Protein AF-A0A932I182-F1 (afdb_monomer)

Structure (mmCIF, N/CA/C/O backbone):
data_AF-A0A932I182-F1
#
_entry.id   AF-A0A932I182-F1
#
loop_
_atom_site.group_PDB
_atom_site.id
_atom_site.type_symbol
_atom_site.label_atom_id
_atom_site.label_alt_id
_atom_site.label_comp_id
_atom_site.label_asym_id
_atom_site.label_entity_id
_atom_site.label_seq_id
_atom_site.pdbx_PDB_ins_code
_atom_site.Cartn_x
_atom_site.Cartn_y
_atom_site.Cartn_z
_atom_site.occupancy
_atom_site.B_iso_or_equiv
_atom_site.auth_seq_id
_atom_site.auth_comp_id
_atom_site.auth_asym_id
_atom_site.auth_atom_id
_atom_site.pdbx_PDB_model_num
ATOM 1 N N . MET A 1 1 ? -28.061 14.485 32.379 1.00 48.91 1 MET A N 1
ATOM 2 C CA . MET A 1 1 ? -26.841 14.836 31.616 1.00 48.91 1 MET A CA 1
ATOM 3 C C . MET A 1 1 ? -27.308 15.563 30.371 1.00 48.91 1 MET A C 1
ATOM 5 O O . MET A 1 1 ? -28.292 15.103 29.806 1.00 48.91 1 MET A O 1
ATOM 9 N N . SER A 1 2 ? -26.719 16.704 30.000 1.00 59.88 2 SER A N 1
ATOM 10 C CA . SER A 1 2 ? -27.112 17.368 28.750 1.00 59.88 2 SER A CA 1
ATOM 11 C C . SER A 1 2 ? -26.841 16.427 27.581 1.00 59.88 2 SER A C 1
ATOM 13 O O . SER A 1 2 ? -25.792 15.784 27.536 1.00 59.88 2 SER A O 1
ATOM 15 N N . GLU A 1 3 ? -27.801 16.318 26.674 1.00 83.50 3 GLU A N 1
ATOM 16 C CA . GLU A 1 3 ? -27.676 15.509 25.469 1.00 83.50 3 GLU A CA 1
ATOM 17 C C . GLU A 1 3 ? -26.519 16.045 24.608 1.00 83.50 3 GLU A C 1
ATOM 19 O O . GLU A 1 3 ? -26.387 17.255 24.415 1.00 83.50 3 GLU A O 1
ATOM 24 N N . MET A 1 4 ? -25.630 15.157 24.156 1.00 92.56 4 MET A N 1
ATOM 25 C CA . MET A 1 4 ? -24.469 15.543 23.351 1.00 92.56 4 MET A CA 1
ATOM 26 C C . MET A 1 4 ? -24.922 16.014 21.972 1.00 92.56 4 MET A C 1
ATOM 28 O O . MET A 1 4 ? -25.662 15.310 21.286 1.00 92.56 4 MET A O 1
ATOM 32 N N . SER A 1 5 ? -24.434 17.171 21.529 1.00 94.88 5 SER A N 1
ATOM 33 C CA . SER A 1 5 ? -24.735 17.649 20.177 1.00 94.88 5 SER A CA 1
ATOM 34 C C . SER A 1 5 ? -24.056 16.784 19.106 1.00 94.88 5 SER A C 1
ATOM 36 O O . SER A 1 5 ? -22.973 16.236 19.321 1.00 94.88 5 SER A O 1
ATOM 38 N N . LEU A 1 6 ? -24.642 16.719 17.904 1.00 94.19 6 LEU A N 1
ATOM 39 C CA . LEU A 1 6 ? -24.016 16.048 16.755 1.00 94.19 6 LEU A CA 1
ATOM 40 C C . LEU A 1 6 ? -22.620 16.618 16.452 1.00 94.19 6 LEU A C 1
ATOM 42 O O . LEU A 1 6 ? -21.694 15.866 16.149 1.00 94.19 6 LEU A O 1
ATOM 46 N N . HIS A 1 7 ? -22.466 17.940 16.566 1.00 94.56 7 HIS A N 1
ATOM 47 C CA . HIS A 1 7 ? -21.182 18.612 16.385 1.00 94.56 7 HIS A CA 1
ATOM 48 C C . HIS A 1 7 ? -20.142 18.088 17.383 1.00 94.56 7 HIS A C 1
ATOM 50 O O . HIS A 1 7 ? -19.068 17.643 16.983 1.00 94.56 7 HIS A O 1
ATOM 56 N N . GLU A 1 8 ? -20.477 18.056 18.674 1.00 94.56 8 GLU A N 1
ATOM 57 C CA . GLU A 1 8 ? -19.577 17.534 19.704 1.00 94.56 8 GLU A CA 1
ATOM 58 C C . GLU A 1 8 ? -19.232 16.059 19.457 1.00 94.56 8 GLU A C 1
ATOM 60 O O . GLU A 1 8 ? -18.060 15.677 19.550 1.00 94.56 8 GLU A O 1
ATOM 65 N N . ALA A 1 9 ? -20.215 15.233 19.083 1.00 94.88 9 ALA A N 1
ATOM 66 C CA . ALA A 1 9 ? -19.988 13.830 18.759 1.00 94.88 9 ALA A CA 1
ATOM 67 C C . ALA A 1 9 ? -18.971 13.683 17.616 1.00 94.88 9 ALA A C 1
ATOM 69 O O . ALA A 1 9 ? -17.981 12.974 17.780 1.00 94.88 9 ALA A O 1
ATOM 70 N N . ILE A 1 10 ? -19.146 14.399 16.500 1.00 95.69 10 ILE A N 1
ATOM 71 C CA . ILE A 1 10 ? -18.231 14.349 15.346 1.00 95.69 10 ILE A CA 1
ATOM 72 C C . ILE A 1 10 ? -16.825 14.843 15.716 1.00 95.69 10 ILE A C 1
ATOM 74 O O . ILE A 1 10 ? -15.834 14.206 15.356 1.00 95.69 10 ILE A O 1
ATOM 78 N N . HIS A 1 11 ? -16.719 15.953 16.449 1.00 94.31 11 HIS A N 1
ATOM 79 C CA . HIS A 1 11 ? -15.434 16.599 16.735 1.00 94.31 11 HIS A CA 1
ATOM 80 C C . HIS A 1 11 ? -14.613 15.892 17.824 1.00 94.31 11 HIS A C 1
ATOM 82 O O . HIS A 1 11 ? -13.381 16.015 17.849 1.00 94.31 11 HIS A O 1
ATOM 88 N N . THR A 1 12 ? -15.267 15.116 18.696 1.00 94.50 12 THR A N 1
ATOM 89 C CA . THR A 1 12 ? -14.616 14.403 19.808 1.00 94.50 12 THR A CA 1
ATOM 90 C C . THR A 1 12 ? -14.547 12.885 19.625 1.00 94.50 12 THR A C 1
ATOM 92 O O . THR A 1 12 ? -13.764 12.232 20.325 1.00 94.50 12 THR A O 1
ATOM 95 N N . GLN A 1 13 ? -15.303 12.294 18.686 1.00 94.31 13 GLN A N 1
ATOM 96 C CA . GLN A 1 13 ? -15.182 10.871 18.356 1.00 94.31 13 GLN A CA 1
ATOM 97 C C . GLN A 1 13 ? -13.752 10.569 17.902 1.00 94.31 13 GLN A C 1
ATOM 99 O O . GLN A 1 13 ? -13.168 11.235 17.046 1.00 94.31 13 GLN A O 1
ATOM 104 N N . ARG A 1 14 ? -13.158 9.538 18.504 1.00 92.62 14 ARG A N 1
ATOM 105 C CA . ARG A 1 14 ? -11.803 9.098 18.187 1.00 92.62 14 ARG A CA 1
ATOM 106 C C . ARG A 1 14 ? -11.660 7.601 18.383 1.00 92.62 14 ARG A C 1
ATOM 108 O O . ARG A 1 14 ? -12.409 6.986 19.129 1.00 92.62 14 ARG A O 1
ATOM 115 N N . ALA A 1 15 ? -10.631 7.038 17.763 1.00 92.88 15 ALA A N 1
ATOM 116 C CA . ALA A 1 15 ? -10.287 5.632 17.910 1.00 92.88 15 ALA A CA 1
ATOM 117 C C . ALA A 1 15 ? -9.775 5.316 19.330 1.00 92.88 15 ALA A C 1
ATOM 119 O O . ALA A 1 15 ? -8.600 5.554 19.634 1.00 92.88 15 ALA A O 1
ATOM 120 N N . ILE A 1 16 ? -10.643 4.763 20.180 1.00 93.19 16 ILE A N 1
ATOM 121 C CA . ILE A 1 16 ? -10.301 4.295 21.528 1.00 93.19 16 ILE A CA 1
ATOM 122 C C . ILE A 1 16 ? -9.774 2.863 21.453 1.00 93.19 16 ILE A C 1
ATOM 124 O O . ILE A 1 16 ? -10.413 1.992 20.882 1.00 93.19 16 ILE A O 1
ATOM 128 N N . ARG A 1 17 ? -8.595 2.614 22.028 1.00 93.25 17 ARG A N 1
ATOM 129 C CA . ARG A 1 17 ? -7.950 1.284 22.059 1.00 93.25 17 ARG A CA 1
ATOM 130 C C . ARG A 1 17 ? -7.637 0.800 23.477 1.00 93.25 17 ARG A C 1
ATOM 132 O O . ARG A 1 17 ? -6.933 -0.185 23.655 1.00 93.25 17 ARG A O 1
ATOM 139 N N . GLN A 1 18 ? -8.125 1.521 24.482 1.00 91.88 18 GLN A N 1
ATOM 140 C CA . GLN A 1 18 ? -7.931 1.215 25.893 1.00 91.88 18 GLN A CA 1
ATOM 141 C C . GLN A 1 18 ? -9.278 1.307 26.598 1.00 91.88 18 GLN A C 1
ATOM 143 O O . GLN A 1 18 ? -9.888 2.378 26.643 1.00 91.88 18 GLN A O 1
ATOM 148 N N . PHE A 1 19 ? -9.712 0.178 27.144 1.00 94.50 19 PHE A N 1
ATOM 149 C CA . PHE A 1 19 ? -11.036 -0.000 27.724 1.00 94.50 19 PHE A CA 1
ATOM 150 C C . PHE A 1 19 ? -10.918 -0.468 29.171 1.00 94.50 19 PHE A C 1
ATOM 152 O O . PHE A 1 19 ? -9.905 -1.070 29.557 1.00 94.50 19 PHE A O 1
ATOM 159 N N . THR A 1 20 ? -11.921 -0.154 29.981 1.00 93.69 20 THR A N 1
ATOM 160 C CA . THR A 1 20 ? -12.142 -0.833 31.260 1.00 93.69 20 THR A CA 1
ATOM 161 C C . THR A 1 20 ? -12.778 -2.204 31.002 1.00 93.69 20 THR A C 1
ATOM 163 O O . THR A 1 20 ? -13.162 -2.521 29.874 1.00 93.69 20 THR A O 1
ATOM 166 N N . GLU A 1 21 ? -12.863 -3.029 32.043 1.00 89.25 21 GLU A N 1
ATOM 167 C CA . GLU A 1 21 ? -13.557 -4.325 31.993 1.00 89.25 21 GLU A CA 1
ATOM 168 C C . GLU A 1 21 ? -15.055 -4.199 32.312 1.00 89.25 21 GLU A C 1
ATOM 170 O O . GLU A 1 21 ? -15.770 -5.197 32.359 1.00 89.25 21 GLU A O 1
ATOM 175 N N . GLU A 1 22 ? -15.540 -2.973 32.532 1.00 95.38 22 GLU A N 1
ATOM 176 C CA . GLU A 1 22 ? -16.947 -2.720 32.813 1.00 95.38 22 GLU A CA 1
ATOM 177 C C . GLU A 1 22 ? -17.811 -3.192 31.630 1.00 95.38 22 GLU A C 1
ATOM 179 O O . GLU A 1 22 ? -17.500 -2.885 30.470 1.00 95.38 22 GLU A O 1
ATOM 184 N N . PRO A 1 23 ? -18.888 -3.954 31.888 1.00 96.44 23 PRO A N 1
ATOM 185 C CA . PRO A 1 23 ? -19.726 -4.478 30.826 1.00 96.44 23 PRO A CA 1
ATOM 186 C C . PRO A 1 23 ? -20.444 -3.350 30.076 1.00 96.44 23 PRO A C 1
ATOM 188 O O . PRO A 1 23 ? -20.903 -2.368 30.656 1.00 96.44 23 PRO A O 1
ATOM 191 N N . VAL A 1 24 ? -20.602 -3.532 28.766 1.00 98.12 24 VAL A N 1
ATOM 192 C CA . VAL A 1 24 ? -21.490 -2.694 27.948 1.00 98.12 24 VAL A CA 1
ATOM 193 C C . VAL A 1 24 ? -22.897 -3.273 28.020 1.00 98.12 24 VAL A C 1
ATOM 195 O O . VAL A 1 24 ? -23.078 -4.481 27.813 1.00 98.12 24 VAL A O 1
ATOM 198 N N . SER A 1 25 ? -23.887 -2.429 28.306 1.00 98.06 25 SER A N 1
ATOM 199 C CA . SER A 1 25 ? -25.281 -2.849 28.458 1.00 98.06 25 SER A CA 1
ATOM 200 C C . SER A 1 25 ? -25.875 -3.367 27.136 1.00 98.06 25 SER A C 1
ATOM 202 O O . SER A 1 25 ? -25.438 -2.998 26.045 1.00 98.06 25 SER A O 1
ATOM 204 N N . GLU A 1 26 ? -26.884 -4.238 27.213 1.00 97.81 26 GLU A N 1
ATOM 205 C CA . GLU A 1 26 ? -27.646 -4.669 26.026 1.00 97.81 26 GLU A CA 1
ATOM 206 C C . GLU A 1 26 ? -28.414 -3.510 25.379 1.00 97.81 26 GLU A C 1
ATOM 208 O O . GLU A 1 26 ? -28.594 -3.480 24.163 1.00 97.81 26 GLU A O 1
ATOM 213 N N . GLU A 1 27 ? -28.851 -2.538 26.181 1.00 98.12 27 GLU A N 1
ATOM 214 C CA . GLU A 1 27 ? -29.500 -1.324 25.689 1.00 98.12 27 GLU A CA 1
ATOM 215 C C . GLU A 1 27 ? -28.557 -0.493 24.819 1.00 98.12 27 GLU A C 1
ATOM 217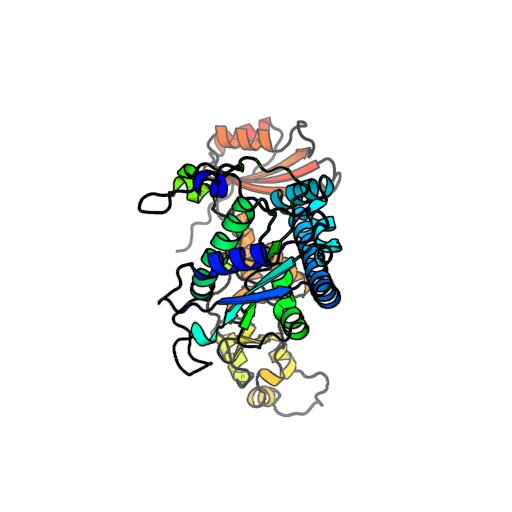 O O . GLU A 1 27 ? -28.951 -0.038 23.743 1.00 98.12 27 GLU A O 1
ATOM 222 N N . ASP A 1 28 ? -27.303 -0.339 25.243 1.00 98.38 28 ASP A N 1
ATOM 223 C CA . ASP A 1 28 ? -26.305 0.372 24.457 1.00 98.38 28 ASP A CA 1
ATOM 224 C C . ASP A 1 28 ? -25.976 -0.375 23.174 1.00 98.38 28 ASP A C 1
ATOM 226 O O . ASP A 1 28 ? -26.027 0.226 22.107 1.00 98.38 28 ASP A O 1
ATOM 230 N N . VAL A 1 29 ? -25.719 -1.687 23.232 1.00 98.62 29 VAL A N 1
ATOM 231 C CA . VAL A 1 29 ? -25.472 -2.475 22.011 1.00 98.62 29 VAL A CA 1
ATOM 232 C C . VAL A 1 29 ? -26.649 -2.364 21.041 1.00 98.62 29 VAL A C 1
ATOM 234 O O . VAL A 1 29 ? -26.435 -2.150 19.848 1.00 98.62 29 VAL A O 1
ATOM 237 N N . ARG A 1 30 ? -27.893 -2.429 21.528 1.00 98.62 30 ARG A N 1
ATOM 238 C CA . ARG A 1 30 ? -29.077 -2.242 20.680 1.00 98.62 30 ARG A CA 1
ATOM 239 C C . ARG A 1 30 ? -29.102 -0.856 20.047 1.00 98.62 30 ARG A C 1
ATOM 241 O O . ARG A 1 30 ? -29.330 -0.764 18.848 1.00 98.62 30 ARG A O 1
ATOM 248 N N . ALA A 1 31 ? -28.837 0.198 20.813 1.00 98.38 31 ALA A N 1
ATOM 249 C CA . ALA A 1 31 ? -28.811 1.564 20.294 1.00 98.38 31 ALA A CA 1
ATOM 250 C C . ALA A 1 31 ? -27.719 1.779 19.236 1.00 98.38 31 ALA A C 1
ATOM 252 O O . ALA A 1 31 ? -27.940 2.470 18.245 1.00 98.38 31 ALA A O 1
ATOM 253 N N . LEU A 1 32 ? -26.554 1.155 19.417 1.00 98.69 32 LEU A N 1
ATOM 254 C CA . LEU A 1 32 ? -25.459 1.167 18.448 1.00 98.69 32 LEU A CA 1
ATOM 255 C C . LEU A 1 32 ? -25.871 0.546 17.109 1.00 98.69 32 LEU A C 1
ATOM 257 O O . LEU A 1 32 ? -25.609 1.120 16.052 1.00 98.69 32 LEU A O 1
ATOM 261 N N . LEU A 1 33 ? -26.519 -0.619 17.153 1.00 98.69 33 LEU A N 1
ATOM 262 C CA . LEU A 1 33 ? -26.995 -1.324 15.961 1.00 98.69 33 LEU A CA 1
ATOM 263 C C . LEU A 1 33 ? -28.172 -0.598 15.299 1.00 98.69 33 LEU A C 1
ATOM 265 O O . LEU A 1 33 ? -28.217 -0.480 14.077 1.00 98.69 33 LEU A O 1
ATOM 269 N N . ASP A 1 34 ? -29.087 -0.065 16.104 1.00 98.44 34 ASP A N 1
ATOM 270 C CA . ASP A 1 34 ? -30.224 0.743 15.667 1.00 98.44 34 ASP A CA 1
ATOM 271 C C . ASP A 1 34 ? -29.746 1.994 14.901 1.00 98.44 34 ASP A C 1
ATOM 273 O O . ASP A 1 34 ? -30.199 2.272 13.788 1.00 98.44 34 ASP A O 1
ATOM 277 N N . ALA A 1 35 ? -28.737 2.699 15.413 1.00 98.25 35 ALA A N 1
ATOM 278 C CA . ALA A 1 35 ? -28.109 3.801 14.691 1.00 98.25 35 ALA A CA 1
ATOM 279 C C . ALA A 1 35 ? -27.434 3.350 13.383 1.00 98.25 35 ALA A C 1
ATOM 281 O O . ALA A 1 35 ? -27.531 4.042 12.364 1.00 98.25 35 ALA A O 1
ATOM 282 N N . ALA A 1 36 ? -26.766 2.192 13.392 1.00 98.31 36 ALA A N 1
ATOM 283 C CA . ALA A 1 36 ? -26.059 1.673 12.225 1.00 98.31 36 ALA A CA 1
ATOM 284 C C . ALA A 1 36 ? -27.003 1.435 11.035 1.00 98.31 36 ALA A C 1
ATOM 286 O O . ALA A 1 36 ? -26.720 1.885 9.927 1.00 98.31 36 ALA A O 1
ATOM 287 N N . VAL A 1 37 ? -28.157 0.801 11.261 1.00 97.56 37 VAL A N 1
ATOM 288 C CA . VAL A 1 37 ? -29.108 0.460 10.184 1.00 97.56 37 VAL A CA 1
ATOM 289 C C . VAL A 1 37 ? -29.839 1.668 9.581 1.00 97.56 37 VAL A C 1
ATOM 291 O O . VAL A 1 37 ? -30.481 1.530 8.546 1.00 97.56 37 VAL A O 1
ATOM 294 N N . ARG A 1 38 ? -29.727 2.861 10.184 1.00 97.56 38 ARG A N 1
ATOM 295 C CA . ARG A 1 38 ? -30.277 4.126 9.646 1.00 97.56 38 ARG A CA 1
ATOM 296 C C . ARG A 1 38 ? -29.395 4.771 8.574 1.00 97.56 38 ARG A C 1
ATOM 298 O O . ARG A 1 38 ? -29.722 5.845 8.075 1.00 97.56 38 ARG A O 1
ATOM 305 N N . ALA A 1 39 ? -28.253 4.172 8.257 1.00 96.69 39 ALA A N 1
ATOM 306 C CA . ALA A 1 39 ? -27.374 4.669 7.211 1.00 96.69 39 ALA A CA 1
ATOM 307 C C . ALA A 1 39 ? -27.989 4.535 5.805 1.00 96.69 39 ALA A C 1
ATOM 309 O O . ALA A 1 39 ? -28.768 3.617 5.554 1.00 96.69 39 ALA A O 1
ATOM 310 N N . PRO A 1 40 ? -27.616 5.406 4.851 1.00 93.06 40 PRO A N 1
ATOM 311 C CA . PRO A 1 40 ? -27.974 5.212 3.452 1.00 93.06 40 PRO A CA 1
ATOM 312 C C . PRO A 1 40 ? -27.201 4.032 2.839 1.00 93.06 40 PRO A C 1
ATOM 314 O O . PRO A 1 40 ? -26.057 3.760 3.202 1.00 93.06 40 PRO A O 1
ATOM 317 N N . SER A 1 41 ? -27.803 3.364 1.853 1.00 89.25 41 SER A N 1
ATOM 318 C CA . SER A 1 41 ? -27.143 2.353 1.012 1.00 89.25 41 SER A CA 1
ATOM 319 C C . SER A 1 41 ? -27.526 2.517 -0.454 1.00 89.25 41 SER A C 1
ATOM 321 O O . SER A 1 41 ? -28.595 3.045 -0.770 1.00 89.25 41 SER A O 1
ATOM 323 N N . GLY A 1 42 ? -26.660 2.052 -1.360 1.00 82.88 42 GLY A N 1
ATOM 324 C CA . GLY A 1 42 ? -26.938 2.074 -2.797 1.00 82.88 42 GLY A CA 1
ATOM 325 C C . GLY A 1 42 ? -28.257 1.364 -3.112 1.00 82.88 42 GLY A C 1
ATOM 326 O O . GLY A 1 42 ? -28.447 0.213 -2.722 1.00 82.88 42 GLY A O 1
ATOM 327 N N . GLY A 1 43 ? -29.192 2.067 -3.758 1.00 83.75 43 GLY A N 1
ATOM 328 C CA . GLY A 1 43 ? -30.532 1.544 -4.053 1.00 83.75 43 GLY A CA 1
ATOM 329 C C . GLY A 1 43 ? -31.343 1.123 -2.818 1.00 83.75 43 GLY A C 1
ATOM 330 O O . GLY A 1 43 ? -32.246 0.305 -2.954 1.00 83.75 43 GLY A O 1
ATOM 331 N N . ASN A 1 44 ? -30.996 1.622 -1.624 1.00 88.56 44 ASN A N 1
ATOM 332 C CA . ASN A 1 44 ? -31.568 1.220 -0.335 1.00 88.56 44 ASN A CA 1
ATOM 333 C C . ASN A 1 44 ? -31.551 -0.305 -0.081 1.00 88.56 44 ASN A C 1
ATOM 335 O O . ASN A 1 44 ? -32.461 -0.861 0.534 1.00 88.56 44 ASN A O 1
ATOM 339 N N . ARG A 1 45 ? -30.517 -0.992 -0.582 1.00 86.94 45 ARG A N 1
ATOM 340 C CA . ARG A 1 45 ? -30.377 -2.457 -0.521 1.00 86.94 45 ARG A CA 1
ATOM 341 C C . ARG A 1 45 ? -30.138 -3.001 0.892 1.00 86.94 45 ARG A C 1
ATOM 343 O O . ARG A 1 45 ? -30.419 -4.167 1.126 1.00 86.94 45 ARG A O 1
ATOM 350 N N . GLN A 1 46 ? -29.612 -2.180 1.805 1.00 92.81 46 GLN A N 1
ATOM 351 C CA . GLN A 1 46 ? -29.371 -2.522 3.218 1.00 92.81 46 GLN A CA 1
ATOM 352 C C . GLN A 1 46 ? -28.623 -3.864 3.413 1.00 92.81 46 GLN A C 1
ATOM 354 O O . GLN A 1 46 ? -29.096 -4.750 4.120 1.00 92.81 46 GLN A O 1
ATOM 359 N N . PRO A 1 47 ? -27.441 -4.039 2.793 1.00 90.75 47 PRO A N 1
ATOM 360 C CA . PRO A 1 47 ? -26.739 -5.330 2.703 1.00 90.75 47 PRO A CA 1
ATOM 361 C C . PRO A 1 47 ? -26.054 -5.781 4.006 1.00 90.75 47 PRO A C 1
ATOM 363 O O . PRO A 1 47 ? -25.278 -6.738 4.003 1.00 90.75 47 PRO A O 1
ATOM 366 N N . TRP A 1 48 ? -26.224 -5.034 5.094 1.00 94.69 48 TRP A N 1
ATOM 367 C CA . TRP A 1 48 ? -25.429 -5.182 6.303 1.00 94.69 48 TRP A CA 1
ATOM 368 C C . TRP A 1 48 ? -25.961 -6.260 7.240 1.00 94.69 48 TRP A C 1
ATOM 370 O O . TRP A 1 48 ? -27.153 -6.360 7.516 1.00 94.69 48 TRP A O 1
ATOM 380 N N . HIS A 1 49 ? -25.025 -6.995 7.826 1.00 96.69 49 HIS A N 1
ATOM 381 C CA . HIS A 1 49 ? -25.242 -7.841 8.992 1.00 96.69 49 HIS A CA 1
ATOM 382 C C . HIS A 1 49 ? -24.241 -7.453 10.081 1.00 96.69 49 HIS A C 1
ATOM 384 O O . HIS A 1 49 ? -23.145 -6.988 9.781 1.00 96.69 49 HIS A O 1
ATOM 390 N N . PHE A 1 50 ? -24.585 -7.660 11.349 1.00 98.38 50 PHE A N 1
ATOM 391 C CA . PHE A 1 50 ? -23.693 -7.360 12.469 1.00 98.38 50 PHE A CA 1
ATOM 392 C C . PHE A 1 50 ? -23.574 -8.588 13.360 1.00 98.38 50 PHE A C 1
ATOM 394 O O . PHE A 1 50 ? -24.558 -9.018 13.958 1.00 98.38 50 PHE A O 1
ATOM 401 N N . VAL A 1 51 ? -22.371 -9.152 13.461 1.00 98.56 51 VAL A N 1
ATOM 402 C CA . VAL A 1 51 ? -22.096 -10.239 14.410 1.00 98.56 51 VAL A CA 1
ATOM 403 C C . VAL A 1 51 ? -21.604 -9.616 15.712 1.00 98.56 51 VAL A C 1
ATOM 405 O O . VAL A 1 51 ? -20.552 -8.980 15.737 1.00 98.56 51 VAL A O 1
ATOM 408 N N . VAL A 1 52 ? -22.374 -9.769 16.790 1.00 98.62 52 VAL A N 1
ATOM 409 C CA . VAL A 1 52 ? -22.012 -9.282 18.129 1.00 98.62 52 VAL A CA 1
ATOM 410 C C . VAL A 1 52 ? -21.365 -10.418 18.915 1.00 98.62 52 VAL A C 1
ATOM 412 O O . VAL A 1 52 ? -21.983 -11.451 19.153 1.00 98.62 52 VAL A O 1
ATOM 415 N N . LEU A 1 53 ? -20.121 -10.223 19.338 1.00 98.25 53 LEU A N 1
ATOM 416 C CA . LEU A 1 53 ? -19.333 -11.195 20.087 1.00 98.25 53 LEU A CA 1
ATOM 417 C C . LEU A 1 53 ? -19.183 -10.736 21.539 1.00 98.25 53 LEU A C 1
ATOM 419 O O . LEU A 1 53 ? -18.533 -9.726 21.826 1.00 98.25 53 LEU A O 1
ATOM 423 N N . ARG A 1 54 ? -19.756 -11.521 22.452 1.00 97.69 54 ARG A N 1
ATOM 424 C CA . ARG A 1 54 ? -19.515 -11.450 23.904 1.00 97.69 54 ARG A CA 1
ATOM 425 C C . ARG A 1 54 ? -18.857 -12.715 24.451 1.00 97.69 54 ARG A C 1
ATOM 427 O O . ARG A 1 54 ? -18.183 -12.638 25.475 1.00 97.69 54 ARG A O 1
ATOM 434 N N . ASP A 1 55 ? -19.025 -13.837 23.754 1.00 98.00 55 ASP A N 1
ATOM 435 C CA . ASP A 1 55 ? -18.470 -15.132 24.134 1.00 98.00 55 ASP A CA 1
ATOM 436 C C . ASP A 1 55 ? -16.931 -15.073 24.260 1.00 98.00 55 ASP A C 1
ATOM 438 O O . ASP A 1 55 ? -16.257 -14.670 23.302 1.00 98.00 55 ASP A O 1
ATOM 442 N N . PRO A 1 56 ? -16.354 -15.427 25.424 1.00 97.44 56 PRO A N 1
ATOM 443 C CA . PRO A 1 56 ? -14.915 -15.328 25.649 1.00 97.44 56 PRO A CA 1
ATOM 444 C C . PRO A 1 56 ? -14.074 -16.179 24.693 1.00 97.44 56 PRO A C 1
ATOM 446 O O . PRO A 1 56 ? -13.009 -15.727 24.268 1.00 97.44 56 PRO A O 1
ATOM 449 N N . GLU A 1 57 ? -14.537 -17.376 24.329 1.00 98.12 57 GLU A N 1
ATOM 450 C CA . GLU A 1 57 ? -13.784 -18.299 23.475 1.00 98.12 57 GLU A CA 1
ATOM 451 C C . GLU A 1 57 ? -13.744 -17.798 22.030 1.00 98.12 57 GLU A C 1
ATOM 453 O O . GLU A 1 57 ? -12.677 -17.723 21.415 1.00 98.12 57 GLU A O 1
ATOM 458 N N . LEU A 1 58 ? -14.885 -17.363 21.491 1.00 98.25 58 LEU A N 1
ATOM 459 C CA . LEU A 1 58 ? -14.958 -16.773 20.154 1.00 98.25 58 LEU A CA 1
ATOM 460 C C . LEU A 1 58 ? -14.154 -15.473 20.072 1.00 98.25 58 LEU A C 1
ATOM 462 O O . LEU A 1 58 ? -13.425 -15.260 19.097 1.00 98.25 58 LEU A O 1
ATOM 466 N N . LYS A 1 59 ? -14.221 -14.622 21.104 1.00 98.38 59 LYS A N 1
ATOM 467 C CA . LYS A 1 59 ? -13.393 -13.409 21.181 1.00 98.38 59 LYS A CA 1
ATOM 468 C C . LYS A 1 59 ? -11.900 -13.741 21.203 1.00 98.38 59 LYS A C 1
ATOM 470 O O . LYS A 1 59 ? -11.140 -13.081 20.495 1.00 98.38 59 LYS A O 1
ATOM 475 N N . ALA A 1 60 ? -11.480 -14.765 21.949 1.00 98.38 60 ALA A N 1
ATOM 476 C CA . ALA A 1 60 ? -10.088 -15.215 21.982 1.00 98.38 60 ALA A CA 1
ATOM 477 C C . ALA A 1 60 ? -9.604 -15.689 20.601 1.00 98.38 60 ALA A C 1
ATOM 479 O O . ALA A 1 60 ? -8.541 -15.263 20.149 1.00 98.38 60 ALA A O 1
ATOM 480 N N . ARG A 1 61 ? -10.420 -16.466 19.874 1.00 98.00 61 ARG A N 1
ATOM 481 C CA . ARG A 1 61 ? -10.097 -16.910 18.504 1.00 98.00 61 ARG A CA 1
ATOM 482 C C . ARG A 1 61 ? -9.923 -15.734 17.541 1.00 98.00 61 ARG A C 1
ATOM 484 O O . ARG A 1 61 ? -8.957 -15.695 16.781 1.00 98.00 61 ARG A O 1
ATOM 491 N N . VAL A 1 62 ? -10.823 -14.747 17.583 1.00 98.19 62 VAL A N 1
ATOM 492 C CA . VAL A 1 62 ? -10.707 -13.527 16.758 1.00 98.19 62 VAL A CA 1
ATOM 493 C C . VAL A 1 62 ? -9.478 -12.703 17.158 1.00 98.19 62 VAL A C 1
ATOM 495 O O . VAL A 1 62 ? -8.775 -12.191 16.284 1.00 98.19 62 VAL A O 1
ATOM 498 N N . ARG A 1 63 ? -9.177 -12.604 18.460 1.00 98.12 63 ARG A N 1
ATOM 499 C CA . ARG A 1 63 ? -7.974 -11.940 18.981 1.00 98.12 63 ARG A CA 1
ATOM 500 C C . ARG A 1 63 ? -6.704 -12.575 18.441 1.00 98.12 63 ARG A C 1
ATOM 502 O O . ARG A 1 63 ? -5.833 -11.835 17.995 1.00 98.12 63 ARG A O 1
ATOM 509 N N . ASP A 1 64 ? -6.591 -13.899 18.438 1.00 98.25 64 ASP A N 1
ATOM 510 C CA . ASP A 1 64 ? -5.380 -14.587 17.973 1.00 98.25 64 ASP A CA 1
ATOM 511 C C . ASP A 1 64 ? -5.093 -14.274 16.492 1.00 98.25 64 ASP A C 1
ATOM 513 O O . ASP A 1 64 ? -3.970 -13.908 16.129 1.00 98.25 64 ASP A O 1
ATOM 517 N N . LEU A 1 65 ? -6.131 -14.306 15.647 1.00 97.94 65 LEU A N 1
ATOM 518 C CA . LEU A 1 65 ? -6.048 -13.945 14.225 1.00 97.94 65 LEU A CA 1
ATOM 519 C C . LEU A 1 65 ? -5.683 -12.468 14.026 1.00 97.94 65 LEU A C 1
ATOM 521 O O . LEU A 1 65 ? -4.809 -12.126 13.222 1.00 97.94 65 LEU A O 1
ATOM 525 N N . TYR A 1 66 ? -6.315 -11.578 14.792 1.00 98.00 66 TYR A N 1
ATOM 526 C CA . TYR A 1 66 ? -6.015 -10.151 14.766 1.00 98.00 66 TYR A CA 1
ATOM 527 C C . TYR A 1 66 ? -4.564 -9.868 15.178 1.00 98.00 66 TYR A C 1
ATOM 529 O O . TYR A 1 66 ? -3.856 -9.126 14.495 1.00 98.00 66 TYR A O 1
ATOM 537 N N . HIS A 1 67 ? -4.105 -10.478 16.272 1.00 97.75 67 HIS A N 1
ATOM 538 C CA . HIS A 1 67 ? -2.758 -10.320 16.812 1.00 97.75 67 HIS A CA 1
ATOM 539 C C . HIS A 1 67 ? -1.697 -10.823 15.829 1.00 97.75 67 HIS A C 1
ATOM 541 O O . HIS A 1 67 ? -0.705 -10.135 15.57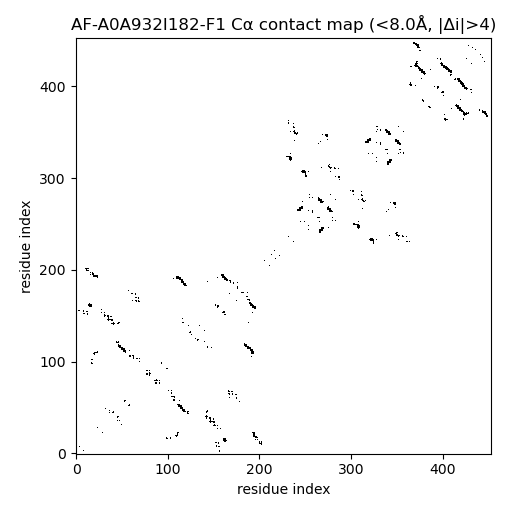5 1.00 97.75 67 HIS A O 1
ATOM 547 N N . ARG A 1 68 ? -1.944 -11.967 15.179 1.00 96.81 68 ARG A N 1
ATOM 548 C CA . ARG A 1 68 ? -1.106 -12.467 14.083 1.00 96.81 68 ARG A CA 1
ATOM 549 C C . ARG A 1 68 ? -1.013 -11.454 12.938 1.00 96.81 68 ARG A C 1
ATOM 551 O O . ARG A 1 68 ? 0.074 -11.229 12.407 1.00 96.81 68 ARG A O 1
ATOM 558 N N . SER A 1 69 ? -2.124 -10.814 12.562 1.00 96.00 69 SER A N 1
ATOM 559 C CA . SER A 1 69 ? -2.114 -9.804 11.492 1.00 96.00 69 SER A CA 1
ATOM 560 C C . SER A 1 69 ? -1.385 -8.530 11.910 1.00 96.00 69 SER A C 1
ATOM 562 O O . SER A 1 69 ? -0.672 -7.936 11.102 1.00 96.00 69 SER A O 1
ATOM 564 N N . TRP A 1 70 ? -1.534 -8.117 13.168 1.00 95.75 70 TRP A N 1
ATOM 565 C CA . TRP A 1 70 ? -0.817 -6.978 13.729 1.00 95.75 70 TRP A CA 1
ATOM 566 C C . TRP A 1 70 ? 0.700 -7.183 13.688 1.00 95.75 70 TRP A C 1
ATOM 568 O O . TRP A 1 70 ? 1.416 -6.295 13.230 1.00 95.75 70 TRP A O 1
ATOM 578 N N . ASN A 1 71 ? 1.195 -8.360 14.077 1.00 94.94 71 ASN A N 1
ATOM 579 C CA . ASN A 1 71 ? 2.629 -8.655 14.027 1.00 94.94 71 ASN A CA 1
ATOM 580 C C . ASN A 1 71 ? 3.172 -8.638 12.594 1.00 94.94 71 ASN A C 1
ATOM 582 O O . ASN A 1 71 ? 4.147 -7.939 12.329 1.00 94.94 71 ASN A O 1
ATOM 586 N N . ALA A 1 72 ? 2.475 -9.272 11.648 1.00 93.06 72 ALA A N 1
ATOM 587 C CA . ALA A 1 72 ? 2.872 -9.237 10.240 1.00 93.06 72 ALA A CA 1
ATOM 588 C C . ALA A 1 72 ? 2.814 -7.816 9.635 1.00 93.06 72 ALA A C 1
ATOM 590 O O . ALA A 1 72 ? 3.591 -7.477 8.742 1.00 93.06 72 ALA A O 1
ATOM 591 N N . TYR A 1 73 ? 1.888 -6.967 10.097 1.00 92.19 73 TYR A N 1
ATOM 592 C CA . TYR A 1 73 ? 1.843 -5.557 9.704 1.00 92.19 73 TYR A CA 1
ATOM 593 C C . TYR A 1 73 ? 3.050 -4.785 10.250 1.00 92.19 73 TYR A C 1
ATOM 595 O O . TYR A 1 73 ? 3.698 -4.063 9.495 1.00 92.19 73 TYR A O 1
ATOM 603 N N . LYS A 1 74 ? 3.399 -4.982 11.528 1.00 93.75 74 LYS A N 1
ATOM 604 C CA . LYS A 1 74 ? 4.587 -4.365 12.133 1.00 93.75 74 LYS A CA 1
ATOM 605 C C . LYS A 1 74 ? 5.875 -4.767 11.427 1.00 93.75 74 LYS A C 1
ATOM 607 O O . LYS A 1 74 ? 6.695 -3.896 11.168 1.00 93.75 74 LYS A O 1
ATOM 612 N N . GLU A 1 75 ? 6.037 -6.043 11.093 1.00 92.88 75 GLU A N 1
ATOM 613 C CA . GLU A 1 75 ? 7.192 -6.536 10.333 1.00 92.88 75 GLU A CA 1
ATOM 614 C C . GLU A 1 75 ? 7.300 -5.836 8.977 1.00 92.88 75 GLU A C 1
ATOM 616 O O . GLU A 1 75 ? 8.358 -5.320 8.630 1.00 92.88 75 GLU A O 1
ATOM 621 N N . LYS A 1 76 ? 6.186 -5.712 8.243 1.00 91.06 76 LYS A N 1
ATOM 622 C CA . LYS A 1 76 ? 6.170 -4.997 6.959 1.00 91.06 76 LYS A CA 1
ATOM 623 C C . LYS A 1 76 ? 6.564 -3.524 7.110 1.00 91.06 76 LYS A C 1
ATOM 625 O O . LYS A 1 76 ? 7.329 -3.014 6.297 1.00 91.06 76 LYS A O 1
ATOM 630 N N . VAL A 1 77 ? 6.069 -2.845 8.147 1.00 90.50 77 VAL A N 1
ATOM 631 C CA . VAL A 1 77 ? 6.458 -1.456 8.445 1.00 90.50 77 VAL A CA 1
ATOM 632 C C . VAL A 1 77 ? 7.935 -1.372 8.844 1.00 90.50 77 VAL A C 1
ATOM 634 O O . VAL A 1 77 ? 8.616 -0.432 8.441 1.00 90.50 77 VAL A O 1
ATOM 637 N N . ALA A 1 78 ? 8.458 -2.362 9.573 1.00 91.69 78 ALA A N 1
ATOM 638 C CA . ALA A 1 78 ? 9.873 -2.446 9.924 1.00 91.69 78 ALA A CA 1
ATOM 639 C C . ALA A 1 78 ? 10.782 -2.611 8.703 1.00 91.69 78 ALA A C 1
ATOM 641 O O . ALA A 1 78 ? 11.823 -1.962 8.622 1.00 91.69 78 ALA A O 1
ATOM 642 N N . GLU A 1 79 ? 10.364 -3.411 7.725 1.00 91.00 79 GLU A N 1
ATOM 643 C CA . GLU A 1 79 ? 11.059 -3.533 6.445 1.00 91.00 79 GLU A CA 1
ATOM 644 C C . GLU A 1 79 ? 11.009 -2.224 5.645 1.00 91.00 79 GLU A C 1
ATOM 646 O O . GLU A 1 79 ? 12.047 -1.735 5.202 1.00 91.00 79 GLU A O 1
ATOM 651 N N . MET A 1 80 ? 9.833 -1.596 5.529 1.00 88.62 80 MET A N 1
ATOM 652 C CA . MET A 1 80 ? 9.673 -0.310 4.831 1.00 88.62 80 MET A CA 1
ATOM 653 C C . MET A 1 80 ? 10.508 0.809 5.455 1.00 88.62 80 MET A C 1
ATOM 655 O O . MET A 1 80 ? 11.046 1.645 4.732 1.00 88.62 80 MET A O 1
ATOM 659 N N . ALA A 1 81 ? 10.663 0.818 6.780 1.00 91.31 81 ALA A N 1
ATOM 660 C CA . ALA A 1 81 ? 11.450 1.818 7.498 1.00 91.31 81 ALA A CA 1
ATOM 661 C C . ALA A 1 81 ? 12.935 1.840 7.114 1.00 91.31 81 ALA A C 1
ATOM 663 O O . ALA A 1 81 ? 13.595 2.849 7.342 1.00 91.31 81 ALA A O 1
ATOM 664 N N . LYS A 1 82 ? 13.461 0.769 6.503 1.00 89.94 82 LYS A N 1
ATOM 665 C CA . LYS A 1 82 ? 14.834 0.747 5.974 1.00 89.94 82 LYS A CA 1
ATOM 666 C C . LYS A 1 82 ? 15.023 1.733 4.820 1.00 89.94 82 LYS A C 1
ATOM 668 O O . LYS A 1 82 ? 16.129 2.217 4.613 1.00 89.94 82 LYS A O 1
ATOM 673 N N . THR A 1 83 ? 13.954 2.024 4.078 1.00 85.69 83 THR A N 1
ATOM 674 C CA . THR A 1 83 ? 13.988 2.860 2.868 1.00 85.69 83 THR A CA 1
ATOM 675 C C . THR A 1 83 ? 13.048 4.066 2.926 1.00 85.69 83 THR A C 1
ATOM 677 O O . THR A 1 83 ? 13.167 4.962 2.099 1.00 85.69 83 THR A O 1
ATOM 680 N N . GLN A 1 84 ? 12.096 4.102 3.865 1.00 85.44 84 GLN A N 1
ATOM 681 C CA . GLN A 1 84 ? 11.047 5.123 3.946 1.00 85.44 84 GLN A CA 1
ATOM 682 C C . GLN A 1 84 ? 11.078 5.847 5.307 1.00 85.44 84 GLN A C 1
ATOM 684 O O . GLN A 1 84 ? 10.733 5.236 6.326 1.00 85.44 84 GLN A O 1
ATOM 689 N N . PRO A 1 85 ? 11.417 7.152 5.349 1.00 84.75 85 PRO A N 1
ATOM 690 C CA . PRO A 1 85 ? 11.472 7.933 6.592 1.00 84.75 85 PRO A CA 1
ATOM 691 C C . PRO A 1 85 ? 10.153 7.961 7.383 1.00 84.75 85 PRO A C 1
ATOM 693 O O . PRO A 1 85 ? 10.164 7.859 8.607 1.00 84.75 85 PRO A O 1
ATOM 696 N N . GLU A 1 86 ? 9.010 8.024 6.695 1.00 83.69 86 GLU A N 1
ATOM 697 C CA . GLU A 1 86 ? 7.663 7.979 7.297 1.00 83.69 86 GLU A CA 1
ATOM 698 C C . GLU A 1 86 ? 7.413 6.676 8.080 1.00 83.69 86 GLU A C 1
ATOM 700 O O . GLU A 1 86 ? 6.890 6.675 9.202 1.00 83.69 86 GLU A O 1
ATOM 705 N N . ALA A 1 87 ? 7.839 5.539 7.518 1.00 86.31 87 ALA A N 1
ATOM 706 C CA . ALA A 1 87 ? 7.733 4.245 8.183 1.00 86.31 87 ALA A CA 1
ATOM 707 C C . ALA A 1 87 ? 8.683 4.160 9.392 1.00 86.31 87 ALA A C 1
ATOM 709 O O . ALA A 1 87 ? 8.291 3.649 10.444 1.00 86.31 87 ALA A O 1
ATOM 710 N N . ALA A 1 88 ? 9.892 4.728 9.294 1.00 89.25 88 ALA A N 1
ATOM 711 C CA . ALA A 1 88 ? 10.827 4.815 10.417 1.00 89.25 88 ALA A CA 1
ATOM 712 C C . ALA A 1 88 ? 10.263 5.658 11.576 1.00 89.25 88 ALA A C 1
ATOM 714 O O . ALA A 1 88 ? 10.242 5.195 12.720 1.00 89.25 88 ALA A O 1
ATOM 715 N N . ALA A 1 89 ? 9.710 6.838 11.279 1.00 89.19 89 ALA A N 1
ATOM 716 C CA . ALA A 1 89 ? 9.042 7.693 12.263 1.00 89.19 89 ALA A CA 1
ATOM 717 C C . ALA A 1 89 ? 7.841 6.987 12.919 1.00 89.19 89 ALA A C 1
ATOM 719 O O . ALA A 1 89 ? 7.619 7.086 14.131 1.00 89.19 89 ALA A O 1
ATOM 720 N N . THR A 1 90 ? 7.084 6.213 12.134 1.00 88.75 90 THR A N 1
ATOM 721 C CA . THR A 1 90 ? 5.975 5.393 12.639 1.00 88.75 90 THR A CA 1
ATOM 722 C C . THR A 1 90 ? 6.455 4.349 13.651 1.00 88.75 90 THR A C 1
ATOM 724 O O . THR A 1 90 ? 5.867 4.240 14.732 1.00 88.75 90 THR A O 1
ATOM 727 N N . LEU A 1 91 ? 7.539 3.619 13.361 1.00 89.81 91 LEU A N 1
ATOM 728 C CA . LEU A 1 91 ? 8.106 2.647 14.303 1.00 89.81 91 LEU A CA 1
ATOM 729 C C . LEU A 1 91 ? 8.588 3.298 15.595 1.00 89.81 91 LEU A C 1
ATOM 731 O O . LEU A 1 91 ? 8.332 2.765 16.675 1.00 89.81 91 LEU A O 1
ATOM 735 N N . GLU A 1 92 ? 9.280 4.436 15.514 1.00 90.81 92 GLU A N 1
ATOM 736 C CA . GLU A 1 92 ? 9.724 5.153 16.712 1.00 90.81 92 GLU A CA 1
ATOM 737 C C . GLU A 1 92 ? 8.546 5.544 17.605 1.00 90.81 92 GLU A C 1
ATOM 739 O O . GLU A 1 92 ? 8.597 5.378 18.827 1.00 90.81 92 GLU A O 1
ATOM 744 N N . ARG A 1 93 ? 7.449 6.012 17.001 1.00 88.62 93 ARG A N 1
ATOM 745 C CA . ARG A 1 93 ? 6.224 6.339 17.731 1.00 88.62 93 ARG A CA 1
ATOM 746 C C . ARG A 1 93 ? 5.622 5.111 18.410 1.00 88.62 93 ARG A C 1
ATOM 748 O O . ARG A 1 93 ? 5.192 5.217 19.558 1.00 88.62 93 ARG A O 1
ATOM 755 N N . TRP A 1 94 ? 5.580 3.963 17.735 1.00 89.50 94 TRP A N 1
ATOM 756 C CA . TRP A 1 94 ? 5.065 2.722 18.326 1.00 89.50 94 TRP A CA 1
ATOM 757 C C . TRP A 1 94 ? 5.943 2.215 19.469 1.00 89.50 94 TRP A C 1
ATOM 759 O O . TRP A 1 94 ? 5.401 1.799 20.489 1.00 89.50 94 TRP A O 1
ATOM 769 N N . LYS A 1 95 ? 7.272 2.338 19.357 1.00 88.88 95 LYS A N 1
ATOM 770 C CA . LYS A 1 95 ? 8.208 2.021 20.451 1.00 88.88 95 LYS A CA 1
ATOM 771 C C . LYS A 1 95 ? 7.948 2.879 21.691 1.00 88.88 95 LYS A C 1
ATOM 773 O O . LYS A 1 95 ? 7.953 2.362 22.802 1.00 88.88 95 LYS A O 1
ATOM 778 N N . LYS A 1 96 ? 7.694 4.180 21.510 1.00 88.25 96 LYS A N 1
ATOM 779 C CA . LYS A 1 96 ? 7.390 5.110 22.615 1.00 88.25 96 LYS A CA 1
ATOM 780 C C . LYS A 1 96 ? 6.003 4.877 23.223 1.00 88.25 96 LYS A C 1
ATOM 782 O O . LYS A 1 96 ? 5.810 5.098 24.4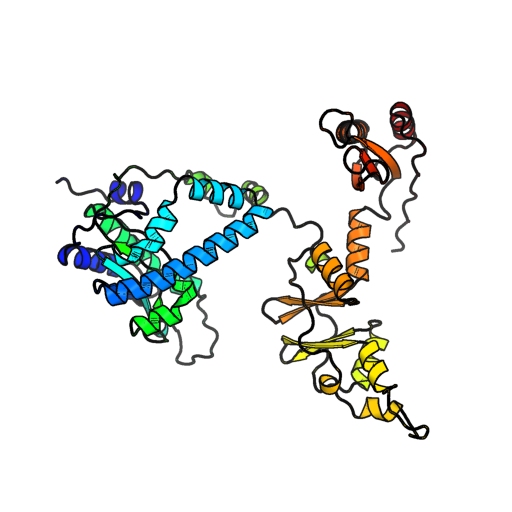16 1.00 88.25 96 LYS A O 1
ATOM 787 N N . HIS A 1 97 ? 5.034 4.443 22.417 1.00 84.88 97 HIS A N 1
ATOM 788 C CA . HIS A 1 97 ? 3.642 4.269 22.832 1.00 84.88 97 HIS A CA 1
ATOM 789 C C . HIS A 1 97 ? 3.059 2.944 22.302 1.00 84.88 97 HIS A C 1
ATOM 791 O O . HIS A 1 97 ? 2.335 2.952 21.298 1.00 84.88 97 HIS A O 1
ATOM 797 N N . PRO A 1 98 ? 3.288 1.808 22.991 1.00 86.19 98 PRO A N 1
ATOM 798 C CA . PRO A 1 98 ? 2.917 0.466 22.521 1.00 86.19 98 PRO A CA 1
ATOM 799 C C . PRO A 1 98 ? 1.418 0.148 22.700 1.00 86.19 98 PRO A C 1
ATOM 801 O O . PRO A 1 98 ? 1.017 -0.987 22.951 1.00 86.19 98 PRO A O 1
ATOM 804 N N . ALA A 1 99 ? 0.546 1.151 22.565 1.00 86.25 99 ALA A N 1
ATOM 805 C CA . ALA A 1 99 ? -0.898 0.985 22.720 1.00 86.25 99 ALA A CA 1
ATOM 806 C C . ALA A 1 99 ? -1.485 0.000 21.693 1.00 86.25 99 ALA A C 1
ATOM 808 O O . ALA A 1 99 ? -2.443 -0.702 22.001 1.00 86.25 99 ALA A O 1
ATOM 809 N N . GLY A 1 100 ? -0.902 -0.067 20.489 1.00 88.81 100 GLY A N 1
ATOM 810 C CA . GLY A 1 100 ? -1.292 -1.030 19.457 1.00 88.81 100 GLY A CA 1
ATOM 811 C C . GLY A 1 100 ? -0.988 -2.478 19.847 1.00 88.81 100 GLY A C 1
ATOM 812 O O . GLY A 1 100 ? -1.856 -3.331 19.686 1.00 88.81 100 GLY A O 1
ATOM 813 N N . ASP A 1 101 ? 0.190 -2.735 20.425 1.00 92.94 101 ASP A N 1
ATOM 814 C CA . ASP A 1 101 ? 0.588 -4.065 20.906 1.00 92.94 101 ASP A CA 1
ATOM 815 C C . ASP A 1 101 ? -0.317 -4.537 22.040 1.00 92.94 101 ASP A C 1
ATOM 817 O O . ASP A 1 101 ? -0.876 -5.632 21.978 1.00 92.94 101 ASP A O 1
ATOM 821 N N . HIS A 1 102 ? -0.528 -3.677 23.040 1.00 93.06 102 HIS A N 1
ATOM 822 C CA . HIS A 1 102 ? -1.418 -3.988 24.152 1.00 93.06 102 HIS A CA 1
ATOM 823 C C . HIS A 1 102 ? -2.844 -4.277 23.667 1.00 93.06 102 HIS A C 1
ATOM 825 O O . HIS A 1 102 ? -3.443 -5.269 24.075 1.00 93.06 102 HIS A O 1
ATOM 831 N N . PHE A 1 103 ? -3.376 -3.446 22.769 1.00 95.50 103 PHE A N 1
ATOM 832 C CA . PHE A 1 103 ? -4.713 -3.630 22.212 1.00 95.50 103 PHE A CA 1
ATOM 833 C C . PHE A 1 103 ? -4.840 -4.924 21.401 1.00 95.50 103 PHE A C 1
ATOM 835 O O . PHE A 1 103 ? -5.816 -5.647 21.566 1.00 95.50 103 PHE A O 1
ATOM 842 N N . ALA A 1 104 ? -3.856 -5.247 20.557 1.00 96.25 104 ALA A N 1
ATOM 843 C CA . ALA A 1 104 ? -3.872 -6.472 19.764 1.00 96.25 104 ALA A CA 1
ATOM 844 C C . ALA A 1 104 ? -3.797 -7.732 20.643 1.00 96.25 104 ALA A C 1
ATOM 846 O O . ALA A 1 104 ? -4.491 -8.706 20.367 1.00 96.25 104 ALA A O 1
ATOM 847 N N . ALA A 1 105 ? -2.988 -7.709 21.707 1.00 96.12 105 ALA A N 1
ATOM 848 C CA . ALA A 1 105 ? -2.830 -8.839 22.623 1.00 96.12 105 ALA A CA 1
ATOM 849 C C . ALA A 1 105 ? -4.047 -9.061 23.541 1.00 96.12 105 ALA A C 1
ATOM 851 O O . ALA A 1 105 ? -4.296 -10.195 23.953 1.00 96.12 105 ALA A O 1
ATOM 852 N N . ASN A 1 106 ? -4.803 -7.998 23.840 1.00 96.06 106 ASN A N 1
ATOM 853 C CA . ASN A 1 106 ? -5.921 -8.002 24.794 1.00 96.06 106 ASN A CA 1
ATOM 854 C C . ASN A 1 106 ? -7.276 -7.701 24.136 1.00 96.06 106 ASN A C 1
ATOM 856 O O . ASN A 1 106 ? -8.209 -7.254 24.802 1.00 96.06 106 ASN A O 1
ATOM 860 N N . LEU A 1 107 ? -7.399 -7.911 22.823 1.00 97.25 107 LEU A N 1
ATOM 861 C CA . LEU A 1 107 ? -8.633 -7.626 22.090 1.00 97.25 107 LEU A CA 1
ATOM 862 C C . LEU A 1 107 ? -9.831 -8.409 22.650 1.00 97.25 107 LEU A C 1
ATOM 864 O O . LEU A 1 107 ? -10.944 -7.896 22.686 1.00 97.25 107 LEU A O 1
ATOM 868 N N . ASP A 1 108 ? -9.597 -9.628 23.136 1.00 97.31 108 ASP A N 1
ATOM 869 C CA . ASP A 1 108 ? -10.602 -10.495 23.752 1.00 97.31 108 ASP A CA 1
ATOM 870 C C . ASP A 1 108 ? -11.145 -9.953 25.084 1.00 97.31 108 ASP A C 1
ATOM 872 O O . ASP A 1 108 ? -12.270 -10.281 25.474 1.00 97.31 108 ASP A O 1
ATOM 876 N N . LYS A 1 109 ? -10.376 -9.087 25.760 1.00 96.56 109 LYS A N 1
ATOM 877 C CA . LYS A 1 109 ? -10.765 -8.432 27.019 1.00 96.56 109 LYS A CA 1
ATOM 878 C C . LYS A 1 109 ? -11.711 -7.258 26.819 1.00 96.56 109 LYS A C 1
ATOM 880 O O . LYS A 1 109 ? -12.321 -6.806 27.782 1.00 96.56 109 LYS A O 1
ATOM 885 N N . VAL A 1 110 ? -11.871 -6.772 25.588 1.00 97.38 110 VAL A N 1
ATOM 886 C CA . VAL A 1 110 ? -12.868 -5.737 25.306 1.00 97.38 110 VAL A CA 1
ATOM 887 C C . VAL A 1 110 ? -14.270 -6.328 25.543 1.00 97.38 110 VAL A C 1
ATOM 889 O O . VAL A 1 110 ? -14.527 -7.456 25.099 1.00 97.38 110 VAL A O 1
ATOM 892 N N . PRO A 1 111 ? -15.178 -5.620 26.249 1.00 97.62 111 PRO A N 1
ATOM 893 C CA . PRO A 1 111 ? -16.476 -6.173 26.636 1.00 97.62 111 PRO A CA 1
ATOM 894 C C . PRO A 1 111 ? -17.281 -6.734 25.460 1.00 97.62 111 PRO A C 1
ATOM 896 O O . PRO A 1 111 ? -17.779 -7.859 25.542 1.00 97.62 111 PRO A O 1
ATOM 899 N N . VAL A 1 112 ? -17.354 -5.988 24.353 1.00 98.44 112 VAL A N 1
ATOM 900 C CA . VAL A 1 112 ? -18.102 -6.370 23.149 1.00 98.44 112 VAL A CA 1
ATOM 901 C C . VAL A 1 112 ? -17.236 -6.165 21.912 1.00 98.44 112 VAL A C 1
ATOM 903 O O . VAL A 1 112 ? -16.605 -5.119 21.760 1.00 98.44 112 VAL A O 1
ATOM 906 N N . LEU A 1 113 ? -17.237 -7.134 20.994 1.00 98.69 113 LEU A N 1
ATOM 907 C CA . LEU A 1 113 ? -16.742 -6.933 19.630 1.00 98.69 113 LEU A CA 1
ATOM 908 C 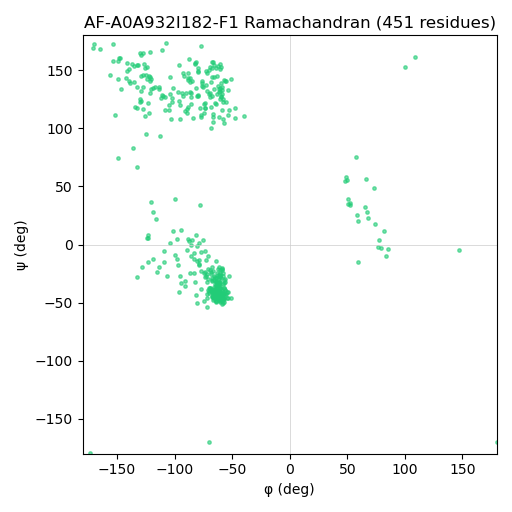C . LEU A 1 113 ? -17.922 -6.995 18.661 1.00 98.69 113 LEU A C 1
ATOM 910 O O . LEU A 1 113 ? -18.660 -7.973 18.656 1.00 98.69 113 LEU A O 1
ATOM 914 N N . ILE A 1 114 ? -18.099 -5.973 17.832 1.00 98.81 114 ILE A N 1
ATOM 915 C CA . ILE A 1 114 ? -19.118 -5.952 16.779 1.00 98.81 114 ILE A CA 1
ATOM 916 C C . ILE A 1 114 ? -18.405 -6.094 15.439 1.00 98.81 114 ILE A C 1
ATOM 918 O O . ILE A 1 114 ? -17.481 -5.337 15.146 1.00 98.81 114 ILE A O 1
ATOM 922 N N . LEU A 1 115 ? -18.826 -7.051 14.619 1.00 98.50 115 LEU A N 1
ATOM 923 C CA . LEU A 1 115 ? -18.266 -7.319 13.298 1.00 98.50 115 LEU A CA 1
ATOM 924 C C . LEU A 1 115 ? -19.304 -6.979 12.212 1.00 98.50 115 LEU A C 1
ATOM 926 O O . LEU A 1 115 ? -20.154 -7.814 11.884 1.00 98.50 115 LEU A O 1
ATOM 930 N N . PRO A 1 116 ? -19.271 -5.749 11.668 1.00 98.19 116 PRO A N 1
ATOM 931 C CA . PRO A 1 116 ? -20.027 -5.380 10.479 1.00 98.19 116 PRO A CA 1
ATOM 932 C C . PRO A 1 116 ? -19.645 -6.233 9.266 1.00 98.19 116 PRO A C 1
ATOM 934 O O . PRO A 1 116 ? -18.480 -6.330 8.873 1.00 98.19 116 PRO A O 1
ATOM 937 N N . CYS A 1 117 ? -20.659 -6.823 8.655 1.00 96.25 117 CYS A N 1
ATOM 938 C CA . CYS A 1 117 ? -20.573 -7.757 7.549 1.00 96.25 117 CYS A CA 1
ATOM 939 C C . CYS A 1 117 ? -21.452 -7.289 6.385 1.00 96.25 117 CYS A C 1
ATOM 941 O O . CYS A 1 117 ? -22.426 -6.565 6.583 1.00 96.25 117 CYS A O 1
ATOM 943 N N . LEU A 1 118 ? -21.112 -7.722 5.176 1.00 92.12 118 LEU A N 1
ATOM 944 C CA . LEU A 1 118 ? -21.798 -7.392 3.931 1.00 92.12 118 LEU A CA 1
ATOM 945 C C . LEU A 1 118 ? -22.244 -8.666 3.221 1.00 92.12 118 LEU A C 1
ATOM 947 O O . LEU A 1 118 ? -21.401 -9.494 2.875 1.00 92.12 118 LEU A O 1
ATOM 951 N N . ASP A 1 119 ? -23.543 -8.808 2.965 1.00 90.44 119 ASP A N 1
ATOM 952 C CA . ASP A 1 119 ? -24.058 -9.851 2.079 1.00 90.44 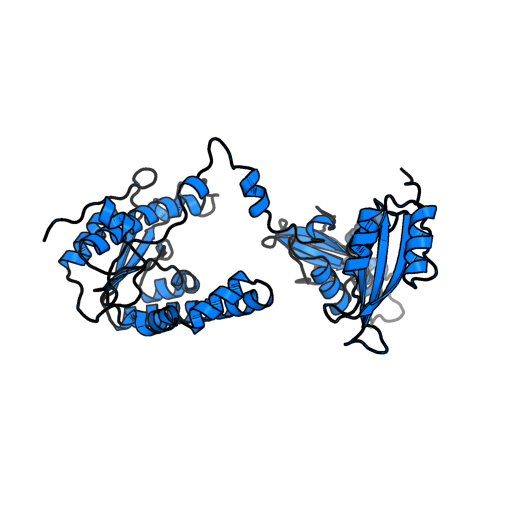119 ASP A CA 1
ATOM 953 C C . ASP A 1 119 ? -23.817 -9.458 0.618 1.00 90.44 119 ASP A C 1
ATOM 955 O O . ASP A 1 119 ? -24.440 -8.540 0.077 1.00 90.44 119 ASP A O 1
ATOM 959 N N . MET A 1 120 ? -22.902 -10.170 -0.038 1.00 84.00 120 MET A N 1
ATOM 960 C CA . MET A 1 120 ? -22.538 -9.879 -1.422 1.00 84.00 120 MET A CA 1
ATOM 961 C C . MET A 1 120 ? -23.661 -10.217 -2.405 1.00 84.00 120 MET A C 1
ATOM 963 O O . MET A 1 120 ? -23.694 -9.644 -3.490 1.00 84.00 120 MET A O 1
ATOM 967 N N . ARG A 1 121 ? -24.609 -11.091 -2.044 1.00 79.44 121 ARG A N 1
ATOM 968 C CA . ARG A 1 121 ? -25.751 -11.450 -2.907 1.00 79.44 121 ARG A CA 1
ATOM 969 C C . ARG A 1 121 ? -26.725 -10.289 -3.038 1.00 79.44 121 ARG A C 1
ATOM 971 O O . ARG A 1 121 ? -27.233 -10.029 -4.118 1.00 79.44 121 ARG A O 1
ATOM 978 N N . VAL A 1 122 ? -26.919 -9.546 -1.950 1.00 77.44 122 VAL A N 1
ATOM 979 C CA . VAL A 1 122 ? -27.767 -8.346 -1.920 1.00 77.44 122 VAL A CA 1
ATOM 980 C C . VAL A 1 122 ? -27.177 -7.228 -2.787 1.00 77.44 122 VAL A C 1
ATOM 982 O O . VAL A 1 122 ? -27.917 -6.393 -3.306 1.00 77.44 122 VAL A O 1
ATOM 985 N N . LEU A 1 123 ? -25.855 -7.217 -2.974 1.00 71.50 123 LEU A N 1
ATOM 986 C CA . LEU A 1 123 ? -25.133 -6.213 -3.762 1.00 71.50 123 LEU A CA 1
ATOM 987 C C . LEU A 1 123 ? -24.804 -6.653 -5.192 1.00 71.50 123 LEU A C 1
ATOM 989 O O . LEU A 1 123 ? -24.423 -5.812 -6.003 1.00 71.50 123 LEU A O 1
ATOM 993 N N . SER A 1 124 ? -24.963 -7.935 -5.513 1.00 63.06 124 SER A N 1
ATOM 994 C CA . SER A 1 124 ? -24.755 -8.446 -6.867 1.00 63.06 124 SER A CA 1
ATOM 995 C C . SER A 1 124 ? -25.942 -8.072 -7.760 1.00 63.06 124 SER A C 1
ATOM 997 O O . SER A 1 124 ? -27.103 -8.096 -7.338 1.00 63.06 124 SER A O 1
ATOM 999 N N . PHE A 1 125 ? -25.646 -7.682 -8.998 1.00 57.91 125 PHE A N 1
ATOM 1000 C CA . PHE A 1 125 ? -26.635 -7.511 -10.058 1.00 57.91 125 PHE A CA 1
ATOM 1001 C C . PHE A 1 125 ? -26.506 -8.701 -11.015 1.00 57.91 125 PHE A C 1
ATOM 1003 O O . PHE A 1 125 ? -25.470 -8.843 -11.655 1.00 57.91 125 PHE A O 1
ATOM 1010 N N . GLY A 1 126 ? -27.555 -9.524 -11.113 1.00 51.78 126 GLY A N 1
ATOM 1011 C CA . GLY A 1 126 ? -27.612 -10.689 -12.003 1.00 51.78 126 GLY A CA 1
ATOM 1012 C C . GLY A 1 126 ? -27.343 -12.029 -11.309 1.00 51.78 126 GLY A C 1
ATOM 1013 O O . GLY A 1 126 ? -26.657 -12.092 -10.292 1.00 51.78 126 GLY A O 1
ATOM 1014 N N . ASP A 1 127 ? -27.910 -13.094 -11.878 1.00 45.34 127 ASP A N 1
ATOM 1015 C CA . ASP A 1 127 ? -27.858 -14.472 -11.362 1.00 45.34 127 ASP A CA 1
ATOM 1016 C C . ASP A 1 127 ? -26.593 -15.246 -11.787 1.00 45.34 127 ASP A C 1
ATOM 1018 O O . ASP A 1 127 ? -26.474 -16.432 -11.487 1.00 45.34 127 ASP A O 1
ATOM 1022 N N . ASP A 1 128 ? -25.655 -14.599 -12.490 1.00 51.94 128 ASP A N 1
ATOM 1023 C CA . ASP A 1 128 ? -24.429 -15.220 -13.005 1.00 51.94 128 ASP A CA 1
ATOM 1024 C C . ASP A 1 128 ? -23.204 -14.850 -12.140 1.00 51.94 128 ASP A C 1
ATOM 1026 O O . ASP A 1 128 ? -22.714 -13.718 -12.212 1.00 51.94 128 ASP A O 1
ATOM 1030 N N . PRO A 1 129 ? -22.662 -15.790 -11.341 1.00 46.47 129 PRO A N 1
ATOM 1031 C CA . PRO A 1 129 ? -21.481 -15.576 -10.503 1.00 46.47 129 PRO A CA 1
ATOM 1032 C C . PRO A 1 129 ? -20.188 -15.279 -11.282 1.00 46.47 129 PRO A C 1
ATOM 1034 O O . PRO A 1 129 ? -19.199 -14.883 -10.664 1.00 46.47 129 PRO A O 1
ATOM 1037 N N . GLY A 1 130 ? -20.165 -15.514 -12.601 1.00 44.91 130 GLY A N 1
ATOM 1038 C CA . GLY A 1 130 ? -19.017 -15.283 -13.482 1.00 44.91 130 GLY A CA 1
ATOM 1039 C C . GLY A 1 130 ? -19.081 -13.983 -14.288 1.00 44.91 130 GLY A C 1
ATOM 1040 O O . GLY A 1 130 ? -18.083 -13.607 -14.908 1.00 44.91 130 GLY A O 1
ATOM 1041 N N . ALA A 1 131 ? -20.217 -13.279 -14.280 1.00 48.91 131 ALA A N 1
ATOM 1042 C CA . ALA A 1 131 ? -20.372 -12.038 -15.028 1.00 48.91 131 ALA A CA 1
ATOM 1043 C C . ALA A 1 131 ? -19.582 -10.886 -14.368 1.00 48.91 131 ALA A C 1
ATOM 1045 O O . ALA A 1 131 ? -19.622 -10.724 -13.143 1.00 48.91 131 ALA A O 1
ATOM 1046 N N . PRO A 1 132 ? -18.878 -10.038 -15.145 1.00 46.38 132 PRO A N 1
ATOM 1047 C CA . PRO A 1 132 ? -18.209 -8.862 -14.604 1.00 46.38 132 PRO A CA 1
ATOM 1048 C C . PRO A 1 132 ? -19.223 -7.934 -13.927 1.00 46.38 132 PRO A C 1
ATOM 1050 O O . PRO A 1 132 ? -20.108 -7.376 -14.576 1.00 46.38 132 PRO A O 1
ATOM 1053 N N . SER A 1 133 ? -19.090 -7.748 -12.613 1.00 56.72 133 SER A N 1
ATOM 1054 C CA . SER A 1 133 ? -19.900 -6.778 -11.876 1.00 56.72 133 SER A CA 1
ATOM 1055 C C . SER A 1 133 ? -19.662 -5.372 -12.432 1.00 56.72 133 SER A C 1
ATOM 1057 O O . SER A 1 133 ? -18.532 -4.883 -12.440 1.00 56.72 133 SER A O 1
ATOM 1059 N N . VAL A 1 134 ? -20.738 -4.682 -12.825 1.00 60.25 134 VAL A N 1
ATOM 1060 C CA . VAL A 1 134 ? -20.699 -3.244 -13.161 1.00 60.25 134 VAL A CA 1
ATOM 1061 C C . VAL A 1 134 ? -20.295 -2.382 -11.960 1.00 60.25 134 VAL A C 1
ATOM 1063 O O . VAL A 1 134 ? -19.843 -1.250 -12.119 1.00 60.25 134 VAL A O 1
ATOM 1066 N N . MET A 1 135 ? -20.449 -2.909 -10.742 1.00 62.25 135 MET A N 1
ATOM 1067 C CA . MET A 1 135 ? -20.025 -2.250 -9.514 1.00 62.25 135 MET A CA 1
ATOM 1068 C C . MET A 1 135 ? -18.612 -2.677 -9.134 1.00 62.25 135 MET A C 1
ATOM 1070 O O . MET A 1 135 ? -18.319 -3.864 -8.980 1.00 62.25 135 MET A O 1
ATOM 1074 N N . THR A 1 136 ? -17.751 -1.689 -8.900 1.00 65.12 136 THR A N 1
ATOM 1075 C CA . THR A 1 136 ? -16.430 -1.932 -8.319 1.00 65.12 136 THR A CA 1
ATOM 1076 C C . THR A 1 136 ? -16.557 -2.400 -6.869 1.00 65.12 136 THR A C 1
ATOM 1078 O O . THR A 1 136 ? -17.519 -2.066 -6.171 1.00 65.12 136 THR A O 1
ATOM 1081 N N . LEU A 1 137 ? -15.539 -3.100 -6.367 1.00 66.75 137 LEU A N 1
ATOM 1082 C CA . LEU A 1 137 ? -15.477 -3.491 -4.958 1.00 66.75 137 LEU A CA 1
ATOM 1083 C C . LEU A 1 137 ? -15.582 -2.271 -4.013 1.00 66.75 137 LEU A C 1
ATOM 1085 O O . LEU A 1 137 ? -16.193 -2.360 -2.952 1.00 66.75 137 LEU A O 1
ATOM 1089 N N . ASN A 1 138 ? -15.065 -1.107 -4.422 1.00 65.94 138 ASN A N 1
ATOM 1090 C CA . ASN A 1 138 ? -15.183 0.138 -3.656 1.00 65.94 138 ASN A CA 1
ATOM 1091 C C . ASN A 1 138 ? -16.645 0.582 -3.501 1.00 65.94 138 ASN A C 1
ATOM 1093 O O . ASN A 1 138 ? -17.060 0.995 -2.418 1.00 65.94 138 ASN A O 1
ATOM 1097 N N . SER A 1 139 ? -17.442 0.448 -4.563 1.00 70.00 139 SER A N 1
ATOM 1098 C CA . SER A 1 139 ? -18.868 0.787 -4.560 1.00 70.00 139 SER A CA 1
ATOM 1099 C C . SER A 1 139 ? -19.672 -0.107 -3.608 1.00 70.00 139 SER A C 1
ATOM 1101 O O . SER A 1 139 ? -20.601 0.363 -2.957 1.00 70.00 139 SER A O 1
ATOM 1103 N N . VAL A 1 140 ? -19.285 -1.380 -3.479 1.00 73.06 140 VAL A N 1
ATOM 1104 C CA . VAL A 1 140 ? -19.892 -2.342 -2.542 1.00 73.06 140 VAL A CA 1
ATOM 1105 C C . VAL A 1 140 ? -19.659 -1.897 -1.091 1.00 73.06 140 VAL A C 1
ATOM 1107 O O . VAL A 1 140 ? -20.600 -1.800 -0.302 1.00 73.06 140 VAL A O 1
ATOM 1110 N N . TYR A 1 141 ? -18.418 -1.548 -0.740 1.00 82.94 141 TYR A N 1
ATOM 1111 C CA . TYR A 1 141 ? -18.070 -1.111 0.617 1.00 82.94 141 TYR A CA 1
ATOM 1112 C C . TYR A 1 141 ? -18.601 0.280 0.991 1.00 82.94 141 TYR A C 1
ATOM 1114 O O . TYR A 1 141 ? -18.769 0.571 2.177 1.00 82.94 141 TYR A O 1
ATOM 1122 N N . ALA A 1 142 ? -18.925 1.133 0.017 1.00 85.25 142 ALA A N 1
ATOM 1123 C CA . ALA A 1 142 ? -19.502 2.452 0.278 1.00 85.25 142 ALA A CA 1
ATOM 1124 C C . ALA A 1 142 ? -20.834 2.392 1.056 1.00 85.25 142 ALA A C 1
ATOM 1126 O O . ALA A 1 142 ? -21.194 3.364 1.711 1.00 85.25 142 ALA A O 1
ATOM 1127 N N . SER A 1 143 ? -21.539 1.252 1.037 1.00 87.19 143 SER A N 1
ATOM 1128 C CA . SER A 1 143 ? -22.807 1.084 1.764 1.00 87.19 143 SER A CA 1
ATOM 1129 C C . SER A 1 143 ? -22.641 0.710 3.245 1.00 87.19 143 SER A C 1
ATOM 1131 O O . SER A 1 143 ? -23.539 0.989 4.028 1.00 87.19 143 SER A O 1
ATOM 1133 N N . ILE A 1 144 ? -21.527 0.096 3.671 1.00 93.50 144 ILE A N 1
ATOM 1134 C CA . ILE A 1 144 ? -21.363 -0.343 5.076 1.00 93.50 144 ILE A CA 1
ATOM 1135 C C . ILE A 1 144 ? -20.715 0.723 5.961 1.00 93.50 144 ILE A C 1
ATOM 1137 O O . ILE A 1 144 ? -21.061 0.853 7.133 1.00 93.50 144 ILE A O 1
ATOM 1141 N N . TYR A 1 145 ? -19.775 1.508 5.433 1.00 95.88 145 TYR A N 1
ATOM 1142 C CA . TYR A 1 145 ? -19.026 2.458 6.258 1.00 95.88 145 TYR A CA 1
ATOM 1143 C C . TYR A 1 145 ? -19.858 3.625 6.820 1.00 95.88 145 TYR A C 1
ATOM 1145 O O . TYR A 1 145 ? -19.576 4.026 7.949 1.00 95.88 145 TYR A O 1
ATOM 1153 N N . PRO A 1 146 ? -20.917 4.122 6.152 1.00 96.38 146 PRO A N 1
ATOM 1154 C CA . PRO A 1 146 ? -21.859 5.046 6.783 1.00 96.38 146 PRO A CA 1
ATOM 1155 C C . PRO A 1 146 ? -22.576 4.427 7.997 1.00 96.38 146 PRO A C 1
ATOM 1157 O O . PRO A 1 146 ? -22.694 5.079 9.032 1.00 96.38 146 PRO A O 1
ATOM 1160 N N . ALA A 1 147 ? -22.965 3.145 7.925 1.00 97.62 147 ALA A N 1
ATOM 1161 C CA . ALA A 1 147 ? -23.558 2.418 9.056 1.00 97.62 147 ALA A CA 1
ATOM 1162 C C . ALA A 1 147 ? -22.573 2.301 10.225 1.00 97.62 147 ALA A C 1
ATOM 1164 O O . ALA A 1 147 ? -22.911 2.559 11.381 1.00 97.62 147 ALA A O 1
ATOM 1165 N N . VAL A 1 148 ? -21.314 1.988 9.912 1.00 98.31 148 VAL A N 1
ATOM 1166 C CA . VAL A 1 148 ? -20.227 1.969 10.894 1.00 98.31 148 VAL A CA 1
ATOM 1167 C C . VAL A 1 148 ? -20.020 3.347 11.525 1.00 98.31 148 VAL A C 1
ATOM 1169 O O . VAL A 1 148 ? -19.845 3.442 12.737 1.00 98.31 148 VAL A O 1
ATOM 1172 N N . GLN A 1 149 ? -20.068 4.423 10.741 1.00 98.31 149 GLN A N 1
ATOM 1173 C CA . GLN A 1 149 ? -19.888 5.776 11.258 1.00 98.31 149 GLN A CA 1
ATOM 1174 C C . GLN A 1 149 ? -21.027 6.185 12.202 1.00 98.31 149 GLN A C 1
ATOM 1176 O O . GLN A 1 149 ? -20.749 6.717 13.278 1.00 98.31 149 GLN A O 1
ATOM 1181 N N . ASN A 1 150 ? -22.285 5.880 11.865 1.00 98.38 150 ASN A N 1
ATOM 1182 C CA . ASN A 1 150 ? -23.425 6.111 12.760 1.00 98.38 150 ASN A CA 1
ATOM 1183 C C . ASN A 1 150 ? -23.256 5.378 14.098 1.00 98.38 150 ASN A C 1
ATOM 1185 O O . ASN A 1 150 ? -23.508 5.951 15.163 1.00 98.38 150 ASN A O 1
ATOM 1189 N N . LEU A 1 151 ? -22.774 4.132 14.052 1.00 98.56 151 LEU A N 1
ATOM 1190 C CA . LEU A 1 151 ? -22.470 3.343 15.243 1.00 98.56 151 LEU A CA 1
ATOM 1191 C C . LEU A 1 151 ? -21.401 4.028 16.105 1.00 98.56 151 LEU A C 1
ATOM 1193 O O . LEU A 1 151 ? -21.589 4.190 17.308 1.00 98.56 151 LEU A O 1
ATOM 1197 N N . LEU A 1 152 ? -20.293 4.474 15.505 1.00 98.44 152 LEU A N 1
ATOM 1198 C CA . LEU A 1 152 ? -19.195 5.131 16.228 1.00 98.44 152 LEU A CA 1
ATOM 1199 C C . LEU A 1 152 ? -19.617 6.457 16.878 1.00 98.44 152 LEU A C 1
ATOM 1201 O O . LEU A 1 152 ? -19.195 6.750 18.000 1.00 98.44 152 LEU A O 1
ATOM 1205 N N . LEU A 1 153 ? -20.440 7.255 16.194 1.00 97.94 153 LEU A N 1
ATOM 1206 C CA . LEU A 1 153 ? -20.973 8.508 16.736 1.00 97.94 153 LEU A CA 1
ATOM 1207 C C . LEU A 1 153 ? -21.945 8.247 17.891 1.00 97.94 153 LEU A C 1
ATOM 1209 O O . LEU A 1 153 ? -21.869 8.918 18.919 1.00 97.94 153 LEU A O 1
ATOM 1213 N N . THR A 1 154 ? -22.789 7.222 17.770 1.00 98.06 154 THR A N 1
ATOM 1214 C CA . THR A 1 154 ? -23.704 6.811 18.846 1.00 98.06 154 THR A CA 1
ATOM 1215 C C . THR A 1 154 ? -22.940 6.286 20.058 1.00 98.06 154 THR A C 1
ATOM 1217 O O . THR A 1 154 ? -23.257 6.660 21.185 1.00 98.06 154 THR A O 1
ATOM 1220 N N . ALA A 1 155 ? -21.872 5.506 19.851 1.00 97.50 155 ALA A N 1
ATOM 1221 C CA . ALA A 1 155 ? -20.985 5.075 20.932 1.00 97.50 155 ALA A CA 1
ATOM 1222 C C . ALA A 1 155 ? -20.407 6.278 21.677 1.00 97.50 155 ALA A C 1
ATOM 1224 O O . ALA A 1 155 ? -20.477 6.338 22.903 1.00 97.50 155 ALA A O 1
ATOM 1225 N N . ARG A 1 156 ? -19.916 7.280 20.937 1.00 96.31 156 ARG A N 1
ATOM 1226 C CA . ARG A 1 156 ? -19.397 8.508 21.538 1.00 96.31 156 ARG A CA 1
ATOM 1227 C C . ARG A 1 156 ? -20.464 9.243 22.354 1.00 96.31 156 ARG A C 1
ATOM 1229 O O . ARG A 1 156 ? -20.161 9.627 23.486 1.00 96.31 156 ARG A O 1
ATOM 1236 N N . ALA A 1 157 ? -21.672 9.409 21.811 1.00 95.81 157 ALA A N 1
ATOM 1237 C CA . ALA A 1 157 ? -22.793 10.079 22.474 1.00 95.81 157 ALA A CA 1
ATOM 1238 C C . ALA A 1 157 ? -23.235 9.369 23.764 1.00 95.81 157 ALA A C 1
ATOM 1240 O O . ALA A 1 157 ? -23.574 10.026 24.744 1.00 95.81 157 ALA A O 1
ATOM 1241 N N . ARG A 1 158 ? -23.145 8.034 23.796 1.00 94.81 158 ARG A N 1
ATOM 1242 C CA . ARG A 1 158 ? -23.400 7.195 24.982 1.00 94.81 158 ARG A CA 1
ATOM 1243 C C . ARG A 1 158 ? -22.235 7.153 25.979 1.00 94.81 158 ARG A C 1
ATOM 1245 O O . ARG A 1 158 ? -22.315 6.456 26.979 1.00 94.81 158 ARG A O 1
ATOM 1252 N N . GLY A 1 159 ? -21.139 7.868 25.717 1.00 94.44 159 GLY A N 1
ATOM 1253 C CA . GLY A 1 159 ? -19.944 7.855 26.569 1.00 94.44 159 GLY A CA 1
ATOM 1254 C C . GLY A 1 159 ? -19.056 6.616 26.404 1.00 94.44 159 GLY A C 1
ATOM 1255 O O . GLY A 1 159 ? -18.037 6.502 27.082 1.00 94.44 159 GLY A O 1
ATOM 1256 N N . LEU A 1 160 ? -19.379 5.721 25.470 1.00 96.62 160 LEU A N 1
ATOM 1257 C CA . LEU A 1 160 ? -18.602 4.522 25.179 1.00 96.62 160 LEU A CA 1
ATOM 1258 C C . LEU A 1 160 ? -17.389 4.839 24.303 1.00 96.62 160 LEU A C 1
ATOM 1260 O O . LEU A 1 160 ? -17.382 5.769 23.497 1.00 96.62 160 LEU A O 1
ATOM 1264 N N . GLY A 1 161 ? -16.347 4.031 24.453 1.00 96.56 161 GLY A N 1
ATOM 1265 C CA . GLY A 1 161 ? -15.203 3.943 23.561 1.00 96.56 161 GLY A CA 1
ATOM 1266 C C . GLY A 1 161 ? -15.471 2.971 22.422 1.00 96.56 161 GLY A C 1
ATOM 1267 O O . GLY A 1 161 ? -16.017 1.891 22.640 1.00 96.56 161 GLY A O 1
ATOM 1268 N N . ALA A 1 162 ? -15.031 3.326 21.217 1.00 97.44 162 ALA A N 1
ATOM 1269 C CA . ALA A 1 162 ? -15.041 2.423 20.073 1.00 97.44 162 ALA A CA 1
ATOM 1270 C C . ALA A 1 162 ? -13.891 2.722 19.100 1.00 97.44 162 ALA A C 1
ATOM 1272 O O . ALA A 1 162 ? -13.351 3.835 19.053 1.00 97.44 162 ALA A O 1
ATOM 1273 N N . VAL A 1 163 ? -13.517 1.726 18.299 1.00 96.56 163 VAL A N 1
ATOM 1274 C CA . VAL A 1 163 ? -12.527 1.875 17.225 1.00 96.56 163 VAL A CA 1
ATOM 1275 C C . VAL A 1 163 ? -12.855 0.971 16.049 1.00 96.56 163 VAL A C 1
ATOM 1277 O O . VAL A 1 163 ? -13.094 -0.213 16.227 1.00 96.56 163 VAL A O 1
ATOM 1280 N N . LEU A 1 164 ? -12.793 1.516 14.836 1.00 97.69 164 LEU A N 1
ATOM 1281 C CA . LEU A 1 164 ? -12.801 0.724 13.611 1.00 97.69 164 LEU A CA 1
ATOM 1282 C C . LEU A 1 164 ? -11.394 0.176 13.349 1.00 97.69 164 LEU A C 1
ATOM 1284 O O . LEU A 1 164 ? -10.417 0.931 13.321 1.00 97.69 164 LEU A O 1
ATOM 1288 N N . THR A 1 165 ? -11.287 -1.132 13.134 1.00 97.00 165 THR A N 1
ATOM 1289 C CA . THR A 1 165 ? -10.057 -1.782 12.666 1.00 97.00 165 THR A CA 1
ATOM 1290 C C . THR A 1 165 ? -10.346 -2.870 11.630 1.00 97.00 165 THR A C 1
ATOM 1292 O O . THR A 1 165 ? -11.401 -3.497 11.642 1.00 97.00 165 THR A O 1
ATOM 1295 N N . THR A 1 166 ? -9.406 -3.108 10.718 1.00 96.25 166 THR A N 1
ATOM 1296 C CA . THR A 1 166 ? -9.567 -4.023 9.572 1.00 96.25 166 THR A CA 1
ATOM 1297 C C . THR A 1 166 ? -8.502 -5.116 9.521 1.00 96.25 166 THR A C 1
ATOM 1299 O O . THR A 1 166 ? -8.472 -5.905 8.586 1.00 96.25 166 THR A O 1
ATOM 1302 N N . LEU A 1 167 ? -7.627 -5.224 10.527 1.00 95.00 167 LEU A N 1
ATOM 1303 C CA . LEU A 1 167 ? -6.519 -6.190 10.466 1.00 95.00 167 LEU A CA 1
ATOM 1304 C C . LEU A 1 167 ? -6.985 -7.651 10.439 1.00 95.00 167 LEU A C 1
ATOM 1306 O O . LEU A 1 167 ? -6.319 -8.485 9.837 1.00 95.00 167 LEU A O 1
ATOM 1310 N N . HIS A 1 168 ? -8.142 -7.962 11.027 1.00 94.94 168 HIS A N 1
ATOM 1311 C CA . HIS A 1 168 ? -8.724 -9.303 10.942 1.00 94.94 168 HIS A CA 1
ATOM 1312 C C . HIS A 1 168 ? -9.029 -9.727 9.490 1.00 94.94 168 HIS A C 1
ATOM 1314 O O . HIS A 1 168 ? -8.973 -10.918 9.201 1.00 94.94 168 HIS A O 1
ATOM 1320 N N . CYS A 1 169 ? -9.272 -8.780 8.567 1.00 92.81 169 CYS A N 1
ATOM 1321 C CA . CYS A 1 169 ? -9.588 -9.076 7.166 1.00 92.81 169 CYS A CA 1
ATOM 1322 C C . CYS A 1 169 ? -8.455 -9.835 6.453 1.00 92.81 169 CYS A C 1
ATOM 1324 O O . CYS A 1 169 ? -8.706 -10.527 5.473 1.00 92.81 169 CYS A O 1
ATOM 1326 N N . ARG A 1 170 ? -7.208 -9.763 6.952 1.00 92.62 170 ARG A N 1
ATOM 1327 C CA . ARG A 1 170 ? -6.088 -10.567 6.431 1.00 92.62 170 ARG A CA 1
ATOM 1328 C C . ARG A 1 170 ? -6.319 -12.075 6.580 1.00 92.62 170 ARG A C 1
ATOM 1330 O O . ARG A 1 170 ? -5.797 -12.843 5.781 1.00 92.62 170 ARG A O 1
ATOM 1337 N N . TYR A 1 171 ? -7.082 -12.479 7.593 1.00 94.81 171 TYR A N 1
ATOM 1338 C CA . TYR A 1 171 ? -7.443 -13.867 7.882 1.00 94.81 171 TYR A CA 1
ATOM 1339 C C . TYR A 1 171 ? -8.971 -14.041 7.863 1.00 94.81 171 TYR A C 1
ATOM 1341 O O . TYR A 1 171 ? -9.529 -14.778 8.675 1.00 94.81 171 TYR A O 1
ATOM 1349 N N . GLU A 1 172 ? -9.653 -13.337 6.951 1.00 92.62 172 GLU A N 1
ATOM 1350 C CA . GLU A 1 172 ? -11.119 -13.301 6.846 1.00 92.62 172 GLU A CA 1
ATOM 1351 C C . GLU A 1 172 ? -11.738 -14.707 6.802 1.00 92.62 172 GLU A C 1
ATOM 1353 O O . GLU A 1 172 ? -12.664 -14.983 7.558 1.00 92.62 172 GLU A O 1
ATOM 1358 N N . ASP A 1 173 ? -11.198 -15.631 6.006 1.00 93.12 173 ASP A N 1
ATOM 1359 C CA . ASP A 1 173 ? -11.738 -16.995 5.908 1.00 93.12 173 ASP A CA 1
ATOM 1360 C C . ASP A 1 173 ? -11.663 -17.774 7.229 1.00 93.12 173 ASP A C 1
ATOM 1362 O O . ASP A 1 173 ? -12.564 -18.548 7.556 1.00 93.12 173 ASP A O 1
ATOM 1366 N N . GLU A 1 174 ? -10.602 -17.571 8.013 1.00 97.12 174 GLU A N 1
ATOM 1367 C CA . GLU A 1 174 ? -10.446 -18.192 9.332 1.00 97.12 174 GLU A CA 1
ATOM 1368 C C . GLU A 1 174 ? -11.430 -17.590 10.341 1.00 97.12 174 GLU A C 1
ATOM 1370 O O . GLU A 1 174 ? -12.069 -18.335 11.086 1.00 97.12 174 GLU A O 1
ATOM 1375 N N . VAL A 1 175 ? -11.620 -16.264 10.313 1.00 97.38 175 VAL A N 1
ATOM 1376 C CA . VAL A 1 175 ? -12.637 -15.570 11.122 1.00 97.38 175 VAL A CA 1
ATOM 1377 C C . VAL A 1 175 ? -14.033 -16.079 10.765 1.00 97.38 175 VAL A C 1
ATOM 1379 O O . VAL A 1 175 ? -14.806 -16.438 11.651 1.00 97.38 175 VAL A O 1
ATOM 1382 N N . LYS A 1 176 ? -14.353 -16.171 9.472 1.00 97.00 176 LYS A N 1
ATOM 1383 C CA . LYS A 1 176 ? -15.659 -16.636 8.994 1.00 97.00 176 LYS A CA 1
ATOM 1384 C C . LYS A 1 176 ? -15.939 -18.068 9.427 1.00 97.00 176 LYS A C 1
ATOM 1386 O O . LYS A 1 176 ? -17.012 -18.330 9.961 1.00 97.00 176 LYS A O 1
ATOM 1391 N N . ARG A 1 177 ? -14.965 -18.976 9.292 1.00 97.38 177 ARG A N 1
ATOM 1392 C CA . ARG A 1 177 ? -15.081 -20.352 9.806 1.00 97.38 177 ARG A CA 1
ATOM 1393 C C . ARG A 1 177 ? -15.273 -20.391 11.319 1.00 97.38 177 ARG A C 1
ATOM 1395 O O . ARG A 1 177 ? -16.074 -21.183 11.801 1.00 97.38 177 ARG A O 1
ATOM 1402 N N . ALA A 1 178 ? -14.557 -19.553 12.069 1.00 96.12 178 ALA A N 1
ATOM 1403 C CA . ALA A 1 178 ? -14.672 -19.513 13.524 1.00 96.12 178 ALA A CA 1
ATOM 1404 C C . ALA A 1 178 ? -16.056 -19.054 14.003 1.00 96.12 178 ALA A C 1
ATOM 1406 O O . ALA A 1 178 ? -16.519 -19.534 15.034 1.00 96.12 178 ALA A O 1
ATOM 1407 N N . LEU A 1 179 ? -16.694 -18.153 13.254 1.00 97.56 179 LEU A N 1
ATOM 1408 C CA . LEU A 1 179 ? -17.962 -17.515 13.615 1.00 97.56 179 LEU A CA 1
ATOM 1409 C C . LEU A 1 179 ? -19.178 -18.066 12.851 1.00 97.56 179 LEU A C 1
ATOM 1411 O O . LEU A 1 179 ? -20.284 -17.566 13.036 1.00 97.56 179 LEU A O 1
ATOM 1415 N N . GLY A 1 180 ? -18.992 -19.058 11.975 1.00 96.94 180 GLY A N 1
ATOM 1416 C CA . GLY A 1 180 ? -20.069 -19.612 11.149 1.00 96.94 180 GLY A CA 1
ATOM 1417 C C . GLY A 1 180 ? -20.615 -18.640 10.093 1.00 96.94 180 GLY A C 1
ATOM 1418 O O . GLY A 1 180 ? -21.779 -18.734 9.714 1.00 96.94 180 GLY A O 1
ATOM 1419 N N . ILE A 1 181 ? -19.800 -17.692 9.619 1.00 97.00 181 ILE A N 1
ATOM 1420 C CA . ILE A 1 181 ? -20.215 -16.694 8.622 1.00 97.00 181 ILE A CA 1
ATOM 1421 C C . ILE A 1 181 ? -20.187 -17.324 7.214 1.00 97.00 181 ILE A C 1
ATOM 1423 O O . ILE A 1 181 ? -19.153 -17.874 6.819 1.00 97.00 181 ILE A O 1
ATOM 1427 N N . PRO A 1 182 ? -21.271 -17.217 6.417 1.00 93.38 182 PRO A N 1
ATOM 1428 C CA . PRO A 1 182 ? -21.340 -17.807 5.079 1.00 93.38 182 PRO A CA 1
ATOM 1429 C C . PRO A 1 182 ? -20.269 -17.292 4.107 1.00 93.38 182 PRO A C 1
ATOM 1431 O O . PRO A 1 182 ? -19.841 -16.140 4.172 1.00 93.38 182 PRO A O 1
ATOM 1434 N N . ALA A 1 183 ? -19.893 -18.119 3.125 1.00 87.31 183 ALA A N 1
ATOM 1435 C CA . ALA A 1 183 ? -18.893 -17.767 2.111 1.00 87.31 183 ALA A CA 1
ATOM 1436 C C . ALA A 1 183 ? -19.253 -16.492 1.321 1.00 87.31 183 ALA A C 1
ATOM 1438 O O . ALA A 1 183 ? -18.373 -15.673 1.068 1.00 87.31 183 ALA A O 1
ATOM 1439 N N . CYS A 1 184 ? -20.540 -16.287 1.026 1.00 83.94 184 CYS A N 1
ATOM 1440 C CA . CYS A 1 184 ? -21.063 -15.115 0.315 1.00 83.94 184 CYS A CA 1
ATOM 1441 C C . CYS A 1 184 ? -21.100 -13.814 1.141 1.00 83.94 184 CYS A C 1
ATOM 1443 O O . CYS A 1 184 ? -21.419 -12.759 0.598 1.00 83.94 184 CYS A O 1
ATOM 1445 N N . VAL A 1 185 ? -20.781 -13.867 2.436 1.00 90.50 185 VAL A N 1
ATOM 1446 C CA . VAL A 1 185 ? -20.738 -12.693 3.312 1.00 90.50 185 VAL A CA 1
ATOM 1447 C C . VAL A 1 185 ? -19.291 -12.255 3.508 1.00 90.50 185 VAL A C 1
ATOM 1449 O O . VAL A 1 185 ? -18.416 -13.083 3.769 1.00 90.50 185 VAL A O 1
ATOM 1452 N N . ARG A 1 186 ? -19.024 -10.953 3.403 1.00 91.56 186 ARG A N 1
ATOM 1453 C CA . ARG A 1 186 ? -17.706 -10.368 3.680 1.00 91.56 186 ARG A CA 1
ATOM 1454 C C . ARG A 1 186 ? -17.663 -9.648 5.014 1.00 91.56 186 ARG A C 1
ATOM 1456 O O . ARG A 1 186 ? -18.625 -8.981 5.379 1.00 91.56 186 ARG A O 1
ATOM 1463 N N . THR A 1 187 ? -16.537 -9.721 5.715 1.00 94.06 187 THR A N 1
ATOM 1464 C CA . THR A 1 187 ? -16.301 -8.965 6.955 1.00 94.06 187 THR A CA 1
ATOM 1465 C C . THR A 1 187 ? -15.687 -7.611 6.607 1.00 94.06 187 THR A C 1
ATOM 1467 O O . THR A 1 187 ? -14.569 -7.543 6.093 1.00 94.06 187 THR A O 1
ATOM 1470 N N . ALA A 1 188 ? -16.416 -6.518 6.838 1.00 93.75 188 ALA A N 1
ATOM 1471 C CA . ALA A 1 188 ? -15.979 -5.187 6.418 1.00 93.75 188 ALA A CA 1
ATOM 1472 C C . ALA A 1 188 ? -14.963 -4.579 7.390 1.00 93.75 188 ALA A C 1
ATOM 1474 O O . ALA A 1 188 ? -13.901 -4.105 6.990 1.00 93.75 188 ALA A O 1
ATOM 1475 N N . CYS A 1 189 ? -15.290 -4.592 8.678 1.00 97.38 189 CYS A N 1
ATOM 1476 C CA . CYS A 1 189 ? -14.426 -4.114 9.745 1.00 97.38 189 CYS A CA 1
ATOM 1477 C C . CYS A 1 189 ? -14.772 -4.825 11.061 1.00 97.38 189 CYS A C 1
ATOM 1479 O O . CYS A 1 189 ? -15.749 -5.561 11.146 1.00 97.38 189 CYS A O 1
ATOM 1481 N N . LEU A 1 190 ? -13.954 -4.602 12.086 1.00 98.50 190 LEU A N 1
ATOM 1482 C CA . LEU A 1 190 ? -14.190 -5.023 13.461 1.00 98.50 190 LEU A CA 1
ATOM 1483 C C . LEU A 1 190 ? -14.248 -3.776 14.343 1.00 98.50 190 LEU A C 1
ATOM 1485 O O . LEU A 1 190 ? -13.396 -2.890 14.219 1.00 98.50 190 LEU A O 1
ATOM 1489 N N . ILE A 1 191 ? -15.236 -3.728 15.234 1.00 98.69 191 ILE A N 1
ATOM 1490 C CA . ILE A 1 191 ? -15.492 -2.612 16.142 1.00 98.69 191 ILE A CA 1
ATOM 1491 C C . ILE A 1 191 ? -15.531 -3.120 17.586 1.00 98.69 191 ILE A C 1
ATOM 1493 O O . ILE A 1 191 ? -16.572 -3.573 18.062 1.00 98.69 191 ILE A O 1
ATOM 1497 N N . PRO A 1 192 ? -14.407 -3.052 18.311 1.00 98.38 192 PRO A N 1
ATOM 1498 C CA . PRO A 1 192 ? -14.389 -3.278 19.749 1.00 98.38 192 PRO A CA 1
ATOM 1499 C C . PRO A 1 192 ? -15.043 -2.098 20.473 1.00 98.38 192 PRO A C 1
ATOM 1501 O O . PRO A 1 192 ? -14.729 -0.942 20.172 1.00 98.38 192 PRO A O 1
ATOM 1504 N N . VAL A 1 193 ? -15.943 -2.394 21.411 1.00 98.50 193 VAL A N 1
ATOM 1505 C CA . VAL A 1 193 ? -16.744 -1.422 22.164 1.00 98.50 193 VAL A CA 1
ATOM 1506 C C . VAL A 1 193 ? -16.630 -1.701 23.662 1.00 98.50 193 VAL A C 1
ATOM 1508 O O . VAL A 1 193 ? -16.798 -2.834 24.117 1.00 98.50 193 VAL A O 1
ATOM 1511 N N . GLY A 1 194 ? -16.365 -0.653 24.436 1.00 97.75 194 GLY A N 1
ATOM 1512 C CA . GLY A 1 194 ? -16.240 -0.720 25.891 1.00 97.75 194 GLY A CA 1
ATOM 1513 C C . GLY A 1 194 ? -16.172 0.665 26.516 1.00 97.75 194 GLY A C 1
ATOM 1514 O O . GLY A 1 194 ? -16.040 1.662 25.808 1.00 97.75 194 GLY A O 1
ATOM 1515 N N . HIS A 1 195 ? -16.203 0.748 27.841 1.00 96.94 195 HIS A N 1
ATOM 1516 C CA . HIS A 1 195 ? -16.017 2.024 28.533 1.00 96.94 195 HIS A CA 1
ATOM 1517 C C . HIS A 1 195 ? -14.561 2.498 28.399 1.00 96.94 195 HIS A C 1
ATOM 1519 O O . HIS A 1 195 ? -13.631 1.712 28.614 1.00 96.94 195 HIS A O 1
ATOM 1525 N N . PRO A 1 196 ? -14.314 3.752 27.984 1.00 95.25 196 PRO A N 1
ATOM 1526 C CA . PRO A 1 196 ? -12.973 4.213 27.653 1.00 95.25 196 PRO A CA 1
ATOM 1527 C C . PRO A 1 196 ? -12.144 4.467 28.920 1.00 95.25 196 PRO A C 1
ATOM 1529 O O . PRO A 1 196 ? -12.586 5.146 29.841 1.00 95.25 196 PRO A O 1
ATOM 1532 N N . LYS A 1 197 ? -10.884 4.011 28.941 1.00 90.56 197 LYS A N 1
ATOM 1533 C CA . LYS A 1 197 ? -9.907 4.442 29.969 1.00 90.56 197 LYS A CA 1
ATOM 1534 C C . LYS A 1 197 ? -9.403 5.870 29.735 1.00 90.56 197 LYS A C 1
ATOM 1536 O O . LYS A 1 197 ? -8.918 6.524 30.654 1.00 90.56 197 LYS A O 1
ATOM 1541 N N . ALA A 1 198 ? -9.466 6.335 28.490 1.00 79.50 198 ALA A N 1
ATOM 1542 C CA . ALA A 1 198 ? -8.981 7.645 28.083 1.00 79.50 198 ALA A CA 1
ATOM 1543 C C . ALA A 1 198 ? -10.093 8.699 28.144 1.00 79.50 198 ALA A C 1
ATOM 1545 O O . ALA A 1 198 ? -11.250 8.412 27.848 1.00 79.50 198 ALA A O 1
ATOM 1546 N N . ARG A 1 199 ? -9.724 9.948 28.449 1.00 80.38 199 ARG A N 1
ATOM 1547 C CA . ARG A 1 199 ? -10.647 11.084 28.352 1.00 80.38 199 ARG A CA 1
ATOM 1548 C C . ARG A 1 199 ? -10.849 11.498 26.894 1.00 80.38 199 ARG A C 1
ATOM 1550 O O . ARG A 1 199 ? -9.901 11.521 26.102 1.00 80.38 199 ARG A O 1
ATOM 1557 N N . TYR A 1 200 ? -12.085 11.851 26.560 1.00 83.94 200 TYR A N 1
ATOM 1558 C CA . TYR A 1 200 ? -12.404 12.478 25.284 1.00 83.94 200 TYR A CA 1
ATOM 1559 C C . TYR A 1 200 ? -11.920 13.928 25.248 1.00 83.94 200 TYR A C 1
ATOM 1561 O O . TYR A 1 200 ? -11.851 14.608 26.268 1.00 83.94 200 TYR A O 1
ATOM 1569 N N . GLY A 1 201 ? -11.564 14.372 24.049 1.00 83.44 201 GLY A N 1
ATOM 1570 C CA . GLY A 1 201 ? -11.145 15.732 23.745 1.00 83.44 201 GLY A CA 1
ATOM 1571 C C . GLY A 1 201 ? -11.197 15.937 22.237 1.00 83.44 201 GLY A C 1
ATOM 1572 O O . GLY A 1 201 ? -11.355 14.964 21.490 1.00 83.44 201 GLY A O 1
ATOM 1573 N N . GLU A 1 202 ? -11.072 17.186 21.800 1.00 87.81 202 GLU A N 1
ATOM 1574 C CA . GLU A 1 202 ? -11.099 17.513 20.378 1.00 87.81 202 GLU A CA 1
ATOM 1575 C C . GLU A 1 202 ? -10.029 16.755 19.597 1.00 87.81 202 GLU A C 1
ATOM 1577 O O . GLU A 1 202 ? -8.895 16.534 20.045 1.00 87.81 202 GLU A O 1
ATOM 1582 N N . THR A 1 203 ? -10.404 16.331 18.396 1.00 87.38 203 THR A N 1
ATOM 1583 C CA . THR A 1 203 ? -9.474 15.642 17.518 1.00 87.38 203 THR A CA 1
ATOM 1584 C C . THR A 1 203 ? -8.674 16.624 16.671 1.00 87.38 203 THR A C 1
ATOM 1586 O O . THR A 1 203 ? -9.217 17.491 15.998 1.00 87.38 203 THR A O 1
ATOM 1589 N N . ARG A 1 204 ? -7.348 16.445 16.639 1.00 85.75 204 ARG A N 1
ATOM 1590 C CA . ARG A 1 204 ? -6.491 17.180 15.704 1.00 85.75 204 ARG A CA 1
ATOM 1591 C C . ARG A 1 204 ? -6.761 16.693 14.278 1.00 85.75 204 ARG A C 1
ATOM 1593 O O . ARG A 1 204 ? -6.697 15.487 14.008 1.00 85.75 204 ARG A O 1
ATOM 1600 N N . ARG A 1 205 ? -7.052 17.621 13.372 1.00 88.94 205 ARG A N 1
ATOM 1601 C CA . ARG A 1 205 ? -7.268 17.371 11.943 1.00 88.94 205 ARG A CA 1
ATOM 1602 C C . ARG A 1 205 ? -6.460 18.360 11.117 1.00 88.94 205 ARG A C 1
ATOM 1604 O O . ARG A 1 205 ? -6.120 19.437 11.596 1.00 88.94 205 ARG A O 1
ATOM 1611 N N . VAL A 1 206 ? -6.132 17.953 9.897 1.00 86.81 206 VAL A N 1
ATOM 1612 C CA . VAL A 1 206 ? -5.672 18.891 8.869 1.00 86.81 206 VAL A CA 1
ATOM 1613 C C . VAL A 1 206 ? -6.877 19.768 8.492 1.00 86.81 206 VAL A C 1
ATOM 1615 O O . VAL A 1 206 ? -7.984 19.219 8.434 1.00 86.81 206 VAL A O 1
ATOM 1618 N N . PRO A 1 207 ? -6.710 21.086 8.282 1.00 87.88 207 PRO A N 1
ATOM 1619 C CA . PRO A 1 207 ? -7.792 21.952 7.822 1.00 87.88 207 PRO A CA 1
ATOM 1620 C C . PRO A 1 207 ? -8.493 21.393 6.580 1.00 87.88 207 PRO A C 1
ATOM 1622 O O . PRO A 1 207 ? -7.851 20.824 5.697 1.00 87.88 207 PRO A O 1
ATOM 1625 N N . ALA A 1 208 ? -9.817 21.557 6.506 1.00 89.38 208 ALA A N 1
ATOM 1626 C CA . ALA A 1 208 ? -10.594 21.079 5.362 1.00 89.38 208 ALA A CA 1
ATOM 1627 C C . ALA A 1 208 ? -10.156 21.753 4.050 1.00 89.38 208 ALA A C 1
ATOM 1629 O O . ALA A 1 208 ? -10.133 21.097 3.012 1.00 89.38 208 ALA A O 1
ATOM 1630 N N . SER A 1 209 ? -9.745 23.025 4.112 1.00 85.25 209 SER A N 1
ATOM 1631 C CA . SER A 1 209 ? -9.183 23.787 2.988 1.00 85.25 209 SER A CA 1
ATOM 1632 C C . SER A 1 209 ? -8.013 23.073 2.318 1.00 85.25 209 SER A C 1
ATOM 1634 O O . SER A 1 209 ? -7.957 23.005 1.100 1.00 85.25 209 SER A O 1
ATOM 1636 N N . ASP A 1 210 ? -7.131 22.457 3.103 1.00 81.12 210 ASP A N 1
ATOM 1637 C CA . ASP A 1 210 ? -5.906 21.820 2.605 1.00 81.12 210 ASP A CA 1
ATOM 1638 C C . ASP A 1 210 ? -6.188 20.454 1.947 1.00 81.12 210 ASP A C 1
ATOM 1640 O O . ASP A 1 210 ? -5.285 19.789 1.438 1.00 81.12 210 ASP A O 1
ATOM 1644 N N . ARG A 1 211 ? -7.438 19.982 2.031 1.00 82.19 211 ARG A N 1
ATOM 1645 C CA . ARG A 1 211 ? -7.920 18.697 1.503 1.00 82.19 211 ARG A CA 1
ATOM 1646 C C . ARG A 1 211 ? -9.086 18.861 0.526 1.00 82.19 211 ARG A C 1
ATOM 1648 O O . ARG A 1 211 ? -9.660 17.857 0.113 1.00 82.19 211 ARG A O 1
ATOM 1655 N N . THR A 1 212 ? -9.452 20.096 0.187 1.00 86.81 212 THR A N 1
ATOM 1656 C CA . THR 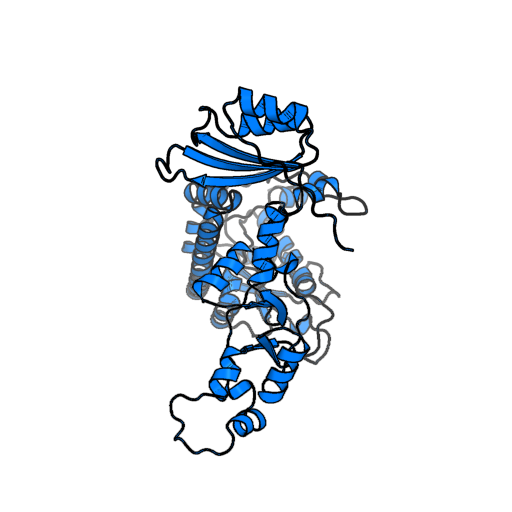A 1 212 ? -10.579 20.416 -0.694 1.00 86.81 212 THR A CA 1
ATOM 1657 C C . THR A 1 212 ? -10.048 21.040 -1.974 1.00 86.81 212 THR A C 1
ATOM 1659 O O . THR A 1 212 ? -9.217 21.940 -1.924 1.00 86.81 212 THR A O 1
ATOM 1662 N N . HIS A 1 213 ? -10.553 20.584 -3.117 1.00 84.50 213 HIS A N 1
ATOM 1663 C CA . HIS A 1 213 ? -10.227 21.143 -4.424 1.00 84.50 213 HIS A CA 1
ATOM 1664 C C . HIS A 1 213 ? -11.515 21.608 -5.113 1.00 84.50 213 HIS A C 1
ATOM 1666 O O . HIS A 1 213 ? -12.563 20.985 -4.932 1.00 84.50 213 HIS A O 1
ATOM 1672 N N . LEU A 1 214 ? -11.442 22.700 -5.874 1.00 87.31 214 LEU A N 1
ATOM 1673 C CA . LEU A 1 214 ? -12.580 23.272 -6.592 1.00 87.31 214 LEU A CA 1
ATOM 1674 C C . LEU A 1 214 ? -12.495 22.893 -8.073 1.00 87.31 214 LEU A C 1
ATOM 1676 O O . LEU A 1 214 ? -11.471 23.143 -8.701 1.00 87.31 214 LEU A O 1
ATOM 1680 N N . ASP A 1 215 ? -13.564 22.298 -8.605 1.00 87.44 215 ASP A N 1
ATOM 1681 C CA . ASP A 1 215 ? -13.778 21.925 -10.018 1.00 87.44 215 ASP A CA 1
ATOM 1682 C C . ASP A 1 215 ? -12.761 20.952 -10.658 1.00 87.44 215 ASP A C 1
ATOM 1684 O O . ASP A 1 215 ? -13.046 20.338 -11.685 1.00 87.44 215 ASP A O 1
ATOM 1688 N N . GLY A 1 216 ? -11.604 20.730 -10.037 1.00 82.00 216 GLY A N 1
ATOM 1689 C CA . GLY A 1 216 ? -10.561 19.806 -10.468 1.00 82.00 216 GLY A CA 1
ATOM 1690 C C . GLY A 1 216 ? -9.486 19.651 -9.396 1.00 82.00 216 GLY A C 1
ATOM 1691 O O . GLY A 1 216 ? -9.467 20.387 -8.414 1.00 82.00 216 GLY A O 1
ATOM 1692 N N . TRP A 1 217 ? -8.591 18.672 -9.556 1.00 81.44 217 TRP A N 1
ATOM 1693 C CA . TRP A 1 217 ? -7.468 18.506 -8.632 1.00 81.44 217 TRP A CA 1
ATOM 1694 C C . TRP A 1 217 ? -6.497 19.680 -8.768 1.00 81.44 217 TRP A C 1
ATOM 1696 O O . TRP A 1 217 ? -6.032 19.980 -9.867 1.00 81.44 217 TRP A O 1
ATOM 1706 N N . ASP A 1 218 ? -6.167 20.324 -7.651 1.00 76.06 218 ASP A N 1
ATOM 1707 C CA . ASP A 1 218 ? -5.223 21.441 -7.648 1.00 76.06 218 ASP A CA 1
ATOM 1708 C C . ASP A 1 218 ? -3.817 20.942 -8.023 1.00 76.06 218 ASP A C 1
ATOM 1710 O O . ASP A 1 218 ? -3.175 20.189 -7.281 1.00 76.06 218 ASP A O 1
ATOM 1714 N N . ALA A 1 219 ? -3.335 21.358 -9.195 1.00 68.00 219 ALA A N 1
ATOM 1715 C CA . ALA A 1 219 ? -2.041 20.952 -9.731 1.00 68.00 219 ALA A CA 1
ATOM 1716 C C . ALA A 1 219 ? -0.862 21.387 -8.841 1.00 68.00 219 ALA A C 1
ATOM 1718 O O . ALA A 1 219 ? 0.168 20.711 -8.817 1.00 68.00 219 ALA A O 1
ATOM 1719 N N . SER A 1 220 ? -1.016 22.463 -8.059 1.00 64.94 220 SER A N 1
ATOM 1720 C CA . SER A 1 220 ? 0.010 22.905 -7.106 1.00 64.94 220 SER A CA 1
ATOM 1721 C C . SER A 1 220 ? 0.183 21.916 -5.947 1.00 64.94 220 SER A C 1
ATOM 1723 O O . SER A 1 220 ? 1.292 21.733 -5.448 1.00 64.94 220 SER A O 1
ATOM 1725 N N . LEU A 1 221 ? -0.883 21.192 -5.582 1.00 59.69 221 LEU A N 1
ATOM 1726 C CA . LEU A 1 221 ? -0.821 20.080 -4.637 1.00 59.69 221 LEU A CA 1
ATOM 1727 C C . LEU A 1 221 ? -0.360 18.787 -5.320 1.00 59.69 221 LEU A C 1
ATOM 1729 O O . LEU A 1 221 ? 0.346 18.007 -4.686 1.00 59.69 221 LEU A O 1
ATOM 1733 N N . ALA A 1 222 ? -0.681 18.557 -6.599 1.00 57.59 222 ALA A N 1
ATOM 1734 C CA . ALA A 1 222 ? -0.237 17.368 -7.342 1.00 57.59 222 ALA A CA 1
ATOM 1735 C C . ALA A 1 222 ? 1.294 17.207 -7.361 1.00 57.59 222 ALA A C 1
ATOM 1737 O O . ALA A 1 222 ? 1.781 16.102 -7.142 1.00 57.59 222 ALA A O 1
ATOM 1738 N N . ALA A 1 223 ? 2.048 18.302 -7.504 1.00 50.38 223 ALA A N 1
ATOM 1739 C CA . ALA A 1 223 ? 3.513 18.277 -7.456 1.00 50.38 223 ALA A CA 1
ATOM 1740 C C . ALA A 1 223 ? 4.076 17.778 -6.106 1.00 50.38 223 ALA A C 1
ATOM 1742 O O . ALA A 1 223 ? 5.159 17.202 -6.065 1.00 50.38 223 ALA A O 1
ATOM 1743 N N . SER A 1 224 ? 3.333 17.948 -5.004 1.00 51.06 224 SER A N 1
ATOM 1744 C CA . SER A 1 224 ? 3.696 17.405 -3.682 1.00 51.06 224 SER A CA 1
ATOM 1745 C C . SER A 1 224 ? 3.351 15.917 -3.507 1.00 51.06 224 SER A C 1
ATOM 1747 O O . SER A 1 224 ? 3.839 15.281 -2.573 1.00 51.06 224 SER A O 1
ATOM 1749 N N . TYR A 1 225 ? 2.528 15.363 -4.408 1.00 48.75 225 TYR A N 1
ATOM 1750 C CA . TYR A 1 225 ? 2.098 13.962 -4.429 1.00 48.75 225 TYR A CA 1
ATOM 1751 C C . TYR A 1 225 ? 2.698 13.151 -5.569 1.00 48.75 225 TYR A C 1
ATOM 1753 O O . TYR A 1 225 ? 2.462 11.944 -5.585 1.00 48.75 225 TYR A O 1
ATOM 1761 N N . GLU A 1 226 ? 3.447 13.754 -6.503 1.00 46.88 226 GLU A N 1
ATOM 1762 C CA . GLU A 1 226 ? 4.218 12.970 -7.462 1.00 46.88 226 GLU A CA 1
ATOM 1763 C C . GLU A 1 226 ? 5.164 12.08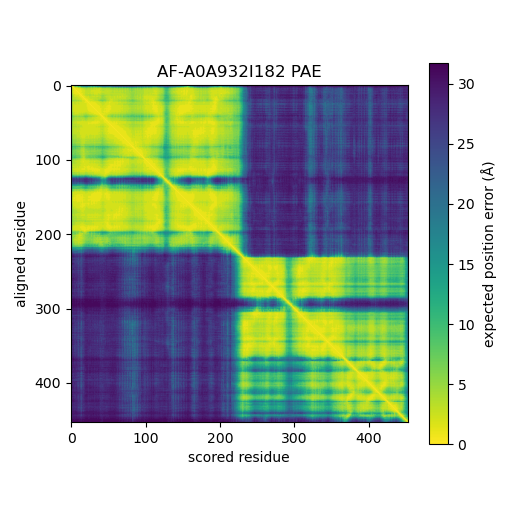3 -6.647 1.00 46.88 226 GLU A C 1
ATOM 1765 O O . GLU A 1 226 ? 6.100 12.597 -6.024 1.00 46.88 226 GLU A O 1
ATOM 1770 N N . PRO A 1 227 ? 4.917 10.758 -6.582 1.00 43.22 227 PRO A N 1
ATOM 1771 C CA . PRO A 1 227 ? 5.869 9.859 -5.964 1.00 43.22 227 PRO A CA 1
ATOM 1772 C C . PRO A 1 227 ? 7.103 10.030 -6.825 1.00 43.22 227 PRO A C 1
ATOM 1774 O O . PRO A 1 227 ? 7.021 9.684 -8.004 1.00 43.22 227 PRO A O 1
ATOM 1777 N N . GLY A 1 228 ? 8.153 10.667 -6.282 1.00 45.50 228 GLY A N 1
ATOM 1778 C CA . GLY A 1 228 ? 9.293 11.139 -7.066 1.00 45.50 228 GLY A CA 1
ATOM 1779 C C . GLY A 1 228 ? 9.618 10.089 -8.108 1.00 45.50 228 GLY A C 1
ATOM 1780 O O . GLY A 1 228 ? 9.918 8.960 -7.717 1.00 45.50 228 GLY A O 1
ATOM 1781 N N . ARG A 1 229 ? 9.355 10.411 -9.389 1.00 47.84 229 ARG A N 1
ATOM 1782 C CA . ARG A 1 229 ? 9.264 9.420 -10.468 1.00 47.84 229 ARG A CA 1
ATOM 1783 C C . ARG A 1 229 ? 10.479 8.523 -10.329 1.00 47.84 229 ARG A C 1
ATOM 1785 O O . ARG A 1 229 ? 11.588 9.022 -10.507 1.00 47.84 229 ARG A O 1
ATOM 1792 N N . GLY A 1 230 ? 10.264 7.271 -9.905 1.00 50.00 230 GLY A N 1
ATOM 1793 C CA . GLY A 1 230 ? 11.358 6.368 -9.563 1.00 50.00 230 GLY A CA 1
ATOM 1794 C C . GLY A 1 230 ? 12.373 6.436 -10.689 1.00 50.00 230 GLY A C 1
ATOM 1795 O O . GLY A 1 230 ? 12.009 6.232 -11.849 1.00 50.00 230 GLY A O 1
ATOM 1796 N N . ILE A 1 231 ? 13.589 6.883 -10.378 1.00 60.62 231 ILE A N 1
ATOM 1797 C CA . ILE A 1 231 ? 14.605 7.104 -11.401 1.00 60.62 231 ILE A CA 1
ATOM 1798 C C . ILE A 1 231 ? 14.792 5.757 -12.104 1.00 60.62 231 ILE A C 1
ATOM 1800 O O . ILE A 1 231 ? 14.997 4.747 -11.441 1.00 60.62 231 ILE A O 1
ATOM 1804 N N . LEU A 1 232 ? 14.651 5.744 -13.434 1.00 78.12 232 LEU A N 1
ATOM 1805 C CA . LEU A 1 232 ? 14.836 4.557 -14.273 1.00 78.12 232 LEU A CA 1
ATOM 1806 C C . LEU A 1 232 ? 13.932 3.365 -13.889 1.00 78.12 232 LEU A C 1
ATOM 1808 O O . LEU A 1 232 ? 14.405 2.367 -13.348 1.00 78.12 232 LEU A O 1
ATOM 1812 N N . ARG A 1 233 ? 12.632 3.411 -14.214 1.00 89.75 233 ARG A N 1
ATOM 1813 C CA . ARG A 1 233 ? 11.759 2.230 -14.063 1.00 89.75 233 ARG A CA 1
ATOM 1814 C C . ARG A 1 233 ? 11.876 1.269 -15.236 1.00 89.75 233 ARG A C 1
ATOM 1816 O O . ARG A 1 233 ? 12.124 1.669 -16.376 1.00 89.75 233 ARG A O 1
ATOM 1823 N N . VAL A 1 234 ? 11.556 0.006 -14.972 1.00 93.38 234 VAL A N 1
ATOM 1824 C CA . VAL A 1 234 ? 11.392 -1.035 -15.993 1.00 93.38 234 VAL A CA 1
ATOM 1825 C C . VAL A 1 234 ? 10.376 -0.612 -17.052 1.00 93.38 234 VAL A C 1
ATOM 1827 O O . VAL A 1 234 ? 10.668 -0.708 -18.242 1.00 93.38 234 VAL A O 1
ATOM 1830 N N . ALA A 1 235 ? 9.217 -0.081 -16.654 1.00 92.62 235 ALA A N 1
ATOM 1831 C CA . ALA A 1 235 ? 8.170 0.346 -17.585 1.00 92.62 235 ALA A CA 1
ATOM 1832 C C . ALA A 1 235 ? 8.604 1.444 -18.571 1.00 92.62 235 ALA A C 1
ATOM 1834 O O . ALA A 1 235 ? 8.001 1.568 -19.640 1.00 92.62 235 ALA A O 1
ATOM 1835 N N . ASP A 1 236 ? 9.616 2.240 -18.215 1.00 89.81 236 ASP A N 1
ATOM 1836 C CA . ASP A 1 236 ? 10.137 3.320 -19.055 1.00 89.81 236 ASP A CA 1
ATOM 1837 C C . ASP A 1 236 ? 11.145 2.799 -20.108 1.00 89.81 236 ASP A C 1
ATOM 1839 O O . ASP A 1 236 ? 11.491 3.535 -21.029 1.00 89.81 236 ASP A O 1
ATOM 1843 N N . ARG A 1 237 ? 11.618 1.544 -19.996 1.00 92.75 237 ARG A N 1
ATOM 1844 C CA . ARG A 1 237 ? 12.647 0.948 -20.879 1.00 92.75 237 ARG A CA 1
ATOM 1845 C C . ARG A 1 237 ? 12.290 -0.394 -21.505 1.00 92.75 237 ARG A C 1
ATOM 1847 O O . ARG A 1 237 ? 12.928 -0.785 -22.474 1.00 92.75 237 ARG A O 1
ATOM 1854 N N . MET A 1 238 ? 11.326 -1.118 -20.949 1.00 95.44 238 MET A N 1
ATOM 1855 C CA . MET A 1 238 ? 10.938 -2.428 -21.463 1.00 95.44 238 MET A CA 1
ATOM 1856 C C . MET A 1 238 ? 10.352 -2.338 -22.875 1.00 95.44 238 MET A C 1
ATOM 1858 O O . MET A 1 238 ? 9.676 -1.369 -23.229 1.00 95.44 238 MET A O 1
ATOM 1862 N N . THR A 1 239 ? 10.508 -3.414 -23.642 1.00 95.88 239 THR A N 1
ATOM 1863 C CA . THR A 1 239 ? 9.717 -3.614 -24.856 1.00 95.88 239 THR A CA 1
ATOM 1864 C C . THR A 1 239 ? 8.298 -4.004 -24.451 1.00 95.88 239 THR A C 1
ATOM 1866 O O . THR A 1 239 ? 8.083 -5.033 -23.805 1.00 95.88 239 THR A O 1
ATOM 1869 N N . ARG A 1 240 ? 7.324 -3.165 -24.812 1.00 94.25 240 ARG A N 1
ATOM 1870 C CA . ARG A 1 240 ? 5.892 -3.425 -24.604 1.00 94.25 240 ARG A CA 1
ATOM 1871 C C . ARG A 1 240 ? 5.367 -4.361 -25.681 1.00 94.25 240 ARG A C 1
ATOM 1873 O O . ARG A 1 240 ? 5.849 -4.313 -26.807 1.00 94.25 240 ARG A O 1
ATOM 1880 N N . ASN A 1 241 ? 4.361 -5.162 -25.335 1.00 89.25 241 ASN A N 1
ATOM 1881 C CA . ASN A 1 241 ? 3.706 -6.098 -26.255 1.00 89.25 241 ASN A CA 1
ATOM 1882 C C . ASN A 1 241 ? 4.716 -6.946 -27.059 1.00 89.25 241 ASN A C 1
ATOM 1884 O O . ASN A 1 241 ? 4.697 -6.910 -28.291 1.00 89.25 241 ASN A O 1
ATOM 1888 N N . PRO A 1 242 ? 5.648 -7.656 -26.390 1.00 94.31 242 PRO A N 1
ATOM 1889 C CA . PRO A 1 242 ? 6.639 -8.459 -27.089 1.00 94.31 242 PRO A CA 1
ATOM 1890 C C . PRO A 1 242 ? 5.961 -9.541 -27.927 1.00 94.31 242 PRO A C 1
ATOM 1892 O O . PRO A 1 242 ? 4.866 -10.002 -27.603 1.00 94.31 242 PRO A O 1
ATOM 1895 N N . VAL A 1 243 ? 6.647 -9.994 -28.975 1.00 95.62 243 VAL A N 1
ATOM 1896 C CA . VAL A 1 243 ? 6.236 -11.198 -29.702 1.00 95.62 243 VAL A CA 1
ATOM 1897 C C . VAL A 1 243 ? 6.215 -12.372 -28.721 1.00 95.62 243 VAL A C 1
ATOM 1899 O O . VAL A 1 243 ? 7.155 -12.561 -27.948 1.00 95.62 243 VAL A O 1
ATOM 1902 N N . THR A 1 244 ? 5.136 -13.149 -28.744 1.00 96.75 244 THR A N 1
ATOM 1903 C CA . THR A 1 244 ? 4.925 -14.301 -27.860 1.00 96.75 244 THR A CA 1
ATOM 1904 C C . THR A 1 244 ? 4.538 -15.532 -28.663 1.00 96.75 244 THR A C 1
ATOM 1906 O O . THR A 1 244 ? 4.136 -15.420 -29.819 1.00 96.75 244 THR A O 1
ATOM 1909 N N . CYS A 1 245 ? 4.649 -16.710 -28.054 1.00 96.31 245 CYS A N 1
ATOM 1910 C CA . CYS A 1 245 ? 4.144 -17.958 -28.619 1.00 96.31 245 CYS A CA 1
ATOM 1911 C C . CYS A 1 245 ? 3.291 -18.727 -27.598 1.00 96.31 245 CYS A C 1
ATOM 1913 O O . CYS A 1 245 ? 3.323 -18.440 -26.401 1.00 96.31 245 CYS A O 1
ATOM 1915 N N . SER A 1 246 ? 2.515 -19.705 -28.069 1.00 97.12 246 SER A N 1
ATOM 1916 C CA . SER A 1 246 ? 1.739 -20.604 -27.201 1.00 97.12 246 SER A CA 1
ATOM 1917 C C . SER A 1 246 ? 2.564 -21.826 -26.764 1.00 97.12 246 SER A C 1
ATOM 1919 O O . SER A 1 246 ? 3.518 -22.188 -27.467 1.00 97.12 246 SER A O 1
ATOM 1921 N N . PRO A 1 247 ? 2.189 -22.530 -25.678 1.00 96.62 247 PRO A N 1
ATOM 1922 C CA . PRO A 1 247 ? 2.848 -23.769 -25.253 1.00 96.62 247 PRO A CA 1
ATOM 1923 C C . PRO A 1 247 ? 2.887 -24.863 -26.332 1.00 96.62 247 PRO A C 1
ATOM 1925 O O . PRO A 1 247 ? 3.813 -25.676 -26.359 1.00 96.62 247 PRO A O 1
ATOM 1928 N N . ASP A 1 248 ? 1.896 -24.888 -27.224 1.00 95.12 248 ASP A N 1
ATOM 1929 C CA . ASP A 1 248 ? 1.781 -25.887 -28.286 1.00 95.12 248 ASP A CA 1
ATOM 1930 C C . ASP A 1 248 ? 2.494 -25.507 -29.590 1.00 95.12 248 ASP A C 1
ATOM 1932 O O . ASP A 1 248 ? 2.582 -26.342 -30.491 1.00 95.12 248 ASP A O 1
ATOM 1936 N N . THR A 1 249 ? 3.049 -24.294 -29.674 1.00 94.62 249 THR A N 1
ATOM 1937 C CA . THR A 1 249 ? 3.891 -23.851 -30.799 1.00 94.62 249 THR A CA 1
ATOM 1938 C C . THR A 1 249 ? 5.056 -24.822 -30.998 1.00 94.62 249 THR A C 1
ATOM 1940 O O . THR A 1 249 ? 5.633 -25.300 -30.017 1.00 94.62 249 THR A O 1
ATOM 1943 N N . LEU A 1 250 ? 5.430 -25.119 -32.245 1.00 89.81 250 LEU A N 1
ATOM 1944 C CA . LEU A 1 250 ? 6.598 -25.957 -32.520 1.00 89.81 250 LEU A CA 1
ATOM 1945 C C . LEU A 1 250 ? 7.892 -25.202 -32.202 1.00 89.81 250 LEU A C 1
ATOM 1947 O O . LEU A 1 250 ? 7.986 -23.985 -32.366 1.00 89.81 250 LEU A O 1
ATOM 1951 N N . VAL A 1 251 ? 8.920 -25.930 -31.761 1.00 90.19 251 VAL A N 1
ATOM 1952 C CA . VAL A 1 251 ? 10.233 -25.329 -31.464 1.00 90.19 251 VAL A CA 1
ATOM 1953 C C . VAL A 1 251 ? 10.845 -24.710 -32.728 1.00 90.19 251 VAL A C 1
ATOM 1955 O O . VAL A 1 251 ? 11.470 -23.654 -32.639 1.00 90.19 251 VAL A O 1
ATOM 1958 N N . TYR A 1 252 ? 10.629 -25.319 -33.899 1.00 85.31 252 TYR A N 1
ATOM 1959 C CA . TYR A 1 252 ? 11.016 -24.747 -35.193 1.00 85.31 252 TYR A CA 1
ATOM 1960 C C . TYR A 1 252 ? 10.389 -23.365 -35.439 1.00 85.31 252 TYR A C 1
ATOM 1962 O O . TYR A 1 252 ? 11.111 -22.415 -35.743 1.00 85.31 252 TYR A O 1
ATOM 1970 N N . ASP A 1 253 ? 9.075 -23.226 -35.237 1.00 89.81 253 ASP A N 1
ATOM 1971 C CA . ASP A 1 253 ? 8.365 -21.958 -35.448 1.00 89.81 253 ASP A CA 1
ATOM 1972 C C . ASP A 1 253 ? 8.833 -20.895 -34.452 1.00 89.81 253 ASP A C 1
ATOM 1974 O O . ASP A 1 253 ? 9.119 -19.762 -34.832 1.00 89.81 253 ASP A O 1
ATOM 1978 N N . ALA A 1 254 ? 9.020 -21.272 -33.183 1.00 92.94 254 ALA A N 1
ATOM 1979 C CA . ALA A 1 254 ? 9.587 -20.376 -32.178 1.00 92.94 254 ALA A CA 1
ATOM 1980 C C . ALA A 1 254 ? 10.996 -19.887 -32.572 1.00 92.94 254 ALA A C 1
ATOM 1982 O O . ALA A 1 254 ? 11.321 -18.715 -32.376 1.00 92.94 254 ALA A O 1
ATOM 1983 N N . GLN A 1 255 ? 11.831 -20.750 -33.163 1.00 90.50 255 GLN A N 1
ATOM 1984 C CA . GLN A 1 255 ? 13.146 -20.359 -33.678 1.00 90.50 255 GLN A CA 1
ATOM 1985 C C . GLN A 1 255 ? 13.037 -19.422 -34.890 1.00 90.50 255 GLN A C 1
ATOM 1987 O O . GLN A 1 255 ? 13.811 -18.468 -34.990 1.00 90.50 255 GLN A O 1
ATOM 1992 N N . ALA A 1 256 ? 12.101 -19.672 -35.807 1.00 87.50 256 ALA A N 1
ATOM 1993 C CA . ALA A 1 256 ? 11.848 -18.792 -36.946 1.00 87.50 256 ALA A CA 1
ATOM 1994 C C . ALA A 1 256 ? 11.415 -17.396 -36.474 1.00 87.50 256 ALA A C 1
ATOM 1996 O O . ALA A 1 256 ? 12.044 -16.412 -36.855 1.00 87.50 256 ALA A O 1
ATOM 1997 N N . MET A 1 257 ? 10.463 -17.319 -35.539 1.00 93.88 257 MET A N 1
ATOM 1998 C CA . MET A 1 257 ? 10.010 -16.067 -34.918 1.00 93.88 257 MET A CA 1
ATOM 1999 C C . MET A 1 257 ? 11.165 -15.286 -34.274 1.00 93.88 257 MET A C 1
ATOM 2001 O O . MET A 1 257 ? 11.268 -14.075 -34.456 1.00 93.88 257 MET A O 1
ATOM 2005 N N . MET A 1 258 ? 12.064 -15.971 -33.553 1.00 94.19 258 MET A N 1
ATOM 2006 C CA . MET A 1 258 ? 13.273 -15.362 -32.978 1.00 94.19 258 MET A CA 1
ATOM 2007 C C . MET A 1 258 ? 14.206 -14.785 -34.051 1.00 94.19 258 MET A C 1
ATOM 2009 O O . MET A 1 258 ? 14.684 -13.656 -33.926 1.00 94.19 258 MET A O 1
ATOM 2013 N N . ARG A 1 259 ? 14.455 -15.543 -35.126 1.00 90.19 259 ARG A N 1
ATOM 2014 C CA . ARG A 1 259 ? 15.335 -15.123 -36.228 1.00 90.19 259 ARG A CA 1
ATOM 2015 C C . ARG A 1 259 ? 14.764 -13.944 -37.008 1.00 90.19 259 ARG A C 1
ATOM 2017 O O . ARG A 1 259 ? 15.506 -13.011 -37.295 1.00 90.19 259 ARG A O 1
ATOM 2024 N N . GLU A 1 260 ? 13.479 -13.993 -37.343 1.00 91.94 260 GLU A N 1
ATOM 2025 C CA . GLU A 1 260 ? 12.781 -12.943 -38.092 1.00 91.94 260 GLU A CA 1
ATOM 2026 C C . GLU A 1 260 ? 12.664 -11.656 -37.278 1.00 91.94 260 GLU A C 1
ATOM 2028 O O . GLU A 1 260 ? 12.884 -10.566 -37.800 1.00 91.94 260 GLU A O 1
ATOM 2033 N N . GLY A 1 261 ? 12.373 -11.779 -35.983 1.00 88.31 261 GLY A N 1
ATOM 2034 C CA . GLY A 1 261 ? 12.231 -10.637 -35.089 1.00 88.31 261 GLY A CA 1
ATOM 2035 C C . GLY A 1 261 ? 13.544 -10.090 -34.520 1.00 88.31 261 GLY A C 1
ATOM 2036 O O . GLY A 1 261 ? 13.534 -9.059 -33.851 1.00 88.31 261 GLY A O 1
ATOM 2037 N N . GLY A 1 262 ? 14.676 -10.760 -34.757 1.00 91.50 262 GLY A N 1
ATOM 2038 C CA . GLY A 1 262 ? 15.989 -10.323 -34.272 1.00 91.50 262 GLY A CA 1
ATOM 2039 C C . GLY A 1 262 ? 16.161 -10.403 -32.750 1.00 91.50 262 GLY A C 1
ATOM 2040 O O . GLY A 1 262 ? 17.007 -9.708 -32.187 1.00 91.50 262 GLY A O 1
ATOM 2041 N N . PHE A 1 263 ? 15.385 -11.246 -32.064 1.00 92.50 263 PHE A N 1
ATOM 2042 C CA . PHE A 1 263 ? 15.455 -11.447 -30.614 1.00 92.50 263 PHE A CA 1
ATOM 2043 C C . PHE A 1 263 ? 15.688 -12.920 -30.277 1.00 92.50 263 PHE A C 1
ATOM 2045 O O . PHE A 1 263 ? 15.138 -13.812 -30.901 1.00 92.50 263 PHE A O 1
ATOM 2052 N N . GLY A 1 264 ? 16.485 -13.199 -29.244 1.00 91.00 264 GLY A N 1
ATOM 2053 C CA . GLY A 1 264 ? 16.854 -14.579 -28.888 1.00 91.00 264 GLY A CA 1
ATOM 2054 C C . GLY A 1 264 ? 15.973 -15.239 -27.824 1.00 91.00 264 GLY A C 1
ATOM 2055 O O . GLY A 1 264 ? 16.413 -16.210 -27.200 1.00 91.00 264 GLY A O 1
ATOM 2056 N N . ARG A 1 265 ? 14.816 -14.647 -27.487 1.00 94.50 265 ARG A N 1
ATOM 2057 C CA . ARG A 1 265 ? 13.903 -15.111 -26.423 1.00 94.50 265 ARG A CA 1
ATOM 2058 C C . ARG A 1 265 ? 12.454 -14.772 -26.746 1.00 94.50 265 ARG A C 1
ATOM 2060 O O . ARG A 1 265 ? 12.187 -13.670 -27.210 1.00 94.50 265 ARG A O 1
ATOM 2067 N N . LEU A 1 266 ? 11.548 -15.680 -26.402 1.00 96.31 266 LEU A N 1
ATOM 2068 C CA . LEU A 1 266 ? 10.103 -15.536 -26.546 1.00 96.31 266 LEU A CA 1
ATOM 2069 C C . LEU A 1 266 ? 9.410 -15.861 -25.218 1.00 96.31 266 LEU A C 1
ATOM 2071 O O . LEU A 1 266 ? 9.591 -16.968 -24.695 1.00 96.31 266 LEU A O 1
ATOM 2075 N N . PRO A 1 267 ? 8.611 -14.937 -24.661 1.00 97.62 267 PRO A N 1
ATOM 2076 C CA . PRO A 1 267 ? 7.633 -15.273 -23.639 1.00 97.62 267 PRO A CA 1
ATOM 2077 C C . PRO A 1 267 ? 6.595 -16.252 -24.200 1.00 97.62 267 PRO A C 1
ATOM 2079 O O . PRO A 1 267 ? 6.096 -16.077 -25.314 1.00 97.62 267 PRO A O 1
ATOM 2082 N N . VAL A 1 268 ? 6.263 -17.266 -23.409 1.00 97.94 268 VAL A N 1
ATOM 2083 C CA . VAL A 1 268 ? 5.234 -18.255 -23.730 1.00 97.94 268 VAL A CA 1
ATOM 2084 C C . VAL A 1 268 ? 3.987 -17.909 -22.937 1.00 97.94 268 VAL A C 1
ATOM 2086 O O . VAL A 1 268 ? 4.049 -17.814 -21.707 1.00 97.94 268 VAL A O 1
ATOM 2089 N N . VAL A 1 269 ? 2.871 -17.704 -23.632 1.00 96.19 269 VAL A N 1
ATOM 2090 C CA . VAL A 1 269 ? 1.616 -17.241 -23.033 1.00 96.19 269 VAL A CA 1
ATOM 2091 C C . VAL A 1 269 ? 0.453 -18.177 -23.333 1.00 96.19 269 VAL A C 1
ATOM 2093 O O . VAL A 1 269 ? 0.363 -18.751 -24.416 1.00 96.19 269 VAL A O 1
ATOM 2096 N N . GLU A 1 270 ? -0.460 -18.295 -22.376 1.00 90.44 270 GLU A N 1
ATOM 2097 C CA . GLU A 1 270 ? -1.740 -18.992 -22.512 1.00 90.44 270 GLU A CA 1
ATOM 2098 C C . GLU A 1 270 ? -2.833 -18.046 -22.010 1.00 90.44 270 GLU A C 1
ATOM 2100 O O . GLU A 1 270 ? -2.729 -17.509 -20.908 1.00 90.44 270 GLU A O 1
ATOM 2105 N N . GLU A 1 271 ? -3.815 -17.734 -22.862 1.00 87.06 271 GLU A N 1
ATOM 2106 C CA . GLU A 1 271 ? -4.870 -16.746 -22.567 1.00 87.06 271 GLU A CA 1
ATOM 2107 C C . GLU A 1 271 ? -4.330 -15.387 -22.058 1.00 87.06 271 GLU A C 1
ATOM 2109 O O . GLU A 1 271 ? -4.920 -14.736 -21.201 1.00 87.06 271 GLU A O 1
ATOM 2114 N N . GLY A 1 272 ? -3.167 -14.955 -22.567 1.00 79.56 272 GLY A N 1
ATOM 2115 C CA . GLY A 1 272 ? -2.503 -13.697 -22.187 1.00 79.56 272 GLY A CA 1
ATOM 2116 C C . GLY A 1 272 ? -1.725 -13.736 -20.863 1.00 79.56 272 GLY A C 1
ATOM 2117 O O . GLY A 1 272 ? -1.042 -12.765 -20.517 1.00 79.56 272 GLY A O 1
ATOM 2118 N N . ARG A 1 273 ? -1.755 -14.862 -20.142 1.00 91.75 273 ARG A N 1
ATOM 2119 C CA . ARG A 1 273 ? -0.930 -15.097 -18.953 1.00 91.75 273 ARG A CA 1
ATOM 2120 C C . ARG A 1 273 ? 0.410 -15.697 -19.319 1.00 91.75 273 ARG A C 1
ATOM 2122 O O . ARG A 1 273 ? 0.498 -16.560 -20.186 1.00 91.75 273 ARG A O 1
ATOM 2129 N N . LEU A 1 274 ? 1.456 -15.265 -18.624 1.00 94.94 274 LEU A N 1
ATOM 2130 C CA . LEU A 1 274 ? 2.790 -15.827 -18.803 1.00 94.94 274 LEU A CA 1
ATOM 2131 C C . LEU A 1 274 ? 2.866 -17.224 -18.174 1.00 94.94 274 LEU A C 1
ATOM 2133 O O . LEU A 1 274 ? 2.678 -17.368 -16.968 1.00 94.94 274 LEU A O 1
ATOM 2137 N N . VAL A 1 275 ? 3.205 -18.232 -18.977 1.00 95.88 275 VAL A N 1
ATOM 2138 C CA . VAL A 1 275 ? 3.338 -19.636 -18.537 1.00 95.88 275 VAL A CA 1
ATOM 2139 C C . VAL A 1 275 ? 4.747 -20.203 -18.737 1.00 95.88 275 VAL A C 1
ATOM 2141 O O . VAL A 1 275 ? 5.087 -21.250 -18.182 1.00 95.88 275 VAL A O 1
ATOM 2144 N N . GLY A 1 276 ? 5.603 -19.510 -19.491 1.00 96.31 276 GLY A N 1
ATOM 2145 C CA . GLY A 1 276 ? 6.990 -19.913 -19.696 1.00 96.31 276 GLY A CA 1
ATOM 2146 C C . GLY A 1 276 ? 7.817 -18.893 -20.469 1.00 96.31 276 GLY A C 1
ATOM 2147 O O . GLY A 1 276 ? 7.330 -17.842 -20.881 1.00 96.31 276 GLY A O 1
ATOM 2148 N N . ILE A 1 277 ? 9.087 -19.215 -20.690 1.00 97.44 277 ILE A N 1
ATOM 2149 C CA . ILE A 1 277 ? 9.961 -18.510 -21.634 1.00 97.44 277 ILE A CA 1
ATOM 2150 C C . ILE A 1 277 ? 10.824 -19.532 -22.378 1.00 97.44 277 ILE A C 1
ATOM 2152 O O . ILE A 1 277 ? 11.297 -20.503 -21.783 1.00 97.44 277 ILE A O 1
ATOM 2156 N N . ILE A 1 278 ? 11.044 -19.316 -23.672 1.00 96.38 278 ILE A N 1
ATOM 2157 C CA . ILE A 1 278 ? 11.969 -20.109 -24.488 1.00 96.38 278 ILE A CA 1
ATOM 2158 C C . ILE A 1 278 ? 13.038 -19.200 -25.094 1.00 96.38 278 ILE A C 1
ATOM 2160 O O . ILE A 1 278 ? 12.760 -18.068 -25.487 1.00 96.38 278 ILE A O 1
ATOM 2164 N N . SER A 1 279 ? 14.278 -19.677 -25.149 1.00 94.44 279 SER A N 1
ATOM 2165 C CA . SER A 1 279 ? 15.433 -18.947 -25.675 1.00 94.44 279 SER A CA 1
ATOM 2166 C C . SER A 1 279 ? 16.201 -19.730 -26.738 1.00 94.44 279 SER A C 1
ATOM 2168 O O . SER A 1 279 ? 16.116 -20.954 -26.808 1.00 94.44 279 SER A O 1
ATOM 2170 N N . ASP A 1 280 ? 17.065 -19.043 -27.491 1.00 90.38 280 ASP A N 1
ATOM 2171 C CA . ASP A 1 280 ? 18.016 -19.669 -28.426 1.00 90.38 280 ASP A CA 1
ATOM 2172 C C . ASP A 1 280 ? 18.887 -20.757 -27.782 1.00 90.38 280 ASP A C 1
ATOM 2174 O O . ASP A 1 280 ? 19.418 -21.635 -28.469 1.00 90.38 280 ASP A O 1
ATOM 2178 N N . ARG A 1 281 ? 19.125 -20.667 -26.468 1.00 88.38 281 ARG A N 1
ATOM 2179 C CA . ARG A 1 281 ? 19.880 -21.682 -25.728 1.00 88.38 281 ARG A CA 1
ATOM 2180 C C . ARG A 1 281 ? 19.056 -22.954 -25.572 1.00 88.38 281 ARG A C 1
ATOM 2182 O O . ARG A 1 281 ? 19.601 -24.036 -25.763 1.00 88.38 281 ARG A O 1
ATOM 2189 N N . ASP A 1 282 ? 17.775 -22.809 -25.264 1.00 89.94 282 ASP A N 1
ATOM 2190 C CA . ASP A 1 282 ? 16.851 -23.927 -25.080 1.00 89.94 282 ASP A CA 1
ATOM 2191 C C . ASP A 1 282 ? 16.641 -24.646 -26.419 1.00 89.94 282 ASP A C 1
ATOM 2193 O O . ASP A 1 282 ? 16.793 -25.863 -26.498 1.00 89.94 282 ASP A O 1
ATOM 2197 N N . VAL A 1 283 ? 16.457 -23.883 -27.505 1.00 87.12 283 VAL A N 1
ATOM 2198 C CA . VAL A 1 283 ? 16.391 -24.409 -28.882 1.00 87.12 283 VAL A CA 1
ATOM 2199 C C . VAL A 1 283 ? 17.672 -25.169 -29.254 1.00 87.12 283 VAL A C 1
ATOM 2201 O O . VAL A 1 283 ? 17.612 -26.284 -29.771 1.00 87.12 283 VAL A O 1
ATOM 2204 N N . ARG A 1 284 ? 18.857 -24.617 -28.955 1.00 81.62 284 ARG A N 1
ATOM 2205 C CA . ARG A 1 284 ? 20.138 -25.313 -29.193 1.00 81.62 284 ARG A CA 1
ATOM 2206 C C . ARG A 1 284 ? 20.291 -26.587 -28.366 1.00 81.62 284 ARG A C 1
ATOM 2208 O O . ARG A 1 284 ? 20.885 -27.542 -28.861 1.00 81.62 284 ARG A O 1
ATOM 2215 N N . GLY A 1 285 ? 19.748 -26.618 -27.150 1.00 76.06 285 GLY A N 1
ATOM 2216 C CA . GLY A 1 285 ? 19.710 -27.818 -26.313 1.00 76.06 285 GLY A CA 1
ATOM 2217 C C . GLY A 1 285 ? 18.943 -28.974 -26.962 1.00 76.06 285 GLY A C 1
ATOM 2218 O O . GLY A 1 285 ? 19.335 -30.126 -26.803 1.00 76.06 285 GLY A O 1
ATOM 2219 N N . VAL A 1 286 ? 17.914 -28.676 -27.763 1.00 74.19 286 VAL A N 1
ATOM 2220 C CA . VAL A 1 286 ? 17.173 -29.683 -28.547 1.00 74.19 286 VAL A CA 1
ATOM 2221 C C . VAL A 1 286 ? 18.012 -30.234 -29.703 1.00 74.19 286 VAL A C 1
ATOM 2223 O O . VAL A 1 286 ? 17.971 -31.431 -29.977 1.00 74.19 286 VAL A O 1
ATOM 2226 N N . LEU A 1 287 ? 18.794 -29.377 -30.368 1.00 63.44 287 LEU A N 1
ATOM 2227 C CA . LEU A 1 287 ? 19.642 -29.739 -31.515 1.00 63.44 287 LEU A CA 1
ATOM 2228 C C . LEU A 1 287 ? 20.894 -30.550 -31.135 1.00 63.44 287 LEU A C 1
ATOM 2230 O O . LEU A 1 287 ? 21.466 -31.252 -31.976 1.00 63.44 287 LEU A O 1
ATOM 2234 N N . LEU A 1 288 ? 21.350 -30.436 -29.885 1.00 62.91 288 LEU A N 1
ATOM 2235 C CA . LEU A 1 288 ? 22.563 -31.075 -29.367 1.00 62.91 288 LEU A CA 1
ATOM 2236 C C . LEU A 1 288 ? 22.306 -31.764 -28.009 1.00 62.91 288 LEU A C 1
ATOM 2238 O O . LEU A 1 288 ? 22.865 -31.324 -27.001 1.00 62.91 288 LEU A O 1
ATOM 2242 N N . PRO A 1 289 ? 21.495 -32.839 -27.942 1.00 58.81 289 PRO A N 1
ATOM 2243 C CA . PRO A 1 289 ? 21.332 -33.589 -26.700 1.00 58.81 289 PRO A CA 1
ATOM 2244 C C . PRO A 1 289 ? 22.671 -34.231 -26.279 1.00 58.81 289 PRO A C 1
ATOM 2246 O O . PRO A 1 289 ? 23.417 -34.675 -27.160 1.00 58.81 289 PRO A O 1
ATOM 2249 N N . PRO A 1 290 ? 22.981 -34.330 -24.971 1.00 54.56 290 PRO A N 1
ATOM 2250 C CA . PRO A 1 290 ? 24.238 -34.912 -24.482 1.00 54.56 290 PRO A CA 1
ATOM 2251 C C . PRO A 1 290 ? 24.481 -36.365 -24.933 1.00 54.56 290 PRO A C 1
ATOM 2253 O O . PRO A 1 290 ? 25.632 -36.777 -25.059 1.00 54.56 290 PRO A O 1
ATOM 2256 N N . ASP A 1 291 ? 23.412 -37.105 -25.259 1.00 61.78 291 ASP A N 1
ATOM 2257 C CA . ASP A 1 291 ? 23.428 -38.571 -25.362 1.00 61.78 291 ASP A CA 1
ATOM 2258 C C . ASP A 1 291 ? 23.077 -39.118 -26.764 1.00 61.78 291 ASP A C 1
ATOM 2260 O O . ASP A 1 291 ? 22.538 -40.217 -26.888 1.00 61.78 291 ASP A O 1
ATOM 2264 N N . VAL A 1 292 ? 23.336 -38.380 -27.852 1.00 53.38 292 VAL A N 1
ATOM 2265 C CA . VAL A 1 292 ? 22.986 -38.858 -29.210 1.00 53.38 292 VAL A CA 1
ATOM 2266 C C . VAL A 1 292 ? 24.090 -39.750 -29.803 1.00 53.38 292 VAL A C 1
ATOM 2268 O O . VAL A 1 292 ? 25.207 -39.267 -30.018 1.00 53.38 292 VAL A O 1
ATOM 2271 N N . PRO A 1 293 ? 23.800 -41.017 -30.171 1.00 50.16 293 PRO A N 1
ATOM 2272 C CA . PRO A 1 293 ? 24.736 -41.853 -30.918 1.00 50.16 293 PRO A CA 1
ATOM 2273 C C . PRO A 1 293 ? 25.097 -41.215 -32.267 1.00 50.16 293 PRO A C 1
ATOM 2275 O O . PRO A 1 293 ? 24.233 -40.692 -32.976 1.00 50.16 293 PRO A O 1
ATOM 2278 N N . LYS A 1 294 ? 26.375 -41.284 -32.666 1.00 50.50 294 LYS A N 1
ATOM 2279 C CA . LYS A 1 294 ? 26.818 -40.895 -34.018 1.00 50.50 294 LYS A CA 1
ATOM 2280 C C . LYS A 1 294 ? 26.038 -41.715 -35.056 1.00 50.50 294 LYS A C 1
ATOM 2282 O O . LYS A 1 294 ? 26.336 -42.889 -35.241 1.00 50.50 294 LYS A O 1
ATOM 2287 N N . GLY A 1 295 ? 25.065 -41.100 -35.734 1.00 53.88 295 GLY A N 1
ATOM 2288 C CA . GLY A 1 295 ? 24.356 -41.743 -36.846 1.00 53.88 295 GLY A CA 1
ATOM 2289 C C . GLY A 1 295 ? 22.883 -41.383 -37.049 1.00 53.88 295 GLY A C 1
ATOM 2290 O O . GLY A 1 295 ? 22.320 -41.828 -38.046 1.00 53.88 295 GLY A O 1
ATOM 2291 N N . LEU A 1 296 ? 22.245 -40.588 -36.177 1.00 51.66 296 LEU A N 1
ATOM 2292 C CA . LEU A 1 296 ? 20.880 -40.120 -36.451 1.00 51.66 296 LEU A CA 1
ATOM 2293 C C . LEU A 1 296 ? 20.901 -39.138 -37.633 1.00 51.66 296 LEU A C 1
ATOM 2295 O O . LEU A 1 296 ? 21.596 -38.122 -37.579 1.00 51.66 296 LEU A O 1
ATOM 2299 N N . LYS A 1 297 ? 20.202 -39.500 -38.715 1.00 50.53 297 LYS A N 1
ATOM 2300 C CA . LYS A 1 297 ? 20.409 -38.915 -40.043 1.00 50.53 297 LYS A CA 1
ATOM 2301 C C . LYS A 1 297 ? 19.907 -37.484 -40.234 1.00 50.53 297 LYS A C 1
ATOM 2303 O O . LYS A 1 297 ? 20.415 -36.883 -41.161 1.00 50.53 297 LYS A O 1
ATOM 2308 N N . ASP A 1 298 ? 19.094 -36.904 -39.345 1.00 57.03 298 ASP A N 1
ATOM 2309 C CA . ASP A 1 298 ? 18.862 -35.451 -39.333 1.00 57.03 298 ASP A CA 1
ATOM 2310 C C . ASP A 1 298 ? 18.510 -34.922 -37.931 1.00 57.03 298 ASP A C 1
ATOM 2312 O O . ASP A 1 298 ? 17.455 -35.191 -37.365 1.00 57.03 298 ASP A O 1
ATOM 2316 N N . ARG A 1 299 ? 19.412 -34.130 -37.333 1.00 58.62 299 ARG A N 1
ATOM 2317 C CA . ARG A 1 299 ? 19.172 -33.463 -36.031 1.00 58.62 299 ARG A CA 1
ATOM 2318 C C . ARG A 1 299 ? 18.085 -32.384 -36.117 1.00 58.62 299 ARG A C 1
ATOM 2320 O O . ARG A 1 299 ? 17.534 -31.992 -35.092 1.00 58.62 299 ARG A O 1
ATOM 2327 N N . PHE A 1 300 ? 17.796 -31.912 -37.330 1.00 57.59 300 PHE A N 1
ATOM 2328 C CA . PHE A 1 300 ? 16.774 -30.908 -37.618 1.00 57.59 300 PHE A CA 1
ATOM 2329 C C . PHE A 1 300 ? 15.347 -31.443 -37.447 1.00 57.59 300 PHE A C 1
ATOM 2331 O O . PHE A 1 300 ? 14.482 -30.684 -37.012 1.00 57.59 300 PHE A O 1
ATOM 2338 N N . ASP A 1 301 ? 15.115 -32.742 -37.659 1.00 62.53 301 ASP A N 1
ATOM 2339 C CA . ASP A 1 301 ? 13.786 -33.357 -37.515 1.00 62.53 301 ASP A CA 1
ATOM 2340 C C . ASP A 1 301 ? 13.226 -33.219 -36.092 1.00 62.53 301 ASP A C 1
ATOM 2342 O O . ASP A 1 301 ? 12.017 -33.111 -35.891 1.00 62.53 301 ASP A O 1
ATOM 2346 N N . LEU A 1 302 ? 14.103 -33.139 -35.086 1.00 62.91 302 LEU A N 1
ATOM 2347 C CA . LEU A 1 302 ? 13.711 -32.950 -33.687 1.00 62.91 302 LEU A CA 1
ATOM 2348 C C . LEU A 1 302 ? 13.049 -31.590 -33.430 1.00 62.91 302 LEU A C 1
ATOM 2350 O O . LEU A 1 302 ? 12.193 -31.491 -32.550 1.00 62.91 302 LEU A O 1
ATOM 2354 N N . LEU A 1 303 ? 13.412 -30.550 -34.188 1.00 60.09 303 LEU A N 1
ATOM 2355 C CA . LEU A 1 303 ? 12.768 -29.238 -34.084 1.00 60.09 303 LEU A CA 1
ATOM 2356 C C . LEU A 1 303 ? 11.363 -29.232 -34.694 1.00 60.09 303 LEU A C 1
ATOM 2358 O O . LEU A 1 303 ? 10.521 -28.453 -34.250 1.00 60.09 303 LEU A O 1
ATOM 2362 N N . LEU A 1 304 ? 11.118 -30.098 -35.682 1.00 62.97 304 LEU A N 1
ATOM 2363 C CA . LEU A 1 304 ? 9.849 -30.192 -36.408 1.00 62.97 304 LEU A CA 1
ATOM 2364 C C . LEU A 1 304 ? 8.768 -30.954 -35.627 1.00 62.97 304 LEU A C 1
ATOM 2366 O O . LEU A 1 304 ? 7.588 -30.824 -35.938 1.00 62.97 304 LEU A O 1
ATOM 2370 N N . VAL A 1 305 ? 9.149 -31.732 -34.607 1.00 70.44 305 VAL A N 1
ATOM 2371 C CA . VAL A 1 305 ? 8.211 -32.568 -33.830 1.00 70.44 305 VAL A CA 1
ATOM 2372 C C . VAL A 1 305 ? 8.038 -32.138 -32.373 1.00 70.44 305 VAL A C 1
ATOM 2374 O O . VAL A 1 305 ? 7.055 -32.524 -31.741 1.00 70.44 305 VAL A O 1
ATOM 2377 N N . ARG A 1 306 ? 8.971 -31.358 -31.808 1.00 82.69 306 ARG A N 1
ATOM 2378 C CA . ARG A 1 306 ? 8.875 -30.901 -30.414 1.00 82.69 306 ARG A CA 1
ATOM 2379 C C . ARG A 1 306 ? 8.073 -29.619 -30.282 1.00 82.69 306 ARG A C 1
ATOM 2381 O O . ARG A 1 306 ? 8.198 -28.705 -31.098 1.00 82.69 306 ARG A O 1
ATOM 2388 N N . ARG A 1 307 ? 7.306 -29.529 -29.195 1.00 92.06 307 ARG A N 1
ATOM 2389 C CA . ARG A 1 307 ? 6.564 -28.323 -28.823 1.00 92.06 307 ARG A CA 1
ATOM 2390 C C . ARG A 1 307 ? 7.347 -27.501 -27.812 1.00 92.06 307 ARG A C 1
ATOM 2392 O O . ARG A 1 307 ? 8.151 -28.025 -27.040 1.00 92.06 307 ARG A O 1
ATOM 2399 N N . VAL A 1 308 ? 7.073 -26.203 -27.785 1.00 95.38 308 VAL A N 1
ATOM 2400 C CA . VAL A 1 308 ? 7.685 -25.246 -26.858 1.00 95.38 308 VAL A CA 1
ATOM 2401 C C . VAL A 1 308 ? 7.502 -25.691 -25.406 1.00 95.38 308 VAL A C 1
ATOM 2403 O O . VAL A 1 308 ? 8.464 -25.652 -24.644 1.00 95.38 308 VAL A O 1
ATOM 2406 N N . LYS A 1 309 ? 6.330 -26.209 -25.020 1.00 95.25 309 LYS A N 1
ATOM 2407 C CA . LYS A 1 309 ? 6.062 -26.690 -23.650 1.00 95.25 309 LYS A CA 1
ATOM 2408 C C . LYS A 1 309 ? 6.992 -27.800 -23.155 1.00 95.25 309 LYS A C 1
ATOM 2410 O O . LYS A 1 309 ? 7.116 -27.977 -21.942 1.00 95.25 309 LYS A O 1
ATOM 2415 N N . ASP A 1 310 ? 7.623 -28.540 -24.065 1.00 90.56 310 ASP A N 1
ATOM 2416 C CA . ASP A 1 310 ? 8.513 -29.658 -23.734 1.00 90.56 310 ASP A CA 1
ATOM 2417 C C . ASP A 1 310 ? 9.953 -29.195 -23.464 1.00 90.56 310 ASP A C 1
ATOM 2419 O O . ASP A 1 310 ? 10.791 -29.993 -23.044 1.00 90.56 310 ASP A O 1
ATOM 2423 N N . VAL A 1 311 ? 10.257 -27.925 -23.752 1.00 91.00 311 VAL A N 1
ATOM 2424 C CA . VAL A 1 311 ? 11.623 -27.376 -23.775 1.00 91.00 311 VAL A CA 1
ATOM 2425 C C . VAL A 1 311 ? 11.727 -26.045 -23.019 1.00 91.00 311 VAL A C 1
ATOM 2427 O O . VAL A 1 311 ? 12.791 -25.714 -22.502 1.00 91.00 311 VAL A O 1
ATOM 2430 N N . MET A 1 312 ? 10.640 -25.274 -22.940 1.00 95.06 312 MET A N 1
ATOM 2431 C CA . MET A 1 312 ? 10.613 -23.964 -22.291 1.00 95.06 312 MET A CA 1
ATOM 2432 C C . MET A 1 312 ? 10.983 -24.038 -20.808 1.00 95.06 312 MET A C 1
ATOM 2434 O O . MET A 1 312 ? 10.671 -25.005 -20.109 1.00 95.06 312 MET A O 1
ATOM 2438 N N . THR A 1 313 ? 11.552 -22.949 -20.296 1.00 95.00 313 THR A N 1
ATOM 2439 C CA . THR A 1 313 ? 11.644 -22.736 -18.851 1.00 95.00 313 THR A CA 1
ATOM 2440 C C . THR A 1 313 ? 10.256 -22.382 -18.325 1.00 95.00 313 THR A C 1
ATOM 2442 O O . THR A 1 313 ? 9.673 -21.368 -18.718 1.00 95.00 313 THR A O 1
ATOM 2445 N N . ARG A 1 314 ? 9.725 -23.236 -17.449 1.00 93.06 314 ARG A N 1
ATOM 2446 C CA . ARG A 1 314 ? 8.467 -23.007 -16.726 1.00 93.06 314 ARG A CA 1
ATOM 2447 C C . ARG A 1 314 ? 8.716 -22.073 -15.549 1.00 93.06 314 ARG A C 1
ATOM 2449 O O . ARG A 1 314 ? 9.811 -22.087 -14.998 1.00 93.06 314 ARG A O 1
ATOM 2456 N N . GLU A 1 315 ? 7.709 -21.276 -15.199 1.00 87.81 315 GLU A N 1
ATOM 2457 C CA . GLU A 1 315 ? 7.774 -20.314 -14.085 1.00 87.81 315 GLU A CA 1
ATOM 2458 C C . GLU A 1 315 ? 9.045 -19.439 -14.126 1.00 87.81 315 GLU A C 1
ATOM 2460 O O . GLU A 1 315 ? 9.867 -19.465 -13.207 1.00 87.81 315 GLU A O 1
ATOM 2465 N N . PRO A 1 316 ? 9.268 -18.689 -15.224 1.00 93.12 316 PRO A N 1
ATOM 2466 C CA . PRO A 1 316 ? 10.459 -17.866 -15.347 1.00 93.12 316 PRO A CA 1
ATOM 2467 C C . PRO A 1 316 ? 10.503 -16.798 -14.253 1.00 93.12 316 PRO A C 1
ATOM 2469 O O . PRO A 1 316 ? 9.472 -16.320 -13.786 1.00 93.12 316 PRO A O 1
ATOM 2472 N N . ILE A 1 317 ? 11.710 -16.356 -13.902 1.00 94.31 317 ILE A N 1
ATOM 2473 C CA . ILE A 1 317 ? 11.882 -15.159 -13.076 1.00 94.31 317 ILE A CA 1
ATOM 2474 C C . ILE A 1 317 ? 11.258 -13.976 -13.819 1.00 94.31 317 ILE A C 1
ATOM 2476 O O . ILE A 1 317 ? 11.592 -13.730 -14.979 1.00 94.31 317 ILE A O 1
ATOM 2480 N N . THR A 1 318 ? 10.377 -13.247 -13.140 1.00 96.25 318 THR A N 1
ATOM 2481 C CA . THR A 1 318 ? 9.668 -12.081 -13.673 1.00 96.25 318 THR A CA 1
ATOM 2482 C C . THR A 1 318 ? 9.947 -10.832 -12.850 1.00 96.25 318 THR A C 1
ATOM 2484 O O . THR A 1 318 ? 10.396 -10.915 -11.707 1.00 96.25 318 THR A O 1
ATOM 2487 N N . ILE A 1 319 ? 9.607 -9.667 -13.397 1.00 93.88 319 ILE A N 1
ATOM 2488 C CA . ILE A 1 319 ? 9.669 -8.391 -12.679 1.00 93.88 319 ILE A CA 1
ATOM 2489 C C . ILE A 1 319 ? 8.400 -7.561 -12.921 1.00 93.88 319 ILE A C 1
ATOM 2491 O O . ILE A 1 319 ? 7.736 -7.737 -13.938 1.00 93.88 319 ILE A O 1
ATOM 2495 N N . GLY A 1 320 ? 8.040 -6.683 -11.983 1.00 94.38 320 GLY A N 1
ATOM 2496 C CA . GLY A 1 320 ? 6.912 -5.759 -12.145 1.00 94.38 320 GLY A CA 1
ATOM 2497 C C . GLY A 1 320 ? 7.280 -4.504 -12.953 1.00 94.38 320 GLY A C 1
ATOM 2498 O O . GLY A 1 320 ? 8.452 -4.121 -12.970 1.00 94.38 320 GLY A O 1
ATOM 2499 N N . PRO A 1 321 ? 6.306 -3.831 -13.593 1.00 91.94 321 PRO A N 1
ATOM 2500 C CA . PRO A 1 321 ? 6.554 -2.631 -14.401 1.00 91.94 321 PRO A CA 1
ATOM 2501 C C . PRO A 1 321 ? 7.098 -1.442 -13.591 1.00 91.94 321 PRO A C 1
ATOM 2503 O O . PRO A 1 321 ? 7.908 -0.670 -14.106 1.00 91.94 321 PRO A O 1
ATOM 2506 N N . ASP A 1 322 ? 6.710 -1.316 -12.321 1.00 89.25 322 ASP A N 1
ATOM 2507 C CA . ASP A 1 322 ? 7.161 -0.233 -11.434 1.00 89.25 322 ASP A CA 1
ATOM 2508 C C . ASP A 1 322 ? 8.492 -0.511 -10.721 1.00 89.25 322 ASP A C 1
ATOM 2510 O O . ASP A 1 322 ? 8.971 0.328 -9.957 1.00 89.25 322 ASP A O 1
ATOM 2514 N N . ALA A 1 323 ? 9.106 -1.673 -10.959 1.00 88.44 323 ALA A N 1
ATOM 2515 C CA . ALA A 1 323 ? 10.430 -1.973 -10.428 1.00 88.44 323 ALA A CA 1
ATOM 2516 C C . ALA A 1 323 ? 11.503 -1.066 -11.051 1.00 88.44 323 ALA A C 1
ATOM 2518 O O . ALA A 1 323 ? 11.344 -0.557 -12.166 1.00 88.44 323 ALA A O 1
ATOM 2519 N N . SER A 1 324 ? 12.623 -0.892 -10.351 1.00 91.19 324 SER A N 1
ATOM 2520 C CA . SER A 1 324 ? 13.746 -0.089 -10.838 1.00 91.19 324 SER A CA 1
ATOM 2521 C C . SER A 1 324 ? 14.641 -0.874 -11.812 1.00 91.19 324 SER A C 1
ATOM 2523 O O . SER A 1 324 ? 14.676 -2.111 -11.798 1.00 91.19 324 SER A O 1
ATOM 2525 N N . LEU A 1 325 ? 15.393 -0.174 -12.669 1.00 92.06 325 LEU A N 1
ATOM 2526 C CA . LEU A 1 325 ? 16.370 -0.812 -13.561 1.00 92.06 325 LEU A CA 1
ATOM 2527 C C . LEU A 1 325 ? 17.506 -1.494 -12.793 1.00 92.06 325 LEU A C 1
ATOM 2529 O O . LEU A 1 325 ? 18.040 -2.483 -13.285 1.00 92.06 325 LEU A O 1
ATOM 2533 N N . GLU A 1 326 ? 17.864 -1.027 -11.597 1.00 90.25 326 GLU A N 1
ATOM 2534 C CA . GLU A 1 326 ? 18.833 -1.688 -10.715 1.00 90.25 326 GLU A CA 1
ATOM 2535 C C . GLU A 1 326 ? 18.327 -3.063 -10.280 1.00 90.25 326 GLU A C 1
ATOM 2537 O O . GLU A 1 326 ? 19.060 -4.046 -10.377 1.00 90.25 326 GLU A O 1
ATOM 2542 N N . GLN A 1 327 ? 17.053 -3.163 -9.886 1.00 91.06 327 GLN A N 1
ATOM 2543 C CA . GLN A 1 327 ? 16.439 -4.449 -9.548 1.00 91.06 327 GLN A CA 1
ATOM 2544 C C . GLN A 1 327 ? 16.438 -5.392 -10.759 1.00 91.06 327 GLN A C 1
ATOM 2546 O O . GLN A 1 327 ? 16.759 -6.575 -10.628 1.00 91.06 327 GLN A O 1
ATOM 2551 N N . ALA A 1 328 ? 16.136 -4.872 -11.955 1.00 94.62 328 ALA A N 1
ATOM 2552 C CA . ALA A 1 328 ? 16.236 -5.645 -13.192 1.00 94.62 328 ALA A CA 1
ATOM 2553 C C . ALA A 1 328 ? 17.683 -6.091 -13.477 1.00 94.62 328 ALA A C 1
ATOM 2555 O O . ALA A 1 328 ? 17.910 -7.250 -13.831 1.00 94.62 328 ALA A O 1
ATOM 2556 N N . ALA A 1 329 ? 18.666 -5.206 -13.288 1.00 94.12 329 ALA A N 1
ATOM 2557 C CA . ALA A 1 329 ? 20.089 -5.491 -13.463 1.00 94.12 329 ALA A CA 1
ATOM 2558 C C . ALA A 1 329 ? 20.564 -6.606 -12.524 1.00 94.12 329 ALA A C 1
ATOM 2560 O O . ALA A 1 329 ? 21.255 -7.530 -12.963 1.00 94.12 329 ALA A O 1
ATOM 2561 N N . ASP A 1 330 ? 20.163 -6.551 -11.253 1.00 92.56 330 ASP A N 1
ATOM 2562 C CA . ASP A 1 330 ? 20.509 -7.562 -10.260 1.00 92.56 330 ASP A CA 1
ATOM 2563 C C . ASP A 1 330 ? 19.892 -8.916 -10.591 1.00 92.56 330 ASP A C 1
ATOM 2565 O O . ASP A 1 330 ? 20.608 -9.918 -10.584 1.00 92.56 330 ASP A O 1
ATOM 2569 N N . LEU A 1 331 ? 18.613 -8.964 -10.977 1.00 93.50 331 LEU A N 1
ATOM 2570 C CA . LEU A 1 331 ? 17.982 -10.215 -11.402 1.00 93.50 331 LEU A CA 1
ATOM 2571 C C . LEU A 1 331 ? 18.652 -10.798 -12.652 1.00 93.50 331 LEU A C 1
ATOM 2573 O O . LEU A 1 331 ? 18.942 -11.997 -12.679 1.00 93.50 331 LEU A O 1
ATOM 2577 N N . LEU A 1 332 ? 18.940 -9.969 -13.662 1.00 94.75 332 LEU A N 1
ATOM 2578 C CA . LEU A 1 332 ? 19.622 -10.394 -14.889 1.00 94.75 332 LEU A CA 1
ATOM 2579 C C . LEU A 1 332 ? 21.015 -10.957 -14.582 1.00 94.75 332 LEU A C 1
ATOM 2581 O O . LEU A 1 332 ? 21.388 -12.016 -15.088 1.00 94.75 332 LEU A O 1
ATOM 2585 N N . ARG A 1 333 ? 21.785 -10.269 -13.734 1.00 93.12 333 ARG A N 1
ATOM 2586 C CA . ARG A 1 333 ? 23.159 -10.643 -13.380 1.00 93.12 333 ARG A CA 1
ATOM 2587 C C . ARG A 1 333 ? 23.207 -11.881 -12.491 1.00 93.12 333 ARG A C 1
ATOM 2589 O O . ARG A 1 333 ? 23.901 -12.836 -12.838 1.00 93.12 333 ARG A O 1
ATOM 2596 N N . ALA A 1 334 ? 22.478 -11.877 -11.375 1.00 91.31 334 ALA A N 1
ATOM 2597 C CA . ALA A 1 334 ? 22.501 -12.953 -10.384 1.00 91.31 334 ALA A CA 1
ATOM 2598 C C . ALA A 1 334 ? 22.055 -14.290 -10.989 1.00 91.31 334 ALA A C 1
ATOM 2600 O O . ALA A 1 334 ? 22.652 -15.328 -10.713 1.00 91.31 334 ALA A O 1
ATOM 2601 N N . ASN A 1 335 ? 21.068 -14.249 -11.887 1.00 90.56 335 ASN A N 1
ATOM 2602 C CA . ASN A 1 335 ? 20.504 -15.442 -12.515 1.00 90.56 335 ASN A CA 1
ATOM 2603 C C . ASN A 1 335 ? 21.087 -15.729 -13.909 1.00 90.56 335 ASN A C 1
ATOM 2605 O O . ASN A 1 335 ? 20.639 -16.650 -14.589 1.00 90.56 335 ASN A O 1
ATOM 2609 N N . LYS A 1 336 ? 22.093 -14.956 -14.353 1.00 92.75 336 LYS A N 1
ATOM 2610 C CA . LYS A 1 336 ? 22.734 -15.076 -15.679 1.00 92.75 336 LYS A CA 1
ATOM 2611 C C . LYS A 1 336 ? 21.719 -15.057 -16.834 1.00 92.75 336 LYS A C 1
ATOM 2613 O O . LYS A 1 336 ? 21.890 -15.743 -17.845 1.00 92.75 336 LYS A O 1
ATOM 2618 N N . LEU A 1 337 ? 20.662 -14.263 -16.683 1.00 92.06 337 LEU A N 1
ATOM 2619 C CA . LEU A 1 337 ? 19.588 -14.114 -17.657 1.00 92.06 337 LEU A CA 1
ATOM 2620 C C . LEU A 1 337 ? 19.934 -13.012 -18.660 1.00 92.06 337 LEU A C 1
ATOM 2622 O O . LEU A 1 337 ? 20.593 -12.023 -18.343 1.00 92.06 337 LEU A O 1
ATOM 2626 N N . GLY A 1 338 ? 19.474 -13.175 -19.900 1.00 91.75 338 GLY A N 1
ATOM 2627 C CA . GLY A 1 338 ? 19.605 -12.122 -20.910 1.00 91.75 338 GLY A CA 1
ATOM 2628 C C . GLY A 1 338 ? 18.361 -11.255 -21.082 1.00 91.75 338 GLY A C 1
ATOM 2629 O O . GLY A 1 338 ? 18.485 -10.165 -21.636 1.00 91.75 338 GLY A O 1
ATOM 2630 N N . ALA A 1 339 ? 17.203 -11.727 -20.614 1.00 96.38 339 ALA A N 1
ATOM 2631 C CA . ALA A 1 339 ? 15.963 -10.965 -20.535 1.00 96.38 339 ALA A CA 1
ATOM 2632 C C . ALA A 1 339 ? 15.063 -11.511 -19.421 1.00 96.38 339 ALA A C 1
ATOM 2634 O O . ALA A 1 339 ? 15.207 -12.674 -19.036 1.00 96.38 339 ALA A O 1
ATOM 2635 N N . ILE A 1 340 ? 14.146 -10.674 -18.943 1.00 97.56 340 ILE A N 1
ATOM 2636 C CA . ILE A 1 340 ? 13.161 -10.968 -17.902 1.00 97.56 340 ILE A CA 1
ATOM 2637 C C . ILE A 1 340 ? 11.783 -10.537 -18.424 1.00 97.56 340 ILE A C 1
ATOM 2639 O O . ILE A 1 340 ? 11.631 -9.378 -18.825 1.00 97.56 340 ILE A O 1
ATOM 2643 N N . PRO A 1 341 ? 10.776 -11.425 -18.434 1.00 97.88 341 PRO A N 1
ATOM 2644 C CA . PRO A 1 341 ? 9.394 -11.036 -18.680 1.00 97.88 341 PRO A CA 1
ATOM 2645 C C . PRO A 1 341 ? 8.889 -10.067 -17.606 1.00 97.88 341 PRO A C 1
ATOM 2647 O O . PRO A 1 341 ? 9.070 -10.292 -16.406 1.00 97.88 341 PRO A O 1
ATOM 2650 N N . VAL A 1 342 ? 8.235 -8.998 -18.041 1.00 97.69 342 VAL A N 1
ATOM 2651 C CA . VAL A 1 342 ? 7.610 -8.011 -17.161 1.00 97.69 342 VAL A CA 1
ATOM 2652 C C . VAL A 1 342 ? 6.140 -8.366 -17.010 1.00 97.69 342 VAL A C 1
ATOM 2654 O O . VAL A 1 342 ? 5.435 -8.480 -18.013 1.00 97.69 342 VAL A O 1
ATOM 2657 N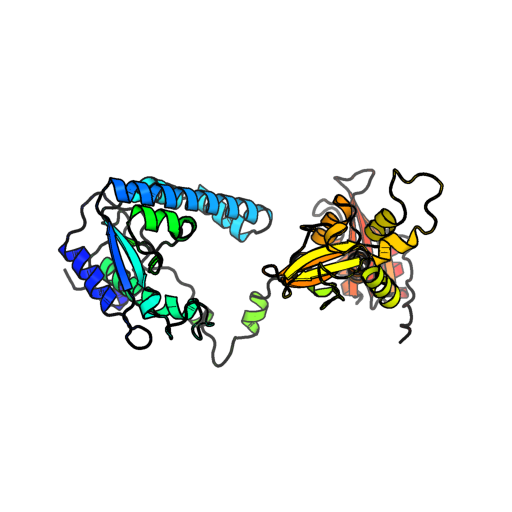 N . VAL A 1 343 ? 5.677 -8.551 -15.775 1.00 92.44 343 VAL A N 1
ATOM 2658 C CA . VAL A 1 343 ? 4.318 -9.024 -15.478 1.00 92.44 343 VAL A CA 1
ATOM 2659 C C . VAL A 1 343 ? 3.587 -8.118 -14.500 1.00 92.44 343 VAL A C 1
ATOM 2661 O O . VAL A 1 343 ? 4.174 -7.590 -13.557 1.00 92.44 343 VAL A O 1
ATOM 2664 N N . GLU A 1 344 ? 2.279 -7.994 -14.693 1.00 87.06 344 GLU A N 1
ATOM 2665 C CA . GLU A 1 344 ? 1.376 -7.268 -13.802 1.00 87.06 344 GLU A CA 1
ATOM 2666 C C . GLU A 1 344 ? 0.120 -8.113 -13.566 1.00 87.06 344 GLU A C 1
ATOM 2668 O O . GLU A 1 344 ? -0.573 -8.503 -14.502 1.00 87.06 344 GLU A O 1
ATOM 2673 N N . GLY A 1 345 ? -0.139 -8.503 -12.314 1.00 78.62 345 GLY A N 1
ATOM 2674 C CA . GLY A 1 345 ? -1.278 -9.377 -11.990 1.00 78.62 345 GLY A CA 1
ATOM 2675 C C . GLY A 1 345 ? -1.271 -10.742 -12.705 1.00 78.62 345 GLY A C 1
ATOM 2676 O O . GLY A 1 345 ? -2.333 -11.323 -12.923 1.00 78.62 345 GLY A O 1
ATOM 2677 N N . GLY A 1 346 ? -0.093 -11.243 -13.102 1.00 78.75 346 GLY A N 1
ATOM 2678 C CA . GLY A 1 346 ? 0.078 -12.488 -13.868 1.00 78.75 346 GLY A CA 1
ATOM 2679 C C . GLY A 1 346 ? -0.064 -12.339 -15.390 1.00 78.75 346 GLY A C 1
ATOM 2680 O O . GLY A 1 346 ? 0.163 -13.305 -16.119 1.00 78.75 346 GLY A O 1
ATOM 2681 N N . TRP A 1 347 ? -0.400 -11.144 -15.876 1.00 91.00 347 TRP A N 1
ATOM 2682 C CA . TRP A 1 347 ? -0.454 -10.816 -17.299 1.00 91.00 347 TRP A CA 1
ATOM 2683 C C . TRP A 1 347 ? 0.904 -10.333 -17.790 1.00 91.00 347 TRP A C 1
ATOM 2685 O O . TRP A 1 347 ? 1.612 -9.624 -17.071 1.00 91.00 347 TRP A O 1
ATOM 2695 N N . LEU A 1 348 ? 1.269 -10.701 -19.017 1.00 93.69 348 LEU A N 1
ATOM 2696 C CA . LEU A 1 348 ? 2.503 -10.227 -19.632 1.00 93.69 348 LEU A CA 1
ATOM 2697 C C . LEU A 1 348 ? 2.347 -8.764 -20.075 1.00 93.69 348 LEU A C 1
ATOM 2699 O O . LEU A 1 348 ? 1.602 -8.468 -21.004 1.00 93.69 348 LEU A O 1
ATOM 2703 N N . ALA A 1 349 ? 3.087 -7.861 -19.435 1.00 93.31 349 ALA A N 1
ATOM 2704 C CA . ALA A 1 349 ? 3.100 -6.431 -19.747 1.00 93.31 349 ALA A CA 1
ATOM 2705 C C . ALA A 1 349 ? 4.241 -6.041 -20.705 1.00 93.31 349 ALA A C 1
ATOM 2707 O O . ALA A 1 349 ? 4.144 -5.056 -21.442 1.00 93.31 349 ALA A O 1
ATOM 2708 N N . GLY A 1 350 ? 5.340 -6.800 -20.700 1.00 96.50 350 GLY A N 1
ATOM 2709 C CA . GLY A 1 350 ? 6.508 -6.504 -21.522 1.00 96.50 350 GLY A CA 1
ATOM 2710 C C . GLY A 1 350 ? 7.649 -7.498 -21.350 1.00 96.50 350 GLY A C 1
ATOM 2711 O O . GLY A 1 350 ? 7.515 -8.531 -20.698 1.00 96.50 350 GLY A O 1
ATOM 2712 N N . ILE A 1 351 ? 8.804 -7.168 -21.916 1.00 97.75 351 ILE A N 1
ATOM 2713 C CA . ILE A 1 351 ? 10.070 -7.862 -21.665 1.00 97.75 351 ILE A CA 1
ATOM 2714 C C . ILE A 1 351 ? 11.189 -6.831 -21.536 1.00 97.75 351 ILE A C 1
ATOM 2716 O O . ILE A 1 351 ? 11.230 -5.858 -22.288 1.00 97.75 351 ILE A O 1
ATOM 2720 N N . ILE A 1 352 ? 12.090 -7.037 -20.576 1.00 97.62 352 ILE A N 1
ATOM 2721 C CA . ILE A 1 352 ? 13.269 -6.188 -20.392 1.00 97.62 352 ILE A CA 1
ATOM 2722 C C . ILE A 1 352 ? 14.550 -7.005 -20.526 1.00 97.62 352 ILE A C 1
ATOM 2724 O O . ILE A 1 352 ? 14.675 -8.103 -19.980 1.00 97.62 352 ILE A O 1
ATOM 2728 N N . THR A 1 353 ? 15.512 -6.483 -21.277 1.00 96.12 353 THR A N 1
ATOM 2729 C CA . THR A 1 353 ? 16.778 -7.141 -21.603 1.00 96.12 353 THR A CA 1
ATOM 2730 C C . THR A 1 353 ? 17.964 -6.465 -20.921 1.00 96.12 353 THR A C 1
ATOM 2732 O O . THR A 1 353 ? 17.887 -5.336 -20.437 1.00 96.12 353 THR A O 1
ATOM 2735 N N . ARG A 1 354 ? 19.124 -7.137 -20.935 1.00 94.88 354 ARG A N 1
ATOM 2736 C CA . ARG A 1 354 ? 20.397 -6.507 -20.529 1.00 94.88 354 ARG A CA 1
ATOM 2737 C C . ARG A 1 354 ? 20.719 -5.253 -21.347 1.00 94.88 354 ARG A C 1
ATOM 2739 O O . ARG A 1 354 ? 21.331 -4.339 -20.808 1.00 94.88 354 ARG A O 1
ATOM 2746 N N . GLY A 1 355 ? 20.332 -5.234 -22.625 1.00 93.50 355 GLY A N 1
ATOM 2747 C CA . GLY A 1 355 ? 20.532 -4.087 -23.508 1.00 93.50 355 GLY A CA 1
ATOM 2748 C C . GLY A 1 355 ? 19.702 -2.887 -23.064 1.00 93.50 355 GLY A C 1
ATOM 2749 O O . GLY A 1 355 ? 20.251 -1.799 -22.942 1.00 93.50 355 GLY A O 1
ATOM 2750 N N . ASP A 1 356 ? 18.432 -3.109 -22.722 1.00 94.75 356 ASP A N 1
ATOM 2751 C CA . ASP A 1 356 ? 17.522 -2.053 -22.253 1.00 94.75 356 ASP A CA 1
ATOM 2752 C C . ASP A 1 356 ? 17.998 -1.447 -20.929 1.00 94.75 356 ASP A C 1
ATOM 2754 O O . ASP A 1 356 ? 18.005 -0.229 -20.757 1.00 94.75 356 ASP A O 1
ATOM 2758 N N . VAL A 1 357 ? 18.455 -2.298 -20.004 1.00 94.75 357 VAL A N 1
ATOM 2759 C CA . VAL A 1 357 ? 19.020 -1.873 -18.716 1.00 94.75 357 VAL A CA 1
ATOM 2760 C C . VAL A 1 357 ? 20.309 -1.074 -18.919 1.00 94.75 357 VAL A C 1
ATOM 2762 O O . VAL A 1 357 ? 20.453 0.013 -18.362 1.00 94.75 357 VAL A O 1
ATOM 2765 N N . LEU A 1 358 ? 21.239 -1.580 -19.738 1.00 92.62 358 LEU A N 1
ATOM 2766 C CA . LEU A 1 358 ? 22.487 -0.877 -20.039 1.00 92.62 358 LEU A CA 1
ATOM 2767 C C . LEU A 1 358 ? 22.213 0.463 -20.730 1.00 92.62 358 LEU A C 1
ATOM 2769 O O . LEU A 1 358 ? 22.778 1.471 -20.323 1.00 92.62 358 LEU A O 1
ATOM 2773 N N . GLY A 1 359 ? 21.330 0.488 -21.730 1.00 90.25 359 GLY A N 1
ATOM 2774 C CA . GLY A 1 359 ? 20.895 1.713 -22.401 1.00 90.25 359 GLY A CA 1
ATOM 2775 C C . GLY A 1 359 ? 20.283 2.709 -21.418 1.00 90.25 359 GLY A C 1
ATOM 2776 O O . GLY A 1 359 ? 20.648 3.879 -21.422 1.00 90.25 359 GLY A O 1
ATOM 2777 N N . GLY A 1 360 ? 19.448 2.229 -20.493 1.00 89.44 360 GLY A N 1
ATOM 2778 C CA . GLY A 1 360 ? 18.885 3.043 -19.420 1.00 89.44 360 GLY A CA 1
ATOM 2779 C C . GLY A 1 360 ? 19.941 3.717 -18.547 1.00 89.44 360 GLY A C 1
ATOM 2780 O O . GLY A 1 360 ? 19.849 4.921 -18.311 1.00 89.44 360 GLY A O 1
ATOM 2781 N N . PHE A 1 361 ? 20.971 2.983 -18.117 1.00 88.75 361 PHE A N 1
ATOM 2782 C CA . PHE A 1 361 ? 22.078 3.570 -17.356 1.00 88.75 361 PHE A CA 1
ATOM 2783 C C . PHE A 1 361 ? 22.942 4.514 -18.193 1.00 88.75 361 PHE A C 1
ATOM 2785 O O . PHE A 1 361 ? 23.349 5.556 -17.688 1.00 88.75 361 PHE A O 1
ATOM 2792 N N . LEU A 1 362 ? 23.210 4.185 -19.462 1.00 87.06 362 LEU A N 1
ATOM 2793 C CA . LEU A 1 362 ? 23.985 5.041 -20.365 1.00 87.06 362 LEU A CA 1
ATOM 2794 C C . LEU A 1 362 ? 23.302 6.394 -20.592 1.00 87.06 362 LEU A C 1
ATOM 2796 O O . LEU A 1 362 ? 23.966 7.430 -20.551 1.00 87.06 362 LEU A O 1
ATOM 2800 N N . ASP A 1 363 ? 21.984 6.393 -20.760 1.00 84.06 363 ASP A N 1
ATOM 2801 C CA . ASP A 1 363 ? 21.198 7.618 -20.886 1.00 84.06 363 ASP A CA 1
ATOM 2802 C C . ASP A 1 363 ? 21.169 8.412 -19.578 1.00 84.06 363 ASP A C 1
ATOM 2804 O O . ASP A 1 363 ? 21.255 9.638 -19.600 1.00 84.06 363 ASP A O 1
ATOM 2808 N N . ALA A 1 364 ? 21.084 7.724 -18.434 1.00 83.00 364 ALA A N 1
ATOM 2809 C CA . ALA A 1 364 ? 21.098 8.357 -17.116 1.00 83.00 364 ALA A CA 1
ATOM 2810 C C . ALA A 1 364 ? 22.425 9.062 -16.816 1.00 83.00 364 ALA A C 1
ATOM 2812 O O . ALA A 1 364 ? 22.433 10.136 -16.222 1.00 83.00 364 ALA A O 1
ATOM 2813 N N . VAL A 1 365 ? 23.548 8.494 -17.265 1.00 85.19 365 VAL A N 1
ATOM 2814 C CA . VAL A 1 365 ? 24.857 9.161 -17.198 1.00 85.19 365 VAL A CA 1
ATOM 2815 C C . VAL A 1 365 ? 25.065 10.159 -18.343 1.00 85.19 365 VAL A C 1
ATOM 2817 O O . VAL A 1 365 ? 26.172 10.651 -18.528 1.00 85.19 365 VAL A O 1
ATOM 2820 N N . GLY A 1 366 ? 24.038 10.453 -19.145 1.00 78.19 366 GLY A N 1
ATOM 2821 C CA . GLY A 1 366 ? 24.104 11.445 -20.216 1.00 78.19 366 GLY A CA 1
ATOM 2822 C C . GLY A 1 366 ? 25.068 11.077 -21.345 1.00 78.19 366 GLY A C 1
ATOM 2823 O O . GLY A 1 366 ? 25.693 11.963 -21.922 1.00 78.19 366 GLY A O 1
ATOM 2824 N N . LYS A 1 367 ? 25.255 9.791 -21.669 1.00 73.12 367 LYS A N 1
ATOM 2825 C CA . LYS A 1 367 ? 26.078 9.398 -22.825 1.00 73.12 367 LYS A CA 1
ATOM 2826 C C . LYS A 1 367 ? 25.509 10.022 -24.111 1.00 73.12 367 LYS A C 1
ATOM 2828 O O . LYS A 1 367 ? 24.303 10.021 -24.318 1.00 73.12 367 LYS A O 1
ATOM 2833 N N . GLY A 1 368 ? 26.384 10.573 -24.956 1.00 69.06 368 GLY A N 1
ATOM 2834 C CA . GLY A 1 368 ? 25.995 11.278 -26.188 1.00 69.06 368 GLY A CA 1
ATOM 2835 C C . GLY A 1 368 ? 25.451 12.697 -25.968 1.00 69.06 368 GLY A C 1
ATOM 2836 O O . GLY A 1 368 ? 25.162 13.391 -26.935 1.00 69.06 368 GLY A O 1
ATOM 2837 N N . ARG A 1 369 ? 25.338 13.148 -24.710 1.00 66.44 369 ARG A N 1
ATOM 2838 C CA . ARG A 1 369 ? 24.921 14.501 -24.326 1.00 66.44 369 ARG A CA 1
ATOM 2839 C C . ARG A 1 369 ? 26.034 15.165 -23.510 1.00 66.44 369 ARG A C 1
ATOM 2841 O O . ARG A 1 369 ? 26.678 14.527 -22.678 1.00 66.44 369 ARG A O 1
ATOM 2848 N N . GLY A 1 370 ? 26.234 16.462 -23.712 1.00 66.69 370 GLY A N 1
ATOM 2849 C CA . GLY A 1 370 ? 27.162 17.262 -22.912 1.00 66.69 370 GLY A CA 1
ATOM 2850 C C . GLY A 1 370 ? 28.431 17.680 -23.646 1.00 66.69 370 GLY A C 1
ATOM 2851 O O . GLY A 1 370 ? 28.797 17.118 -24.670 1.00 66.69 370 GLY A O 1
ATOM 2852 N N . ALA A 1 371 ? 29.087 18.696 -23.091 1.00 64.75 371 ALA A N 1
ATOM 2853 C CA . ALA A 1 371 ? 30.238 19.372 -23.685 1.00 64.75 371 ALA A CA 1
ATOM 2854 C C . ALA A 1 371 ? 31.562 19.024 -22.982 1.00 64.75 371 ALA A C 1
ATOM 2856 O O . ALA A 1 371 ? 32.625 19.071 -23.598 1.00 64.75 371 ALA A O 1
ATOM 2857 N N . LEU A 1 372 ? 31.519 18.664 -21.693 1.00 82.06 372 LEU A N 1
ATOM 2858 C CA . LEU A 1 372 ? 32.707 18.358 -20.891 1.00 82.06 372 LEU A CA 1
ATOM 2859 C C . LEU A 1 372 ? 32.448 17.191 -19.936 1.00 82.06 372 LEU A C 1
ATOM 2861 O O . LEU A 1 372 ? 31.378 17.085 -19.326 1.00 82.06 372 LEU A O 1
ATOM 2865 N N . ARG A 1 373 ? 33.474 16.361 -19.751 1.00 86.81 373 ARG A N 1
ATOM 2866 C CA . ARG A 1 373 ? 33.566 15.334 -18.713 1.00 86.81 373 ARG A CA 1
ATOM 2867 C C . ARG A 1 373 ? 34.869 15.496 -17.951 1.00 86.81 373 ARG A C 1
ATOM 2869 O O . ARG A 1 373 ? 35.922 15.648 -18.551 1.00 86.81 373 ARG A O 1
ATOM 2876 N N . PHE A 1 374 ? 34.824 15.407 -16.633 1.00 86.06 374 PHE A N 1
ATOM 2877 C CA . PHE A 1 374 ? 36.035 15.427 -15.815 1.00 86.06 374 PHE A CA 1
ATOM 2878 C C . PHE A 1 374 ? 35.860 14.571 -14.570 1.00 86.06 374 PHE A C 1
ATOM 2880 O O . PHE A 1 374 ? 34.735 14.277 -14.152 1.00 86.06 374 PHE A O 1
ATOM 2887 N N . SER A 1 375 ? 36.987 14.182 -13.980 1.00 85.81 375 SER A N 1
ATOM 2888 C CA . SER A 1 375 ? 37.014 13.402 -12.751 1.00 85.81 375 SER A CA 1
ATOM 2889 C C . SER A 1 375 ? 37.778 14.142 -11.663 1.00 85.81 375 SER A C 1
ATOM 2891 O O . SER A 1 375 ? 38.772 14.810 -11.933 1.00 85.81 375 SER A O 1
ATOM 2893 N N . LEU A 1 376 ? 37.319 14.016 -10.422 1.00 87.25 376 LEU A N 1
ATOM 2894 C CA . LEU A 1 376 ? 37.988 14.583 -9.257 1.00 87.25 376 LEU A CA 1
ATOM 2895 C C . LEU A 1 376 ? 37.922 13.637 -8.066 1.00 87.25 376 LEU A C 1
ATOM 2897 O O . LEU A 1 376 ? 36.952 12.903 -7.897 1.00 87.25 376 LEU A O 1
ATOM 2901 N N . LYS A 1 377 ? 38.944 13.696 -7.215 1.00 85.81 377 LYS A N 1
ATOM 2902 C CA . LYS A 1 377 ? 38.938 13.065 -5.896 1.00 85.81 377 LYS A CA 1
ATOM 2903 C C . LYS A 1 377 ? 38.482 14.096 -4.866 1.00 85.81 377 LYS A C 1
ATOM 2905 O O . LYS A 1 377 ? 39.008 15.204 -4.847 1.00 85.81 377 LYS A O 1
ATOM 2910 N N . ALA A 1 378 ? 37.525 13.740 -4.016 1.00 85.56 378 ALA A N 1
ATOM 2911 C CA . ALA A 1 378 ? 37.036 14.616 -2.952 1.00 85.56 378 ALA A CA 1
ATOM 2912 C C . ALA A 1 378 ? 36.743 13.836 -1.663 1.00 85.56 378 ALA A C 1
ATOM 2914 O O . ALA A 1 378 ? 36.497 12.626 -1.696 1.00 85.56 378 ALA A O 1
ATOM 2915 N N . SER A 1 379 ? 36.774 14.539 -0.527 1.00 81.94 379 SER A N 1
ATOM 2916 C CA . SER A 1 379 ? 36.462 13.956 0.782 1.00 81.94 379 SER A CA 1
ATOM 2917 C C . SER A 1 379 ? 34.985 13.563 0.869 1.00 81.94 379 SER A C 1
ATOM 2919 O O . SER A 1 379 ? 34.101 14.257 0.353 1.00 81.94 379 SER A O 1
ATOM 2921 N N . ARG A 1 380 ? 34.703 12.452 1.558 1.00 81.06 380 ARG A N 1
ATOM 2922 C CA . ARG A 1 380 ? 33.338 12.049 1.942 1.00 81.06 380 ARG A CA 1
ATOM 2923 C C . ARG A 1 380 ? 32.823 12.816 3.157 1.00 81.06 380 ARG A C 1
ATOM 2925 O O . ARG A 1 380 ? 31.623 12.785 3.426 1.00 81.06 380 ARG A O 1
ATOM 2932 N N . ARG A 1 381 ? 33.714 13.455 3.919 1.00 79.19 381 ARG A N 1
ATOM 2933 C CA . ARG A 1 381 ? 33.368 14.093 5.189 1.00 79.19 381 ARG A CA 1
ATOM 2934 C C . ARG A 1 381 ? 32.724 15.461 4.941 1.00 79.19 381 ARG A C 1
ATOM 2936 O O . ARG A 1 381 ? 33.289 16.281 4.211 1.00 79.19 381 ARG A O 1
ATOM 2943 N N . PRO A 1 382 ? 31.545 15.734 5.529 1.00 73.38 382 PRO A N 1
ATOM 2944 C CA . PRO A 1 382 ? 30.909 17.042 5.421 1.00 73.38 382 PRO A CA 1
ATOM 2945 C C . PRO A 1 382 ? 31.859 18.164 5.857 1.00 73.38 382 PRO A C 1
ATOM 2947 O O . PRO A 1 382 ? 32.501 18.065 6.897 1.00 73.38 382 PRO A O 1
ATOM 2950 N N . GLY A 1 383 ? 31.946 19.231 5.061 1.00 70.69 383 GLY A N 1
ATOM 2951 C CA . GLY A 1 383 ? 32.796 20.391 5.359 1.00 70.69 383 GLY A CA 1
ATOM 2952 C C . GLY A 1 383 ? 34.267 20.265 4.941 1.00 70.69 383 GLY A C 1
ATOM 2953 O O . GLY A 1 383 ? 34.956 21.278 4.906 1.00 70.69 383 GLY A O 1
ATOM 2954 N N . GLU A 1 384 ? 34.742 19.085 4.532 1.00 76.75 384 GLU A N 1
ATOM 2955 C CA . GLU A 1 384 ? 36.150 18.853 4.161 1.00 76.75 384 GLU A CA 1
ATOM 2956 C C . GLU A 1 384 ? 36.390 18.879 2.636 1.00 76.75 384 GLU A C 1
ATOM 2958 O O . GLU A 1 384 ? 37.138 18.072 2.091 1.00 76.75 384 GLU A O 1
ATOM 2963 N N . GLY A 1 385 ? 35.734 19.792 1.910 1.00 70.31 385 GLY A N 1
ATOM 2964 C CA . GLY A 1 385 ? 35.957 19.934 0.462 1.00 70.31 385 GLY A CA 1
ATOM 2965 C C . GLY A 1 385 ? 35.342 18.811 -0.386 1.00 70.31 385 GLY A C 1
ATOM 2966 O O . GLY A 1 385 ? 36.001 18.241 -1.251 1.00 70.31 385 GLY A O 1
ATOM 2967 N N . GLY A 1 386 ? 34.069 18.488 -0.132 1.00 79.06 386 GLY A N 1
ATOM 2968 C CA . GLY A 1 386 ? 33.277 17.568 -0.960 1.00 79.06 386 GLY A CA 1
ATOM 2969 C C . GLY A 1 386 ? 32.910 18.133 -2.345 1.00 79.06 386 GLY A C 1
ATOM 2970 O O . GLY A 1 386 ? 33.365 19.198 -2.749 1.00 79.06 386 GLY A O 1
ATOM 2971 N N . ILE A 1 387 ? 32.028 17.443 -3.075 1.00 87.00 387 ILE A N 1
ATOM 2972 C CA . ILE A 1 387 ? 31.643 17.799 -4.458 1.00 87.00 387 ILE A CA 1
ATOM 2973 C C . ILE A 1 387 ? 30.763 19.063 -4.569 1.00 87.00 387 ILE A C 1
ATOM 2975 O O . ILE A 1 387 ? 30.774 19.747 -5.589 1.00 87.00 387 ILE A O 1
ATOM 2979 N N . VAL A 1 388 ? 30.013 19.412 -3.518 1.00 87.06 388 VAL A N 1
ATOM 2980 C CA . VAL A 1 388 ? 28.979 20.469 -3.549 1.00 87.06 388 VAL A CA 1
ATOM 2981 C C . VAL A 1 388 ? 29.509 21.851 -3.965 1.00 87.06 388 VAL A C 1
ATOM 2983 O O . VAL A 1 388 ? 28.910 22.459 -4.853 1.00 87.06 388 VAL A O 1
ATOM 2986 N N . PRO A 1 389 ? 30.631 22.367 -3.415 1.00 85.56 389 PRO A N 1
ATOM 2987 C CA . PRO A 1 389 ? 31.171 23.656 -3.840 1.00 85.56 389 PRO A CA 1
ATOM 2988 C C . PRO A 1 389 ? 31.559 23.687 -5.318 1.00 85.56 389 PRO A C 1
ATOM 2990 O O . PRO A 1 389 ? 31.622 24.767 -5.904 1.00 85.56 389 PRO A O 1
ATOM 2993 N N . LEU A 1 390 ? 31.886 22.534 -5.913 1.00 86.31 390 LEU A N 1
ATOM 2994 C CA . LEU A 1 390 ? 32.170 22.434 -7.340 1.00 86.31 390 LEU A CA 1
ATOM 2995 C C . LEU A 1 390 ? 30.891 22.510 -8.160 1.00 86.31 390 LEU A C 1
ATOM 2997 O O . LEU A 1 390 ? 30.844 23.325 -9.070 1.00 86.31 390 LEU A O 1
ATOM 3001 N N . LEU A 1 391 ? 29.860 21.737 -7.813 1.00 89.38 391 LEU A N 1
ATOM 3002 C CA . LEU A 1 391 ? 28.578 21.779 -8.527 1.00 89.38 391 LEU A CA 1
ATOM 3003 C C . LEU A 1 391 ? 28.000 23.196 -8.556 1.00 89.38 391 LEU A C 1
ATOM 3005 O O . LEU A 1 391 ? 27.609 23.664 -9.618 1.00 89.38 391 LEU A O 1
ATOM 3009 N N . LYS A 1 392 ? 28.072 23.911 -7.426 1.00 87.88 392 LYS A N 1
ATOM 3010 C CA . LYS A 1 392 ? 27.652 25.314 -7.350 1.00 87.88 392 LYS A CA 1
ATOM 3011 C C . LYS A 1 392 ? 28.454 26.226 -8.286 1.00 87.88 392 LYS A C 1
ATOM 3013 O O . LYS A 1 392 ? 27.879 27.033 -8.995 1.00 87.88 392 LYS A O 1
ATOM 3018 N N . ALA A 1 393 ? 29.777 26.069 -8.327 1.00 86.38 393 ALA A N 1
ATOM 3019 C CA . ALA A 1 393 ? 30.623 26.881 -9.202 1.00 86.38 393 ALA A CA 1
ATOM 3020 C C . ALA A 1 393 ? 30.395 26.596 -10.698 1.00 86.38 393 ALA A C 1
ATOM 3022 O O . ALA A 1 393 ? 30.571 27.488 -11.519 1.00 86.38 393 ALA A O 1
ATOM 3023 N N . LEU A 1 394 ? 30.025 25.362 -11.056 1.00 87.69 394 LEU A N 1
ATOM 3024 C CA . LEU A 1 394 ? 29.628 25.016 -12.424 1.00 87.69 394 LEU A CA 1
ATOM 3025 C C . LEU A 1 394 ? 28.309 25.710 -12.795 1.00 87.69 394 LEU A C 1
ATOM 3027 O O . LEU A 1 394 ? 28.198 26.267 -13.883 1.00 87.69 394 LEU A O 1
ATOM 3031 N N . GLU A 1 395 ? 27.340 25.697 -11.879 1.00 87.00 395 GLU A N 1
ATOM 3032 C CA . GLU A 1 395 ? 26.035 26.340 -12.052 1.00 87.00 395 GLU A CA 1
ATOM 3033 C C . GLU A 1 395 ? 26.150 27.870 -12.156 1.00 87.00 395 GLU A C 1
ATOM 3035 O O . GLU A 1 395 ? 25.544 28.462 -13.047 1.00 87.00 395 GLU A O 1
ATOM 3040 N N . ASP A 1 396 ? 26.995 28.502 -11.331 1.00 87.12 396 ASP A N 1
ATOM 3041 C CA . ASP A 1 396 ? 27.272 29.948 -11.374 1.00 87.12 396 ASP A CA 1
ATOM 3042 C C . ASP A 1 396 ? 27.857 30.394 -12.737 1.00 87.12 396 ASP A C 1
ATOM 3044 O O . ASP A 1 396 ? 27.631 31.520 -13.181 1.00 87.12 396 ASP A O 1
ATOM 3048 N N . GLU A 1 397 ? 28.574 29.504 -13.434 1.00 86.94 397 GLU A N 1
ATOM 3049 C CA . GLU A 1 397 ? 29.108 29.722 -14.791 1.00 86.94 397 GLU A CA 1
ATOM 3050 C C . GLU A 1 397 ? 28.122 29.316 -15.908 1.00 86.94 397 GLU A C 1
ATOM 3052 O O . GLU A 1 397 ? 28.459 29.363 -17.095 1.00 86.94 397 GLU A O 1
ATOM 3057 N N . GLY A 1 398 ? 26.895 28.922 -15.550 1.00 84.56 398 GLY A N 1
ATOM 3058 C CA . GLY A 1 398 ? 25.822 28.557 -16.476 1.00 84.56 398 GLY A CA 1
ATOM 3059 C C . GLY A 1 398 ? 25.884 27.126 -17.017 1.00 84.56 398 GLY A C 1
ATOM 3060 O O . GLY A 1 398 ? 25.150 26.808 -17.954 1.00 84.56 398 GLY A O 1
ATOM 3061 N N . ALA A 1 399 ? 26.736 26.260 -16.457 1.00 87.50 399 ALA A N 1
ATOM 3062 C CA . ALA A 1 399 ? 26.821 24.864 -16.873 1.00 87.50 399 ALA A CA 1
ATOM 3063 C C . ALA A 1 399 ? 25.649 24.038 -16.317 1.00 87.50 399 ALA A C 1
ATOM 3065 O O . ALA A 1 399 ? 25.315 24.102 -15.135 1.00 87.50 399 ALA A O 1
ATOM 3066 N N . GLU A 1 400 ? 25.068 23.191 -17.162 1.00 88.62 400 GLU A N 1
ATOM 3067 C CA . GLU A 1 400 ? 24.038 22.227 -16.774 1.00 88.62 400 GLU A CA 1
ATOM 3068 C C . GLU A 1 400 ? 24.709 20.921 -16.332 1.00 88.62 400 GLU A C 1
ATOM 3070 O O . GLU A 1 400 ? 25.356 20.250 -17.135 1.00 88.62 400 GLU A O 1
ATOM 3075 N N . VAL A 1 401 ? 24.563 20.523 -15.067 1.00 89.56 401 VAL A N 1
ATOM 3076 C CA . VAL A 1 401 ? 25.097 19.239 -14.584 1.00 89.56 401 VAL A CA 1
ATOM 3077 C C . VAL A 1 401 ? 24.193 18.098 -15.051 1.00 89.56 401 VAL A C 1
ATOM 3079 O O . VAL A 1 401 ? 23.075 17.952 -14.569 1.00 89.56 401 VAL A O 1
ATOM 3082 N N . LEU A 1 402 ? 24.692 17.265 -15.969 1.00 87.25 402 LEU A N 1
ATOM 3083 C CA . LEU A 1 402 ? 23.945 16.123 -16.508 1.00 87.25 402 LEU A CA 1
ATOM 3084 C C . LEU A 1 402 ? 24.003 14.904 -15.588 1.00 87.25 402 LEU A C 1
ATOM 3086 O O . LEU A 1 402 ? 23.006 14.217 -15.398 1.00 87.25 402 LEU A O 1
ATOM 3090 N N . SER A 1 403 ? 25.184 14.602 -15.045 1.00 89.19 403 SER A N 1
ATOM 3091 C CA . SER A 1 403 ? 25.370 13.441 -14.175 1.00 89.19 403 SER A CA 1
ATOM 3092 C C . SER A 1 403 ? 26.561 13.620 -13.248 1.00 89.19 403 SER A C 1
ATOM 3094 O O . SER A 1 403 ? 27.599 14.143 -13.664 1.00 89.19 403 SER A O 1
ATOM 3096 N N . VAL A 1 404 ? 26.442 13.080 -12.038 1.00 90.81 404 VAL A N 1
ATOM 3097 C CA . VAL A 1 404 ? 27.538 12.921 -11.080 1.00 90.81 404 VAL A CA 1
ATOM 3098 C C . VAL A 1 404 ? 27.588 11.451 -10.684 1.00 90.81 404 VAL A C 1
ATOM 3100 O O . VAL A 1 404 ? 26.682 10.953 -10.023 1.00 90.81 404 VAL A O 1
ATOM 3103 N N . VAL A 1 405 ? 28.636 10.749 -11.104 1.00 89.44 405 VAL A N 1
ATOM 3104 C CA . VAL A 1 405 ? 28.864 9.340 -10.762 1.00 89.44 405 VAL A CA 1
ATOM 3105 C C . VAL A 1 405 ? 29.948 9.275 -9.699 1.00 89.44 405 VAL A C 1
ATOM 3107 O O . VAL A 1 405 ? 31.001 9.884 -9.866 1.00 89.44 405 VAL A O 1
ATOM 3110 N N . SER A 1 406 ? 29.690 8.556 -8.611 1.00 90.00 406 SER A N 1
ATOM 3111 C CA . SER A 1 406 ? 30.623 8.405 -7.494 1.00 90.00 406 SER A CA 1
ATOM 3112 C C . SER A 1 406 ? 31.159 6.983 -7.405 1.00 90.00 406 SER A C 1
ATOM 3114 O O . SER A 1 406 ? 30.377 6.038 -7.295 1.00 90.00 406 SER A O 1
ATOM 3116 N N . GLU A 1 407 ? 32.476 6.846 -7.339 1.00 87.56 407 GLU A N 1
ATOM 3117 C CA . GLU A 1 407 ? 33.177 5.587 -7.093 1.00 87.56 407 GLU A CA 1
ATOM 3118 C C . GLU A 1 407 ? 34.035 5.734 -5.823 1.00 87.56 407 GLU A C 1
ATOM 3120 O O . GLU A 1 407 ? 34.745 6.734 -5.685 1.00 87.56 407 GLU A O 1
ATOM 3125 N N . PRO A 1 408 ? 33.967 4.805 -4.850 1.00 86.38 408 PRO A N 1
ATOM 3126 C CA . PRO A 1 408 ? 34.857 4.839 -3.689 1.00 86.38 408 PRO A CA 1
ATOM 3127 C C . PRO A 1 408 ? 36.328 4.830 -4.120 1.00 86.38 408 PRO A C 1
ATOM 3129 O O . PRO A 1 408 ? 36.686 4.101 -5.044 1.00 86.38 408 PRO A O 1
ATOM 3132 N N . ASP A 1 409 ? 37.180 5.605 -3.444 1.00 85.25 409 ASP A N 1
ATOM 3133 C CA . ASP A 1 409 ? 38.625 5.543 -3.683 1.00 85.25 409 ASP A CA 1
ATOM 3134 C C . ASP A 1 409 ? 39.160 4.158 -3.279 1.00 85.25 409 ASP A C 1
ATOM 3136 O O . ASP A 1 409 ? 39.001 3.776 -2.118 1.00 85.25 409 ASP A O 1
ATOM 3140 N N . PRO A 1 410 ? 39.799 3.393 -4.185 1.00 84.31 410 PRO A N 1
ATOM 3141 C CA . PRO A 1 410 ? 40.355 2.084 -3.849 1.00 84.31 410 PRO A CA 1
ATOM 3142 C C . PRO A 1 410 ? 41.378 2.116 -2.703 1.00 84.31 410 PRO A C 1
ATOM 3144 O O . PRO A 1 410 ? 41.498 1.132 -1.975 1.00 84.31 410 PRO A O 1
ATOM 3147 N N . ALA A 1 411 ? 42.113 3.222 -2.539 1.00 87.12 411 ALA A N 1
ATOM 3148 C CA . ALA A 1 411 ? 43.139 3.381 -1.508 1.00 87.12 411 ALA A CA 1
ATOM 3149 C C . ALA A 1 411 ? 42.580 3.891 -0.168 1.00 87.12 411 ALA A C 1
ATOM 3151 O O . ALA A 1 411 ? 43.182 3.644 0.876 1.00 87.12 411 ALA A O 1
ATOM 3152 N N . ASP A 1 412 ? 41.439 4.587 -0.184 1.00 86.75 412 ASP A N 1
ATOM 3153 C CA . ASP A 1 412 ? 40.751 5.078 1.017 1.00 86.75 412 ASP A CA 1
ATOM 3154 C C . ASP A 1 412 ? 39.219 5.131 0.817 1.00 86.75 412 ASP A C 1
ATOM 3156 O O . ASP A 1 412 ? 38.636 6.215 0.678 1.00 86.75 412 ASP A O 1
ATOM 3160 N N . PRO A 1 413 ? 38.530 3.971 0.829 1.00 80.88 413 PRO A N 1
ATOM 3161 C CA . PRO A 1 413 ? 37.100 3.905 0.515 1.00 80.88 413 PRO A CA 1
ATOM 3162 C C . PRO A 1 413 ? 36.207 4.675 1.501 1.00 80.88 413 PRO A C 1
ATOM 3164 O O . PRO A 1 413 ? 35.079 5.051 1.164 1.00 80.88 413 PRO A O 1
ATOM 3167 N N . ALA A 1 414 ? 36.690 4.877 2.732 1.00 79.25 414 ALA A N 1
ATOM 3168 C CA . ALA A 1 414 ? 35.953 5.515 3.818 1.00 79.25 414 ALA A CA 1
ATOM 3169 C C . ALA A 1 414 ? 36.169 7.036 3.872 1.00 79.25 414 ALA A C 1
ATOM 3171 O O . ALA A 1 414 ? 35.254 7.761 4.268 1.00 79.25 414 ALA A O 1
ATOM 3172 N N . GLY A 1 415 ? 37.347 7.528 3.479 1.00 81.94 415 GLY A N 1
ATOM 3173 C CA . GLY A 1 415 ? 37.668 8.954 3.494 1.00 81.94 415 GLY A CA 1
ATOM 3174 C C . GLY A 1 415 ? 37.418 9.671 2.170 1.00 81.94 415 GLY A C 1
ATOM 3175 O O . GLY A 1 415 ? 36.992 10.827 2.199 1.00 81.94 415 GLY A O 1
ATOM 3176 N N . HIS A 1 416 ? 37.596 9.007 1.021 1.00 86.25 416 HIS A N 1
ATOM 3177 C CA . HIS A 1 416 ? 37.593 9.667 -0.290 1.00 86.25 416 HIS A CA 1
ATOM 3178 C C . HIS A 1 416 ? 36.723 8.975 -1.351 1.00 86.25 416 HIS A C 1
ATOM 3180 O O . HIS A 1 416 ? 36.434 7.778 -1.302 1.00 86.25 416 HIS A O 1
ATOM 3186 N N . VAL A 1 417 ? 36.279 9.768 -2.330 1.00 87.94 417 VAL A N 1
ATOM 3187 C CA . VAL A 1 417 ? 35.481 9.339 -3.491 1.00 87.94 417 VAL A CA 1
ATOM 3188 C C . VAL A 1 417 ? 36.025 9.985 -4.755 1.00 87.94 417 VAL A C 1
ATOM 3190 O O . VAL A 1 417 ? 36.345 11.176 -4.761 1.00 87.94 417 VAL A O 1
ATOM 3193 N N . HIS A 1 418 ? 36.067 9.209 -5.833 1.00 88.31 418 HIS A N 1
ATOM 3194 C CA . HIS A 1 418 ? 36.230 9.716 -7.185 1.00 88.31 418 HIS A CA 1
ATOM 3195 C C . HIS A 1 418 ? 34.862 10.048 -7.774 1.00 88.31 418 HIS A C 1
ATOM 3197 O O . HIS A 1 418 ? 34.005 9.180 -7.931 1.00 88.31 418 HIS A O 1
ATOM 3203 N N . TYR A 1 419 ? 34.658 11.317 -8.104 1.00 89.75 419 TYR A N 1
ATOM 3204 C CA . TYR A 1 419 ? 33.493 11.775 -8.841 1.00 89.75 419 TYR A CA 1
ATOM 3205 C C . TYR A 1 419 ? 33.848 11.898 -10.312 1.00 89.75 419 TYR A C 1
ATOM 3207 O O . TYR A 1 419 ? 34.838 12.540 -10.646 1.00 89.75 419 TYR A O 1
ATOM 3215 N N . THR A 1 420 ? 33.019 11.338 -11.183 1.00 89.00 420 THR A N 1
ATOM 3216 C CA . THR A 1 420 ? 33.002 11.655 -12.610 1.00 89.00 420 THR A CA 1
ATOM 3217 C C . THR A 1 420 ? 31.783 12.517 -12.884 1.00 89.00 420 THR A C 1
ATOM 3219 O O . THR A 1 420 ? 30.651 12.095 -12.643 1.00 89.00 420 THR A O 1
ATOM 3222 N N . VAL A 1 421 ? 32.013 13.727 -13.381 1.00 89.94 421 VAL A N 1
ATOM 3223 C CA . VAL A 1 421 ? 30.964 14.711 -13.650 1.00 89.94 421 VAL A CA 1
ATOM 3224 C C . VAL A 1 421 ? 30.868 14.935 -15.151 1.00 89.94 421 VAL A C 1
ATOM 3226 O O . VAL A 1 421 ? 31.884 15.071 -15.834 1.00 89.94 421 VAL A O 1
ATOM 3229 N N . ARG A 1 422 ? 29.638 14.971 -15.663 1.00 89.38 422 ARG A N 1
ATOM 3230 C CA . ARG A 1 422 ? 29.329 15.392 -17.034 1.00 89.38 422 ARG A CA 1
ATOM 3231 C C . ARG A 1 422 ? 28.469 16.636 -16.990 1.00 89.38 422 ARG A C 1
ATOM 3233 O O . ARG A 1 422 ? 27.510 16.693 -16.218 1.00 89.38 422 ARG A O 1
ATOM 3240 N N . VAL A 1 423 ? 28.803 17.601 -17.838 1.00 88.81 423 VAL A N 1
ATOM 3241 C CA . VAL A 1 423 ? 28.068 18.861 -17.954 1.00 88.81 423 VAL A CA 1
ATOM 3242 C C . VAL A 1 423 ? 27.699 19.160 -19.406 1.00 88.81 423 VAL A C 1
ATOM 3244 O O . VAL A 1 423 ? 28.458 18.862 -20.332 1.00 88.81 423 VAL A O 1
ATOM 3247 N N . ALA A 1 424 ? 26.531 19.759 -19.601 1.00 85.06 424 ALA A N 1
ATOM 3248 C CA . ALA A 1 424 ? 26.062 20.361 -20.843 1.00 85.06 424 ALA A CA 1
ATOM 3249 C C . ALA A 1 424 ? 26.068 21.889 -20.737 1.00 85.06 424 ALA A C 1
ATOM 3251 O O . ALA A 1 424 ? 26.331 22.445 -19.671 1.00 85.06 424 ALA A O 1
ATOM 3252 N N . ARG A 1 425 ? 25.791 22.564 -21.863 1.00 78.62 425 ARG A N 1
ATOM 3253 C CA . ARG A 1 425 ? 25.685 24.036 -21.948 1.00 78.62 425 ARG A CA 1
ATOM 3254 C C . ARG A 1 425 ? 26.883 24.761 -21.324 1.00 78.62 425 ARG A C 1
ATOM 3256 O O . ARG A 1 425 ? 26.750 25.777 -20.660 1.00 78.62 425 ARG A O 1
ATOM 3263 N N . ALA A 1 426 ? 28.062 24.197 -21.539 1.00 74.25 426 ALA A N 1
ATOM 3264 C CA . ALA A 1 426 ? 29.301 24.614 -20.914 1.00 74.25 426 ALA A CA 1
ATOM 3265 C C . ALA A 1 426 ? 30.217 25.260 -21.960 1.00 74.25 426 ALA A C 1
ATOM 3267 O O . ALA A 1 426 ? 30.478 24.639 -22.987 1.00 74.25 426 ALA A O 1
ATOM 3268 N N . ASP A 1 427 ? 30.730 26.469 -21.695 1.00 80.44 427 ASP A N 1
ATOM 3269 C CA . ASP A 1 427 ? 31.821 27.068 -22.478 1.00 80.44 427 ASP A CA 1
ATOM 3270 C C . ASP A 1 427 ? 33.172 26.549 -21.949 1.00 80.44 427 ASP A C 1
ATOM 3272 O O . ASP A 1 427 ? 33.593 26.945 -20.850 1.00 80.44 427 ASP A O 1
ATOM 3276 N N . PRO A 1 428 ? 33.892 25.689 -22.701 1.00 79.19 428 PRO A N 1
ATOM 3277 C CA . PRO A 1 428 ? 35.164 25.137 -22.245 1.00 79.19 428 PRO A CA 1
ATOM 3278 C C . PRO A 1 428 ? 36.209 26.205 -21.915 1.00 79.19 428 PRO A C 1
ATOM 3280 O O . PRO A 1 428 ? 37.046 25.987 -21.043 1.00 79.19 428 PRO A O 1
ATOM 3283 N N . ARG A 1 429 ? 36.138 27.391 -22.535 1.00 80.38 429 ARG A N 1
ATOM 3284 C CA . ARG A 1 429 ? 37.098 28.483 -22.305 1.00 80.38 429 ARG A CA 1
ATOM 3285 C C . ARG A 1 429 ? 36.983 29.091 -20.907 1.00 80.38 429 ARG A C 1
ATOM 3287 O O . ARG A 1 429 ? 37.958 29.646 -20.413 1.00 80.38 429 ARG A O 1
ATOM 3294 N N . LYS A 1 430 ? 35.812 28.987 -20.272 1.00 81.12 430 LYS A N 1
ATOM 3295 C CA . LYS A 1 430 ? 35.559 29.486 -18.909 1.00 81.12 430 LYS A CA 1
ATOM 3296 C C . LYS A 1 430 ? 35.715 28.392 -17.860 1.00 81.12 430 LYS A C 1
ATOM 3298 O O . LYS A 1 430 ? 36.305 28.616 -16.803 1.00 81.12 430 LYS A O 1
ATOM 3303 N N . LEU A 1 431 ? 35.226 27.195 -18.179 1.00 80.56 431 LEU A N 1
ATOM 3304 C CA . LEU A 1 431 ? 35.164 26.080 -17.239 1.00 80.56 431 LEU A CA 1
ATOM 3305 C C . LEU A 1 431 ? 36.511 25.392 -17.032 1.00 80.56 431 LEU A C 1
ATOM 3307 O O . LEU A 1 431 ? 36.826 25.051 -15.897 1.00 80.56 431 LEU A O 1
ATOM 3311 N N . ILE A 1 432 ? 37.337 25.232 -18.072 1.00 82.50 432 ILE A N 1
ATOM 3312 C CA . ILE A 1 432 ? 38.653 24.588 -17.927 1.00 82.50 432 ILE A CA 1
ATOM 3313 C C . ILE A 1 432 ? 39.543 25.365 -16.933 1.00 82.50 432 ILE A C 1
ATOM 3315 O O . ILE A 1 432 ? 39.985 24.752 -15.959 1.00 82.50 432 ILE A O 1
ATOM 3319 N N . PRO A 1 433 ? 39.712 26.702 -17.039 1.00 83.75 433 PRO A N 1
ATOM 3320 C CA . PRO A 1 433 ? 40.479 27.460 -16.045 1.00 83.75 433 PRO A CA 1
ATOM 3321 C C . PRO A 1 433 ? 39.893 27.400 -14.626 1.00 83.75 433 PRO A C 1
ATOM 3323 O O . PRO A 1 433 ? 40.631 27.460 -13.643 1.00 83.75 433 PRO A O 1
ATOM 3326 N N . LEU A 1 434 ? 38.564 27.311 -14.490 1.00 83.44 434 LEU A N 1
ATOM 3327 C CA . LEU A 1 434 ? 37.899 27.160 -13.192 1.00 83.44 434 LEU A CA 1
ATOM 3328 C C . LEU A 1 434 ? 38.215 25.800 -12.548 1.00 83.44 434 LEU A C 1
ATOM 3330 O O . LEU A 1 434 ? 38.478 25.746 -11.344 1.00 83.44 434 LEU A O 1
ATOM 3334 N N . LEU A 1 435 ? 38.224 24.728 -13.342 1.00 83.25 435 LEU A N 1
ATOM 3335 C CA . LEU A 1 435 ? 38.594 23.380 -12.907 1.00 83.25 435 LEU A CA 1
ATOM 3336 C C . LEU A 1 435 ? 40.078 23.309 -12.512 1.00 83.25 435 LEU A C 1
ATOM 3338 O O . LEU A 1 435 ? 40.401 22.817 -11.429 1.00 83.25 435 LEU A O 1
ATOM 3342 N N . GLU A 1 436 ? 40.968 23.894 -13.316 1.00 82.56 436 GLU A N 1
ATOM 3343 C CA . GLU A 1 436 ? 42.412 23.937 -13.047 1.00 82.56 436 GLU A CA 1
ATOM 3344 C C . GLU A 1 436 ? 42.748 24.706 -11.761 1.00 82.56 436 GLU A C 1
ATOM 3346 O O . GLU A 1 436 ? 43.518 24.213 -10.936 1.00 82.56 436 GLU A O 1
ATOM 3351 N N . ARG A 1 437 ? 42.108 25.864 -11.514 1.00 82.19 437 ARG A N 1
ATOM 3352 C CA . ARG A 1 437 ? 42.256 26.621 -10.248 1.00 82.19 437 ARG A CA 1
ATOM 3353 C C . ARG A 1 437 ? 41.853 25.817 -9.011 1.00 82.19 437 ARG A C 1
ATOM 3355 O O . ARG A 1 437 ? 42.244 26.168 -7.901 1.00 82.19 437 ARG A O 1
ATOM 3362 N N . ARG A 1 438 ? 41.059 24.762 -9.191 1.00 76.81 438 ARG A N 1
ATOM 3363 C CA . ARG A 1 438 ? 40.613 23.850 -8.132 1.00 76.81 438 ARG A CA 1
ATOM 3364 C C . ARG A 1 438 ? 41.387 22.531 -8.110 1.00 76.81 438 ARG A C 1
ATOM 3366 O O . ARG A 1 438 ? 40.984 21.614 -7.402 1.00 76.81 438 ARG A O 1
ATOM 3373 N N . GLY A 1 439 ? 42.492 22.438 -8.852 1.00 72.19 439 GLY A N 1
ATOM 3374 C CA . GLY A 1 439 ? 43.357 21.258 -8.883 1.00 72.19 439 GLY A CA 1
ATOM 3375 C C . GLY A 1 439 ? 42.773 20.074 -9.657 1.00 72.19 439 GLY A C 1
ATOM 3376 O O . GLY A 1 439 ? 43.227 18.947 -9.472 1.00 72.19 439 GLY A O 1
ATOM 3377 N N . ILE A 1 440 ? 41.769 20.302 -10.508 1.00 76.00 440 ILE A N 1
ATOM 3378 C CA . ILE A 1 440 ? 41.153 19.270 -11.348 1.00 76.00 440 ILE A CA 1
ATOM 3379 C C . ILE A 1 440 ? 41.833 19.318 -12.716 1.00 76.00 440 ILE A C 1
ATOM 3381 O O . ILE A 1 440 ? 41.637 20.260 -13.482 1.00 76.00 440 ILE A O 1
ATOM 3385 N N . ALA A 1 441 ? 42.651 18.310 -13.014 1.00 65.25 441 ALA A N 1
ATOM 3386 C CA . ALA A 1 441 ? 43.408 18.239 -14.259 1.00 65.25 441 ALA A CA 1
ATOM 3387 C C . ALA A 1 441 ? 42.648 17.478 -15.360 1.00 65.25 441 ALA A C 1
ATOM 3389 O O . ALA A 1 441 ? 41.977 16.484 -15.088 1.00 65.25 441 ALA A O 1
ATOM 3390 N N . GLY A 1 442 ? 42.824 17.916 -16.611 1.00 63.03 442 GLY A N 1
ATOM 3391 C CA . GLY A 1 442 ? 42.493 17.143 -17.814 1.00 63.03 442 GLY A CA 1
ATOM 3392 C C . GLY A 1 442 ? 41.004 16.852 -18.054 1.00 63.03 442 GLY A C 1
ATOM 3393 O O . GLY A 1 442 ? 40.653 15.680 -18.194 1.00 63.03 442 GLY A O 1
ATOM 3394 N N . PRO A 1 443 ? 40.117 17.866 -18.129 1.00 73.81 443 PRO A N 1
ATOM 3395 C CA . PRO A 1 443 ? 38.748 17.642 -18.581 1.00 73.81 443 PRO A CA 1
ATOM 3396 C C . PRO A 1 443 ? 38.723 17.149 -20.039 1.00 73.81 443 PRO A C 1
ATOM 3398 O O . PRO A 1 443 ? 39.321 17.748 -20.932 1.00 73.81 443 PRO A O 1
ATOM 3401 N N . GLU A 1 444 ? 38.002 16.059 -20.281 1.00 75.75 444 GLU A N 1
ATOM 3402 C CA . GLU A 1 444 ? 37.717 15.502 -21.601 1.00 75.75 444 GLU A CA 1
ATOM 3403 C C . GLU A 1 444 ? 36.609 16.336 -22.268 1.00 75.75 444 GLU A C 1
ATOM 3405 O O . GLU A 1 444 ? 35.484 16.414 -21.765 1.00 75.75 444 GLU A O 1
ATOM 3410 N N . ILE A 1 445 ? 36.919 16.978 -23.399 1.00 75.00 445 ILE A N 1
ATOM 3411 C CA . ILE A 1 445 ? 35.913 17.649 -24.233 1.00 75.00 445 ILE A CA 1
ATOM 3412 C C . ILE A 1 445 ? 35.133 16.570 -24.977 1.00 75.00 445 ILE A C 1
ATOM 3414 O O . ILE A 1 445 ? 35.705 15.789 -25.737 1.00 75.00 445 ILE A O 1
ATOM 3418 N N . LEU A 1 446 ? 33.823 16.536 -24.759 1.00 72.31 446 LEU A N 1
ATOM 3419 C CA . LEU A 1 446 ? 32.935 15.590 -25.420 1.00 72.31 446 LEU A CA 1
ATOM 3420 C C . LEU A 1 446 ? 32.427 16.217 -26.722 1.00 72.31 446 LEU A C 1
ATOM 3422 O O . LEU A 1 446 ? 31.953 17.351 -26.718 1.00 72.31 446 LEU A O 1
ATOM 3426 N N . GLN A 1 447 ? 32.521 15.491 -27.836 1.00 61.19 447 GLN A N 1
ATOM 3427 C CA . GLN A 1 447 ? 31.805 15.863 -29.057 1.00 61.19 447 GLN A CA 1
ATOM 3428 C C . GLN A 1 447 ? 30.358 15.371 -28.945 1.00 61.19 447 GLN A C 1
ATOM 3430 O O . GLN A 1 447 ? 30.129 14.227 -28.547 1.00 61.19 447 GLN A O 1
ATOM 3435 N N . GLU A 1 448 ? 29.387 16.216 -29.299 1.00 56.47 448 GLU A N 1
ATOM 3436 C CA . GLU A 1 448 ? 28.014 15.754 -29.503 1.00 56.47 448 GLU A CA 1
ATOM 3437 C C . GLU A 1 448 ? 28.012 14.782 -30.690 1.00 56.47 448 GLU A C 1
ATOM 3439 O O . GLU A 1 448 ? 28.427 15.134 -31.797 1.00 56.47 448 GLU A O 1
ATOM 3444 N N . GLU A 1 449 ? 27.572 13.541 -30.471 1.00 49.72 449 GLU A N 1
ATOM 3445 C CA . GLU A 1 449 ? 27.275 12.647 -31.586 1.00 49.72 449 GLU A CA 1
ATOM 3446 C C . GLU A 1 449 ? 26.069 13.246 -32.314 1.00 49.72 449 GLU A C 1
ATOM 3448 O O . GLU A 1 449 ? 24.948 13.210 -31.807 1.00 49.72 449 GLU A O 1
ATOM 3453 N N . ALA A 1 450 ? 26.305 13.852 -33.482 1.00 42.34 450 ALA A N 1
ATOM 3454 C CA . ALA A 1 450 ? 25.238 14.320 -34.352 1.00 42.34 450 ALA A CA 1
ATOM 3455 C C . ALA A 1 450 ? 24.288 13.144 -34.603 1.00 42.34 450 ALA A C 1
ATOM 3457 O O . ALA A 1 450 ? 24.673 12.154 -35.232 1.00 42.34 450 ALA A O 1
ATOM 3458 N N . GLY A 1 451 ? 23.074 13.233 -34.055 1.00 38.28 451 GLY A N 1
ATOM 3459 C CA . GLY A 1 451 ? 22.064 12.197 -34.198 1.00 38.28 451 GLY A CA 1
ATOM 3460 C C . GLY A 1 451 ? 21.879 11.869 -35.674 1.00 38.28 451 GLY A C 1
ATOM 3461 O O . GLY A 1 451 ? 21.474 12.725 -36.460 1.00 38.28 451 GLY A O 1
ATOM 3462 N N . LYS A 1 452 ? 22.204 10.634 -36.068 1.00 33.03 452 LYS A N 1
ATOM 3463 C CA . LYS A 1 452 ? 21.691 10.082 -37.320 1.00 33.03 452 LYS A CA 1
ATOM 3464 C C . LYS A 1 452 ? 20.183 9.931 -37.120 1.00 33.03 452 LYS A C 1
ATOM 3466 O O . LYS A 1 452 ? 19.772 9.150 -36.264 1.00 33.03 452 LYS A O 1
ATOM 3471 N N . GLY A 1 453 ? 19.426 10.779 -37.817 1.00 33.81 453 GLY A N 1
ATOM 3472 C CA . GLY A 1 453 ? 17.964 10.767 -37.845 1.00 33.81 453 GLY A CA 1
ATOM 3473 C C . GLY A 1 453 ? 17.373 9.554 -38.540 1.00 33.81 453 GLY A C 1
ATOM 3474 O O . GLY A 1 453 ? 18.147 8.743 -39.103 1.00 33.81 453 GLY A O 1
#

Secondary structure (DSSP, 8-state):
-PPPPHHHHHHH--B---B-SPPPPHHHHHHHHHHHHTS--GGG---EEEEEE--HHHHHHHHHHHHHHHHHHHHHHHHHTTT-HHHHHHHHHHHH-THHHHHHHTGGGSSEEEEEEEEHHHH--SS-TTS--SS-HHHHHTTTHHHHHHHHHHHHHTT-EE--B-GGGGGHHHHHHHHT--TTEEE--BEEEE-BSSPP-PPP---GGGG--SSS--HHHHHHHS----SSBGGGTSEES---B-TTSBHHHHHHHHHHHT-SEEEEEETTEEEEEEEHHHHHHHHS-TT--TT-S-TTHHHHH-BGGGTSEES---B-TTSBHHHHHHHHHHTT-SEEEEEETTEEEEEEEHHHHHHHHHHHTTTT--SEEEEEEEESSTTSS-SHHHHHHHHHTT-EEEEEEEEE-SS-TTTEEEEEEEEES--HHHHHHHHHTTT---PEEPPP-----

Foldseek 3Di:
DPQDDLVNLVFFQDAFLAFDLDADDPVLVVLLQVLLQPFDADVSLSQKDKDKDQDLVLQVLLLVLLLVLLVVVLVVLVVVVVPDVVSVVVVVVCVVPVSVNVSSNCVSSQRMKMWMKGQQVSVADDPDPPDDGPDDPVSRLVGRVRSVVSSSSSCVSVQKHKHWADSSQVVFVSSCVSRVNDPSMGGNTMMRIHHGPDDTDGDDDDDVVVVDDPPDPDVVVVVVVPPPQQQAFQLVQFAFPDAAAEQQAFLLVVVVCCVVVVHFKHFYDDPQFGFFMDGVVLSVCQLDPPDDDPDPPDSVVSRVPDGCNVRTGGPFAAAERGHHLVVVVCCCVVVVHQKHFYDDPRGGGGMDGPVSSVVSVCVQLVPLAAFKKFKDKAFPDPPGGDCVVVVVVCVVQVKAWRDWDWDQDPVHNHTMIMIITGIHPDDCVPVVVVCVVVVTDDIDTDDRPPDPD

Sequence (453 aa):
MSEMSLHEAIHTQRAIRQFTEEPVSEEDVRALLDAAVRAPSGGNRQPWHFVVLRDPELKARVRDLYHRSWNAYKEKVAEMAKTQPEAAATLERWKKHPAGDHFAANLDKVPVLILPCLDMRVLSFGDDPGAPSVMTLNSVYASIYPAVQNLLLTARARGLGAVLTTLHCRYEDEVKRALGIPACVRTACLIPVGHPKARYGETRRVPASDRTHLDGWDASLAASYEPGRGILRVADRMTRNPVTCSPDTLVYDAQAMMREGGFGRLPVVEEGRLVGIISDRDVRGVLLPPDVPKGLKDRFDLLLVRRVKDVMTREPITIGPDASLEQAADLLRANKLGAIPVVEGGWLAGIITRGDVLGGFLDAVGKGRGALRFSLKASRRPGEGGIVPLLKALEDEGAEVLSVVSEPDPADPAGHVHYTVRVARADPRKLIPLLERRGIAGPEILQEEAGKG

Organism: Tectimicrobiota bacterium (NCBI:txid2528274)

InterPro domains:
  IPR000415 Nitroreductase-like [G3DSA:3.40.109.10] (1-212)
  IPR000415 Nitroreductase-like [SSF55469] (4-218)
  IPR000644 CBS domain [PF00571] (234-287)
  IPR000644 CBS domain [PF00571] (308-359)
  IPR000644 CBS domain [PS51371] (238-294)
  IPR000644 CBS domain [PS51371] (312-372)
  IPR000644 CBS domain [SM00116] (241-288)
  IPR000644 CBS domain [SM00116] (315-362)
  IPR029479 Nitroreductase [PF00881] (13-195)
  IPR046342 CBS domain superfamily [G3DSA:3.10.580.10] (231-370)
  IPR046342 CBS domain superfamily [SSF54631] (232-362)
  IPR050627 Nitroreductase/BluB [PTHR23026] (4-210)

pLDDT: mean 85.84, std 13.86, range [33.03, 98.81]

Nearest PDB structures (foldseek):
  5awe-assembly1_A  TM=8.788E-01  e=1.179E-18  Thermus thermophilus HB8
  5hei-assembly3_E  TM=7.737E-01  e=6.666E-12  Priestia megaterium
  4xoo-assembly1_B  TM=7.363E-01  e=2.196E-12  Mycobacterium tuberculosis H37Rv
  5uu6-assembly2_C  TM=8.121E-01  e=7.763E-11  Vibrio parahaemolyticus RIMD 2210633
  7dp2-assembly1_B  TM=7.245E-01  e=5.156E-11  Sphingopyxis sp.

Mean predicted aligned error: 16.7 Å

Solvent-accessible surface area (backbone atoms only — not comparable to full-atom values): 25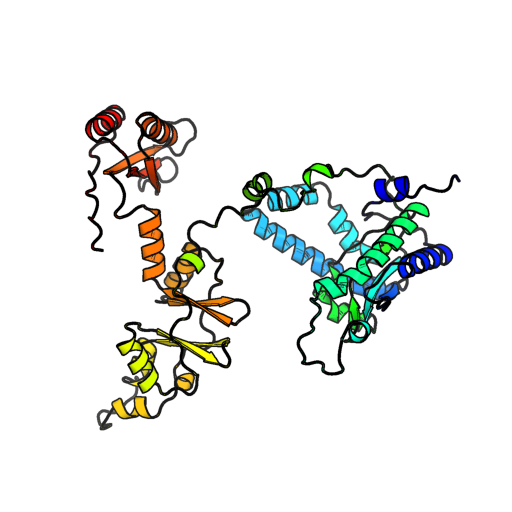341 Å² total; per-residue (Å²): 127,85,79,70,49,70,66,57,27,66,46,34,48,61,79,42,67,49,58,42,77,54,74,68,53,71,68,54,55,48,51,27,52,56,43,17,73,70,39,69,33,75,91,70,54,67,42,67,47,73,50,76,43,66,54,62,67,62,31,40,56,49,21,55,51,28,30,56,35,48,52,55,49,50,51,52,39,57,60,44,28,78,81,32,69,71,38,37,55,50,51,53,51,39,72,77,50,53,56,65,58,54,30,34,75,45,47,43,60,39,40,31,37,36,33,44,27,37,38,47,69,67,70,51,83,73,95,55,94,83,59,84,66,93,63,52,74,66,63,63,51,61,36,50,53,48,16,52,49,37,22,47,39,45,32,37,60,72,64,34,24,33,26,86,43,52,52,45,55,82,45,41,71,61,50,24,66,75,70,72,51,56,89,65,45,44,72,70,39,40,33,45,34,20,40,45,70,64,83,83,52,78,60,90,72,80,62,66,73,86,75,59,64,77,102,49,84,54,63,83,57,46,69,77,62,54,69,72,74,65,78,58,31,33,63,81,52,36,46,63,77,58,76,64,44,44,50,79,38,39,41,44,57,56,51,48,53,26,62,76,68,74,37,64,64,33,49,22,34,57,98,62,26,64,59,26,34,42,36,58,65,48,56,47,48,66,60,56,55,97,82,69,70,95,74,73,90,58,58,66,58,56,33,76,73,38,37,32,65,81,62,36,45,64,77,58,75,66,42,48,48,86,38,40,37,65,60,51,49,49,54,30,58,78,68,71,41,66,61,34,47,21,36,55,100,60,30,63,56,25,36,38,35,57,64,41,43,50,51,52,52,40,54,58,57,30,63,70,55,36,38,40,35,39,56,44,79,30,33,68,49,88,91,58,60,39,66,64,72,52,55,51,56,40,44,77,72,56,28,41,79,58,28,77,48,79,42,65,27,92,92,39,60,83,54,30,31,35,37,42,39,32,27,22,74,53,60,64,86,62,48,51,60,55,36,46,78,68,74,36,69,80,66,45,74,43,73,65,65,77,76,82,126

Radius of gyration: 31.67 Å; Cα contacts (8 Å, |Δi|>4): 698; chains: 1; bounding box: 75×72×73 Å